Protein 4FGQ (pdb70)

Foldseek 3Di:
DFADALVVLLVVLVVDDDVLSVLSNVLSVLLVVLAPHDLVVLLLSLLVSLLPFDEDADPPPRAFDPAAAALSRCSNVRHGHFQNSQRNSLNSSVSSPDPNVQKKWWWWQQQVVRHIGIWIWGHPDPVHFTWTRGSPDSDTHTPVVRPRTGTQWIHTPDQIGGPCGPCVVVPNVVVNSVVSD/DCCAPADELVVLLVVLVVDDDVLSVLSNVLSVLLVVLAPHDLVVLLLSLLVVLLPFDADADPPPRAADPAAAALSRCSNVRHGHFQNSQRNSLRSSVSSPDPSVQKKWWWWQQQVVRGIGIWIWGHPDVVHFTFTRGSVDSDTHTPVVRPRTGTQKIHTCAFIGGVCGDGPVVVPSVVVSRVVSD

Structure (mmCIF, N/CA/C/O backbone):
data_4FGQ
#
_entry.id   4FGQ
#
_cell.length_a   100.929
_cell.length_b   105.110
_cell.length_c   43.311
_cell.angle_alpha   90.00
_cell.angle_beta   90.00
_cell.angle_gamma   90.00
#
_symmetry.space_group_name_H-M   'P 21 21 2'
#
loop_
_entity.id
_entity.type
_entity.pdbx_description
1 polymer 'Periplasmic protein'
2 water water
#
loop_
_atom_site.group_PDB
_atom_site.id
_atom_site.type_symbol
_atom_site.label_atom_id
_atom_site.label_alt_id
_atom_site.label_comp_id
_atom_site.label_asym_id
_atom_site.label_entity_id
_atom_site.label_seq_id
_atom_site.pdbx_PDB_ins_code
_atom_site.Cartn_x
_atom_site.Cartn_y
_atom_site.Cartn_z
_atom_site.occupancy
_atom_site.B_iso_or_equiv
_atom_site.auth_seq_id
_atom_site.auth_comp_id
_atom_site.auth_asym_id
_atom_site.auth_atom_id
_atom_site.pdbx_PDB_model_num
ATOM 1 N N . ALA A 1 5 ? -6.848 -6.991 7.325 1.00 54.20 56 ALA A N 1
ATOM 2 C CA . ALA A 1 5 ? -7.063 -8.097 6.392 1.00 58.32 56 ALA A CA 1
ATOM 3 C C . ALA A 1 5 ? -8.162 -7.774 5.386 1.00 54.18 56 ALA A C 1
ATOM 4 O O . ALA A 1 5 ? -9.327 -7.624 5.770 1.00 48.04 56 ALA A O 1
ATOM 6 N N . PRO A 1 6 ? -7.797 -7.692 4.090 1.00 51.19 57 PRO A N 1
ATOM 7 C CA . PRO A 1 6 ? -8.708 -7.282 3.015 1.00 48.83 57 PRO A CA 1
ATOM 8 C C . PRO A 1 6 ? -9.974 -8.126 2.964 1.00 51.02 57 PRO A C 1
ATOM 9 O O . PRO A 1 6 ? -9.929 -9.338 3.195 1.00 47.72 57 PRO A O 1
ATOM 13 N N . LEU A 1 7 ? -11.092 -7.473 2.665 1.00 47.71 58 LEU A N 1
ATOM 14 C CA . LEU A 1 7 ? -12.385 -8.127 2.639 1.00 49.24 58 LEU A CA 1
ATOM 15 C C . LEU A 1 7 ? -13.015 -8.003 1.262 1.00 47.47 58 LEU A C 1
ATOM 16 O O . LEU A 1 7 ? -12.814 -7.018 0.551 1.00 43.38 58 LEU A O 1
ATOM 21 N N . ILE A 1 8 ? -13.767 -9.024 0.885 1.00 41.73 59 ILE A N 1
ATOM 22 C CA . ILE A 1 8 ? -14.620 -8.935 -0.278 1.00 40.36 59 ILE A CA 1
ATOM 23 C C . ILE A 1 8 ? -16.021 -8.715 0.280 1.00 38.95 59 ILE A C 1
ATOM 24 O O . ILE A 1 8 ? -16.375 -9.305 1.300 1.00 39.10 59 ILE A O 1
ATOM 29 N N . SER A 1 9 ? -16.806 -7.843 -0.343 1.00 29.91 60 SER A N 1
ATOM 30 C CA . SER A 1 9 ? -18.168 -7.631 0.120 1.00 32.05 60 SER A CA 1
ATOM 31 C C . SER A 1 9 ? -19.094 -7.480 -1.071 1.00 34.46 60 SER A C 1
ATOM 32 O O . SER A 1 9 ? -18.696 -6.941 -2.109 1.00 32.15 60 SER A O 1
ATOM 35 N N . VAL A 1 10 ? -20.323 -7.970 -0.925 1.00 31.93 61 VAL A N 1
ATOM 36 C CA . VAL A 1 10 ? -21.304 -7.883 -1.999 1.00 27.74 61 VAL A CA 1
ATOM 37 C C . VAL A 1 10 ? -21.545 -6.422 -2.358 1.00 31.61 61 VAL A C 1
ATOM 38 O O . VAL A 1 10 ? -21.752 -6.081 -3.517 1.00 29.21 61 VAL A O 1
ATOM 42 N N . GLU A 1 11 ? -21.484 -5.546 -1.364 1.00 36.56 62 GLU A N 1
ATOM 43 C CA A GLU A 1 11 ? -21.737 -4.135 -1.609 0.53 38.44 62 GLU A CA 1
ATOM 44 C CA B GLU A 1 11 ? -21.722 -4.127 -1.593 0.47 38.50 62 GLU A CA 1
ATOM 45 C C . GLU A 1 11 ? -20.623 -3.497 -2.448 1.00 37.62 62 GLU A C 1
ATOM 46 O O . GLU A 1 11 ? -20.903 -2.723 -3.366 1.00 37.05 62 GLU A O 1
ATOM 57 N N . LYS A 1 12 ? -19.368 -3.830 -2.147 1.00 32.16 63 LYS A N 1
ATOM 58 C CA . LYS A 1 12 ? -18.238 -3.316 -2.927 1.00 34.45 63 LYS A CA 1
ATOM 59 C C . LYS A 1 12 ? -18.299 -3.874 -4.344 1.00 28.82 63 LYS A C 1
ATOM 60 O O . LYS A 1 12 ? -17.996 -3.182 -5.317 1.00 28.45 63 LYS A O 1
ATOM 66 N N . ILE A 1 13 ? -18.703 -5.135 -4.452 1.00 23.83 64 ILE A N 1
ATOM 67 C CA . ILE A 1 13 ? -18.802 -5.796 -5.750 1.00 22.91 64 ILE A CA 1
ATOM 68 C C . ILE A 1 13 ? -19.881 -5.176 -6.645 1.00 26.78 64 ILE A C 1
ATOM 69 O O . ILE A 1 13 ? -19.657 -4.967 -7.841 1.00 26.77 64 ILE A O 1
ATOM 74 N N . GLN A 1 14 ? -21.045 -4.881 -6.073 1.00 27.37 65 GLN A N 1
ATOM 75 C CA . GLN A 1 14 ? -22.136 -4.281 -6.842 1.00 32.64 65 GLN A CA 1
ATOM 76 C C . GLN A 1 14 ? -21.757 -2.917 -7.407 1.00 37.27 65 GLN A C 1
ATOM 77 O O . GLN A 1 14 ? -22.221 -2.533 -8.479 1.00 37.93 65 GLN A O 1
ATOM 83 N N . LYS A 1 15 ? -20.910 -2.191 -6.688 1.00 40.36 66 LYS A N 1
ATOM 84 C CA . LYS A 1 15 ? -20.475 -0.876 -7.136 1.00 44.80 66 LYS A CA 1
ATOM 85 C C . LYS A 1 15 ? -19.399 -0.988 -8.202 1.00 38.25 66 LYS A C 1
ATOM 86 O O . LYS A 1 15 ? -19.323 -0.163 -9.108 1.00 37.70 66 LYS A O 1
ATOM 92 N N . LEU A 1 16 ? -18.568 -2.017 -8.090 1.00 31.80 67 LEU A N 1
ATOM 93 C CA . LEU A 1 16 ? -17.585 -2.294 -9.122 1.00 29.65 67 LEU A CA 1
ATOM 94 C C . LEU A 1 16 ? -18.304 -2.624 -10.426 1.00 26.61 67 LEU A C 1
ATOM 95 O O . LEU A 1 16 ? -17.929 -2.130 -11.486 1.00 30.55 67 LEU A O 1
ATOM 100 N N . ALA A 1 17 ? -19.350 -3.445 -10.333 1.00 26.39 68 ALA A N 1
ATOM 101 C CA . ALA A 1 17 ? -20.094 -3.882 -11.514 1.00 24.23 68 ALA A CA 1
ATOM 102 C C . ALA A 1 17 ? -20.548 -2.702 -12.367 1.00 26.06 68 ALA A C 1
ATOM 103 O O . ALA A 1 17 ? -20.406 -2.721 -13.591 1.00 24.24 68 ALA A O 1
ATOM 105 N N . GLN A 1 18 ? -21.082 -1.675 -11.713 1.00 27.81 69 GLN A N 1
ATOM 106 C CA . GLN A 1 18 ? -21.615 -0.515 -12.426 1.00 31.11 69 GLN A CA 1
ATOM 107 C C . GLN A 1 18 ? -20.554 0.368 -13.087 1.00 35.23 69 GLN A C 1
ATOM 108 O O . GLN A 1 18 ? -20.879 1.221 -13.914 1.00 36.77 69 GLN A O 1
ATOM 114 N N . SER A 1 19 ? -19.290 0.156 -12.739 1.00 32.75 70 SER A N 1
ATOM 115 C CA A SER A 1 19 ? -18.212 0.919 -13.361 0.48 31.79 70 SER A CA 1
ATOM 116 C CA B SER A 1 19 ? -18.196 0.902 -13.347 0.52 31.82 70 SER A CA 1
ATOM 117 C C . SER A 1 19 ? -17.698 0.223 -14.621 1.00 29.45 70 SER A C 1
ATOM 118 O O . SER A 1 19 ? -16.951 0.812 -15.397 1.00 35.59 70 SER A O 1
ATOM 123 N N . TYR A 1 20 ? -18.102 -1.030 -14.820 1.00 24.65 71 TYR A N 1
ATOM 124 C CA . TYR A 1 20 ? -17.739 -1.781 -16.028 1.00 25.47 71 TYR A CA 1
ATOM 125 C C . TYR A 1 20 ? -18.961 -1.997 -16.928 1.00 25.70 71 TYR A C 1
ATOM 126 O O . TYR A 1 20 ? -20.072 -1.603 -16.573 1.00 28.85 71 TYR A O 1
ATOM 135 N N . GLN A 1 21 ? -18.759 -2.612 -18.093 1.00 25.13 72 GLN A N 1
ATOM 136 C CA . GLN A 1 21 ? -19.851 -2.817 -19.044 1.00 27.44 72 GLN A CA 1
ATOM 137 C C . GLN A 1 21 ? -19.836 -4.226 -19.610 1.00 26.10 72 GLN A C 1
ATOM 138 O O . GLN A 1 21 ? -18.906 -4.994 -19.355 1.00 20.86 72 GLN A O 1
ATOM 144 N N . GLY A 1 22 ? -20.866 -4.550 -20.387 1.00 27.08 73 GLY A N 1
ATOM 145 C CA . GLY A 1 22 ? -20.916 -5.807 -21.107 1.00 31.19 73 GLY A CA 1
ATOM 146 C C . GLY A 1 22 ? -20.729 -7.013 -20.212 1.00 29.47 73 GLY A C 1
ATOM 147 O O . GLY A 1 22 ? -21.301 -7.081 -19.119 1.00 25.02 73 GLY A O 1
ATOM 148 N N . ASP A 1 23 ? -19.924 -7.965 -20.670 1.00 20.21 74 ASP A N 1
ATOM 149 C CA . ASP A 1 23 ? -19.744 -9.209 -19.931 1.00 20.59 74 ASP A CA 1
ATOM 150 C C . ASP A 1 23 ? -18.973 -9.009 -18.634 1.00 20.45 74 ASP A C 1
ATOM 151 O O . ASP A 1 23 ? -19.161 -9.766 -17.678 1.00 20.51 74 ASP A O 1
ATOM 156 N N . THR A 1 24 ? -18.111 -7.996 -18.598 1.00 18.54 75 THR A N 1
ATOM 157 C CA . THR A 1 24 ? -17.339 -7.735 -17.384 1.00 17.25 75 THR A CA 1
ATOM 158 C C . THR A 1 24 ? -18.281 -7.315 -16.263 1.00 17.87 75 THR A C 1
ATOM 159 O O . THR A 1 24 ? -18.170 -7.811 -15.144 1.00 17.52 75 THR A O 1
ATOM 163 N N . ARG A 1 25 ? -19.212 -6.417 -16.574 1.00 17.55 76 ARG A N 1
ATOM 164 C CA . ARG A 1 25 ? -20.224 -6.014 -15.602 1.00 19.23 76 ARG A CA 1
ATOM 165 C C . ARG A 1 25 ? -21.000 -7.232 -15.124 1.00 21.07 76 ARG A C 1
ATOM 166 O O . ARG A 1 25 ? -21.216 -7.405 -13.925 1.00 19.04 76 ARG A O 1
ATOM 174 N N . LYS A 1 26 ? -21.402 -8.083 -16.069 1.00 18.24 77 LYS A N 1
ATOM 175 C CA . LYS A 1 26 ? -22.129 -9.307 -15.741 1.00 18.64 77 LYS A CA 1
ATOM 176 C C . LYS A 1 26 ? -21.340 -10.239 -14.830 1.00 17.44 77 LYS A C 1
ATOM 177 O O . LYS A 1 26 ? -21.929 -10.918 -13.997 1.00 16.58 77 LYS A O 1
ATOM 183 N N . ARG A 1 27 ? -20.022 -10.300 -14.999 1.00 16.30 78 ARG A N 1
ATOM 184 C CA . ARG A 1 27 ? -19.204 -11.162 -14.152 1.00 15.10 78 ARG A CA 1
ATOM 185 C C . ARG A 1 27 ? -19.177 -10.663 -12.708 1.00 15.55 78 ARG A C 1
ATOM 186 O O . ARG A 1 27 ? -19.243 -11.460 -11.771 1.00 14.65 78 ARG A O 1
ATOM 194 N N . PHE A 1 28 ? -19.060 -9.350 -12.530 1.00 14.02 79 PHE A N 1
ATOM 195 C CA . PHE A 1 28 ? -19.097 -8.776 -11.185 1.00 16.21 79 PHE A CA 1
ATOM 196 C C . PHE A 1 28 ? -20.435 -9.065 -10.511 1.00 16.06 79 PHE A C 1
ATOM 197 O O . PHE A 1 28 ? -20.484 -9.519 -9.365 1.00 15.08 79 PHE A O 1
ATOM 205 N N . THR A 1 29 ? -21.523 -8.826 -11.230 1.00 15.99 80 THR A N 1
ATOM 206 C CA . THR A 1 29 ? -22.853 -9.070 -10.673 1.00 16.79 80 THR A CA 1
ATOM 207 C C . THR A 1 29 ? -23.040 -10.534 -10.299 1.00 16.63 80 THR A C 1
ATOM 208 O O . THR A 1 29 ? -23.616 -10.855 -9.252 1.00 15.25 80 THR A O 1
ATOM 212 N N . ALA A 1 30 ? -22.527 -11.424 -11.143 1.00 14.96 81 ALA A N 1
ATOM 213 C CA . ALA A 1 30 ? -22.619 -12.857 -10.889 1.00 15.45 81 ALA A CA 1
ATOM 214 C C . ALA A 1 30 ? -21.827 -13.281 -9.656 1.00 15.16 81 ALA A C 1
ATOM 215 O O . ALA A 1 30 ? -22.270 -14.142 -8.893 1.00 16.59 81 ALA A O 1
ATOM 217 N N . TRP A 1 31 ? -20.659 -12.673 -9.472 1.00 12.19 82 TRP A N 1
ATOM 218 C CA . TRP A 1 31 ? -19.806 -12.925 -8.312 1.00 11.17 82 TRP A CA 1
ATOM 219 C C . TRP A 1 31 ? -20.526 -12.481 -7.035 1.00 13.16 82 TRP A C 1
ATOM 220 O O . TRP A 1 31 ? -20.547 -13.208 -6.034 1.00 16.38 82 TRP A O 1
ATOM 231 N N . GLY A 1 32 ? -21.102 -11.286 -7.072 1.00 13.98 83 GLY A N 1
ATOM 232 C CA . GLY A 1 32 ? -21.856 -10.776 -5.936 1.00 15.57 83 GLY A CA 1
ATOM 233 C C . GLY A 1 32 ? -23.060 -11.650 -5.628 1.00 16.37 83 GLY A C 1
ATOM 234 O O . GLY A 1 32 ? -23.335 -11.944 -4.461 1.00 17.87 83 GLY A O 1
ATOM 235 N N . ASN A 1 33 ? -23.788 -12.063 -6.668 1.00 14.86 84 ASN A N 1
ATOM 236 C CA . ASN A 1 33 ? -24.945 -12.932 -6.467 1.00 18.50 84 ASN A CA 1
ATOM 237 C C . ASN A 1 33 ? -24.523 -14.284 -5.883 1.00 19.23 84 ASN A C 1
ATOM 238 O O . ASN A 1 33 ? -25.224 -14.837 -5.032 1.00 17.32 84 ASN A O 1
ATOM 243 N N . LEU A 1 34 ? -23.373 -14.802 -6.324 1.00 15.91 85 LEU A N 1
ATOM 244 C CA . LEU A 1 34 ? -22.828 -16.049 -5.782 1.00 14.41 85 LEU A CA 1
ATOM 245 C C . LEU A 1 34 ? -22.610 -15.927 -4.283 1.00 15.68 85 LEU A C 1
ATOM 246 O O . LEU A 1 34 ? -23.055 -16.786 -3.499 1.00 15.80 85 LEU A O 1
ATOM 251 N N . ILE A 1 35 ? -21.927 -14.861 -3.874 1.00 12.48 86 ILE A N 1
ATOM 252 C CA . ILE A 1 35 ? -21.642 -14.660 -2.448 1.00 12.35 86 ILE A CA 1
ATOM 253 C C . ILE A 1 35 ? -22.937 -14.556 -1.648 1.00 17.35 86 ILE A C 1
ATOM 254 O O . ILE A 1 35 ? -23.084 -15.223 -0.627 1.00 17.19 86 ILE A O 1
ATOM 259 N N . ASP A 1 36 ? -23.888 -13.756 -2.127 1.00 17.60 87 ASP A N 1
ATOM 260 C CA . ASP A 1 36 ? -25.168 -13.625 -1.434 1.00 21.14 87 ASP A CA 1
ATOM 261 C C . ASP A 1 36 ? -25.887 -14.966 -1.297 1.00 21.40 87 ASP A C 1
ATOM 262 O O . ASP A 1 36 ? -26.470 -15.266 -0.247 1.00 25.56 87 ASP A O 1
ATOM 267 N N . SER A 1 37 ? -25.835 -15.768 -2.357 1.00 17.20 88 SER A N 1
ATOM 268 C CA . SER A 1 37 ? -26.588 -17.019 -2.430 1.00 19.03 88 SER A CA 1
ATOM 269 C C . SER A 1 37 ? -26.002 -18.103 -1.534 1.00 19.83 88 SER A C 1
ATOM 270 O O . SER A 1 37 ? -26.703 -19.038 -1.151 1.00 20.64 88 SER A O 1
ATOM 273 N N . LEU A 1 38 ? -24.722 -17.977 -1.202 1.00 15.52 89 LEU A N 1
ATOM 274 C CA . LEU A 1 38 ? -24.036 -19.028 -0.445 1.00 13.54 89 LEU A CA 1
ATOM 275 C C . LEU A 1 38 ? -23.928 -18.763 1.053 1.00 12.94 89 LEU A C 1
ATOM 276 O O . LEU A 1 38 ? -23.561 -19.655 1.809 1.00 14.04 89 LEU A O 1
ATOM 281 N N . LYS A 1 39 ? -24.241 -17.551 1.492 1.00 13.35 90 LYS A N 1
ATOM 282 C CA . LYS A 1 39 ? -24.288 -17.284 2.925 1.00 15.45 90 LYS A CA 1
ATOM 283 C C . LYS A 1 39 ? -25.297 -18.209 3.605 1.00 19.07 90 LYS A C 1
ATOM 284 O O . LYS A 1 39 ? -26.402 -18.408 3.095 1.00 19.16 90 LYS A O 1
ATOM 290 N N . LYS A 1 40 ? -24.901 -18.781 4.738 1.00 14.25 91 LYS A N 1
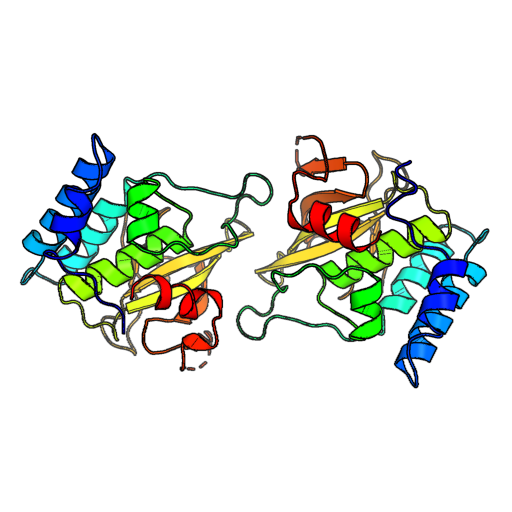ATOM 291 C CA . LYS A 1 40 ? -25.773 -19.643 5.544 1.00 17.46 91 LYS A CA 1
ATOM 292 C C . LYS A 1 40 ? -26.194 -20.928 4.816 1.00 13.81 91 LYS A C 1
ATOM 293 O O . LYS A 1 40 ? -27.267 -21.472 5.069 1.00 18.29 91 LYS A O 1
ATOM 299 N N . LYS A 1 41 ? -25.329 -21.409 3.936 1.00 14.83 92 LYS A N 1
ATOM 300 C CA . LYS A 1 41 ? -25.536 -22.688 3.272 1.00 14.97 92 LYS A CA 1
ATOM 301 C C . LYS A 1 41 ? -24.537 -23.679 3.843 1.00 13.26 92 LYS A C 1
ATOM 302 O O . LYS A 1 41 ? -23.557 -23.275 4.464 1.00 12.97 92 LYS A O 1
ATOM 308 N N . PRO A 1 42 ? -24.789 -24.983 3.665 1.00 13.63 93 PRO A N 1
ATOM 309 C CA . PRO A 1 42 ? -23.854 -25.976 4.206 1.00 12.23 93 PRO A CA 1
ATOM 310 C C . PRO A 1 42 ? -22.435 -25.759 3.658 1.00 12.07 93 PRO A C 1
ATOM 311 O O . PRO A 1 42 ? -22.266 -25.366 2.509 1.00 13.00 93 PRO A O 1
ATOM 315 N N . VAL A 1 43 ? -21.428 -25.991 4.494 1.00 11.41 94 VAL A N 1
ATOM 316 C CA . VAL A 1 43 ? -20.037 -25.758 4.102 1.00 9.01 94 VAL A CA 1
ATOM 317 C C . VAL A 1 43 ? -19.669 -26.526 2.834 1.00 11.20 94 VAL A C 1
ATOM 318 O O . VAL A 1 43 ? -18.971 -26.011 1.956 1.00 11.66 94 VAL A O 1
ATOM 322 N N . LYS A 1 44 ? -20.142 -27.760 2.731 1.00 11.70 95 LYS A N 1
ATOM 323 C CA . LYS A 1 44 ? -19.822 -28.568 1.554 1.00 15.78 95 LYS A CA 1
ATOM 324 C C . LYS A 1 44 ? -20.343 -27.909 0.276 1.00 14.07 95 LYS A C 1
ATOM 325 O O . LYS A 1 44 ? -19.654 -27.887 -0.751 1.00 13.19 95 LYS A O 1
ATOM 331 N N . ILE A 1 45 ? -21.547 -27.352 0.354 1.00 12.18 96 ILE A N 1
ATOM 332 C CA . ILE A 1 45 ? -22.158 -26.648 -0.778 1.00 11.10 96 ILE A CA 1
ATOM 333 C C . ILE A 1 45 ? -21.397 -25.362 -1.088 1.00 14.43 96 ILE A C 1
ATOM 334 O O . ILE A 1 45 ? -21.181 -25.011 -2.251 1.00 13.53 96 ILE A O 1
ATOM 339 N N . GLN A 1 46 ? -20.972 -24.656 -0.047 1.00 10.37 97 GLN A N 1
ATOM 340 C CA . GLN A 1 46 ? -20.206 -23.438 -0.247 1.00 9.81 97 GLN A CA 1
ATOM 341 C C . GLN A 1 46 ? -18.915 -23.755 -0.980 1.00 11.96 97 GLN A C 1
ATOM 342 O O . GLN A 1 46 ? -18.559 -23.058 -1.935 1.00 11.14 97 GLN A O 1
ATOM 348 N N . LEU A 1 47 ? -18.214 -24.800 -0.536 1.00 8.75 98 LEU A N 1
ATOM 349 C CA . LEU A 1 47 ? -16.968 -25.210 -1.201 1.00 10.56 98 LEU A CA 1
ATOM 350 C C . LEU A 1 47 ? -17.214 -25.597 -2.656 1.00 10.69 98 LEU A C 1
ATOM 351 O O . LEU A 1 47 ? -16.504 -25.150 -3.584 1.00 10.76 98 LEU A O 1
ATOM 356 N N . GLU A 1 48 ? -18.225 -26.419 -2.871 1.00 8.79 99 GLU A N 1
ATOM 357 C CA . GLU A 1 48 ? -18.514 -26.924 -4.212 1.00 11.05 99 GLU A CA 1
ATOM 358 C C . GLU A 1 48 ? -18.891 -25.824 -5.196 1.00 12.62 99 GLU A C 1
ATOM 359 O O . GLU A 1 48 ? -18.412 -25.801 -6.332 1.00 11.22 99 GLU A O 1
ATOM 365 N N . LYS A 1 49 ? -19.733 -24.904 -4.757 1.00 9.80 100 LYS A N 1
ATOM 366 C CA . LYS A 1 49 ? -20.231 -23.879 -5.666 1.00 9.41 100 LYS A CA 1
ATOM 367 C C . LYS A 1 49 ? -19.222 -22.754 -5.918 1.00 12.43 100 LYS A C 1
ATOM 368 O O . LYS A 1 49 ? -19.151 -22.227 -7.026 1.00 10.25 100 LYS A O 1
ATOM 374 N N . VAL A 1 50 ? -18.407 -22.398 -4.925 1.00 10.80 101 VAL A N 1
ATOM 375 C CA . VAL A 1 50 ? -17.333 -21.446 -5.195 1.00 9.60 101 VAL A CA 1
ATOM 376 C C . VAL A 1 50 ? -16.335 -22.094 -6.152 1.00 11.61 101 VAL A C 1
ATOM 377 O O . VAL A 1 50 ? -15.866 -21.472 -7.123 1.00 10.57 101 VAL A O 1
ATOM 381 N N . ASN A 1 51 ? -16.034 -23.363 -5.904 1.00 12.02 102 ASN A N 1
ATOM 382 C CA . ASN A 1 51 ? -15.101 -24.094 -6.773 1.00 11.01 102 ASN A CA 1
ATOM 383 C C . ASN A 1 51 ? -15.596 -24.135 -8.223 1.00 12.25 102 ASN A C 1
ATOM 384 O O . ASN A 1 51 ? -14.869 -23.756 -9.148 1.00 11.42 102 ASN A O 1
ATOM 389 N N . SER A 1 52 ? -16.835 -24.574 -8.418 1.00 9.11 103 SER A N 1
ATOM 390 C CA . SER A 1 52 ? -17.388 -24.734 -9.767 1.00 11.11 103 SER A CA 1
ATOM 391 C C . SER A 1 52 ? -17.627 -23.399 -10.475 1.00 10.10 103 SER A C 1
ATOM 392 O O . SER A 1 52 ? -17.443 -23.291 -11.702 1.00 12.71 103 SER A O 1
ATOM 395 N N . PHE A 1 53 ? -18.019 -22.376 -9.713 1.00 8.95 104 PHE A N 1
ATOM 396 C CA . PHE A 1 53 ? -18.228 -21.050 -10.296 1.00 11.52 104 PHE A CA 1
ATOM 397 C C . PHE A 1 53 ? -16.939 -20.557 -10.921 1.00 9.10 104 PHE A C 1
ATOM 398 O O . PHE A 1 53 ? -16.924 -20.136 -12.076 1.00 12.78 104 PHE A O 1
ATOM 406 N N . PHE A 1 54 ? -15.857 -20.596 -10.156 1.00 7.65 105 PHE A N 1
ATOM 407 C CA . PHE A 1 54 ? -14.606 -20.060 -10.691 1.00 9.12 105 PHE A CA 1
ATOM 408 C C . PHE A 1 54 ? -13.933 -20.975 -11.690 1.00 11.06 105 PHE A C 1
ATOM 409 O O . PHE A 1 54 ? -13.185 -20.499 -12.538 1.00 12.66 105 PHE A O 1
ATOM 417 N N . ASN A 1 55 ? -14.225 -22.274 -11.637 1.00 9.76 106 ASN A N 1
ATOM 418 C CA . ASN A 1 55 ? -13.552 -23.189 -12.564 1.00 14.21 106 ASN A CA 1
ATOM 419 C C . ASN A 1 55 ? -13.956 -23.017 -14.019 1.00 16.46 106 ASN A C 1
ATOM 420 O O . ASN A 1 55 ? -13.284 -23.544 -14.908 1.00 19.20 106 ASN A O 1
ATOM 425 N N . GLN A 1 56 ? -15.026 -22.257 -14.247 1.00 13.06 107 GLN A N 1
ATOM 426 C CA . GLN A 1 56 ? -15.531 -21.936 -15.589 1.00 12.88 107 GLN A CA 1
ATOM 427 C C . GLN A 1 56 ? -14.754 -20.808 -16.275 1.00 15.17 107 GLN A C 1
ATOM 428 O O . GLN A 1 56 ? -14.977 -20.551 -17.448 1.00 15.49 107 GLN A O 1
ATOM 434 N N . PHE A 1 57 ? -13.893 -20.098 -15.546 1.00 11.00 108 PHE A N 1
ATOM 435 C CA . PHE A 1 57 ? -13.190 -18.933 -16.110 1.00 11.86 108 PHE A CA 1
ATOM 436 C C . PHE A 1 57 ? -11.993 -19.351 -16.986 1.00 10.83 108 PHE A C 1
ATOM 437 O O . PHE A 1 57 ? -11.639 -20.528 -17.046 1.00 14.93 108 PHE A O 1
ATOM 445 N N . ASN A 1 58 ? -11.387 -18.388 -17.682 1.00 12.13 109 ASN A N 1
ATOM 446 C CA A ASN A 1 58 ? -10.234 -18.646 -18.544 0.53 14.78 109 ASN A CA 1
ATOM 447 C CA B ASN A 1 58 ? -10.246 -18.678 -18.550 0.47 12.15 109 ASN A CA 1
ATOM 448 C C . ASN A 1 58 ? -9.000 -19.035 -17.737 1.00 15.00 109 ASN A C 1
ATOM 449 O O . ASN A 1 58 ? -8.594 -18.303 -16.836 1.00 16.78 109 ASN A O 1
ATOM 458 N N . TYR A 1 59 ? -8.394 -20.173 -18.069 1.00 14.65 110 TYR A N 1
ATOM 459 C CA . TYR A 1 59 ? -7.194 -20.644 -17.386 1.00 14.30 110 TYR A CA 1
ATOM 460 C C . TYR A 1 59 ? -5.949 -20.244 -18.179 1.00 15.93 110 TYR A C 1
ATOM 461 O O . TYR A 1 59 ? -5.774 -20.667 -19.322 1.00 18.37 110 TYR A O 1
ATOM 470 N N . GLU A 1 60 ? -5.092 -19.428 -17.565 1.00 15.04 111 GLU A N 1
ATOM 471 C CA . GLU A 1 60 ? -3.915 -18.891 -18.240 1.00 18.28 111 GLU A CA 1
ATOM 472 C C . GLU A 1 60 ? -2.663 -19.650 -17.821 1.00 14.61 111 GLU A C 1
ATOM 473 O O . GLU A 1 60 ? -2.556 -20.117 -16.685 1.00 17.44 111 GLU A O 1
ATOM 479 N N . THR A 1 61 ? -1.727 -19.777 -18.759 1.00 17.92 112 THR A N 1
ATOM 480 C CA . THR A 1 61 ? -0.405 -20.312 -18.474 1.00 20.95 112 THR A CA 1
ATOM 481 C C . THR A 1 61 ? 0.602 -19.461 -19.228 1.00 22.89 112 THR A C 1
ATOM 482 O O . THR A 1 61 ? 0.271 -18.845 -20.247 1.00 23.36 112 THR A O 1
ATOM 486 N N . ASP A 1 62 ? 1.837 -19.440 -18.736 1.00 22.52 113 ASP A N 1
ATOM 487 C CA . ASP A 1 62 ? 2.924 -18.816 -19.463 1.00 21.53 113 ASP A CA 1
ATOM 488 C C . ASP A 1 62 ? 3.187 -19.628 -20.728 1.00 25.14 113 ASP A C 1
ATOM 489 O O . ASP A 1 62 ? 3.346 -20.845 -20.666 1.00 27.18 113 ASP A O 1
ATOM 494 N N . PRO A 1 63 ? 3.230 -18.957 -21.886 1.00 26.32 114 PRO A N 1
ATOM 495 C CA . PRO A 1 63 ? 3.409 -19.649 -23.169 1.00 28.31 114 PRO A CA 1
ATOM 496 C C . PRO A 1 63 ? 4.771 -20.327 -23.285 1.00 32.75 114 PRO A C 1
ATOM 497 O O . PRO A 1 63 ? 4.950 -21.193 -24.145 1.00 35.01 114 PRO A O 1
ATOM 501 N N . ILE A 1 64 ? 5.717 -19.938 -22.435 1.00 24.46 115 ILE A N 1
ATOM 502 C CA . ILE A 1 64 ? 7.087 -20.437 -22.553 1.00 26.88 115 ILE A CA 1
ATOM 503 C C . ILE A 1 64 ? 7.357 -21.583 -21.575 1.00 26.58 115 ILE A C 1
ATOM 504 O O . ILE A 1 64 ? 7.965 -22.592 -21.937 1.00 28.98 115 ILE A O 1
ATOM 509 N N . THR A 1 65 ? 6.886 -21.438 -20.343 1.00 22.81 116 THR A N 1
ATOM 510 C CA . THR A 1 65 ? 7.107 -22.465 -19.329 1.00 26.94 116 THR A CA 1
ATOM 511 C C . THR A 1 65 ? 5.945 -23.438 -19.241 1.00 27.26 116 THR A C 1
ATOM 512 O O . THR A 1 65 ? 6.113 -24.584 -18.811 1.00 28.23 116 THR A O 1
ATOM 516 N N . GLY A 1 66 ? 4.757 -22.974 -19.626 1.00 24.40 117 GLY A N 1
ATOM 517 C CA . GLY A 1 66 ? 3.555 -23.770 -19.465 1.00 25.22 117 GLY A CA 1
ATOM 518 C C . GLY A 1 66 ? 3.043 -23.718 -18.037 1.00 25.99 117 GLY A C 1
ATOM 519 O O . GLY A 1 66 ? 2.100 -24.426 -17.687 1.00 26.62 117 GLY A O 1
ATOM 520 N N . ALA A 1 67 ? 3.666 -22.875 -17.213 1.00 24.83 118 ALA A N 1
ATOM 521 C CA . ALA A 1 67 ? 3.331 -22.790 -15.787 1.00 25.35 118 ALA A CA 1
ATOM 522 C C . ALA A 1 67 ? 2.711 -21.433 -15.445 1.00 26.43 118 ALA A C 1
ATOM 523 O O . ALA A 1 67 ? 2.260 -20.707 -16.332 1.00 29.42 118 ALA A O 1
ATOM 525 N N . SER A 1 68 ? 2.704 -21.079 -14.163 1.00 25.20 119 SER A N 1
ATOM 526 C CA . SER A 1 68 ? 2.042 -19.844 -13.735 1.00 24.03 119 SER A CA 1
ATOM 527 C C . SER A 1 68 ? 2.848 -18.600 -14.101 1.00 24.87 119 SER A C 1
ATOM 528 O O . SER A 1 68 ? 4.051 -18.680 -14.377 1.00 24.05 119 SER A O 1
ATOM 531 N N . ASP A 1 69 ? 2.168 -17.454 -14.105 1.00 25.42 120 ASP A N 1
ATOM 532 C CA . ASP A 1 69 ? 2.795 -16.156 -14.354 1.00 27.36 120 ASP A CA 1
ATOM 533 C C . ASP A 1 69 ? 3.389 -15.646 -13.041 1.00 25.64 120 ASP A C 1
ATOM 534 O O . ASP A 1 69 ? 2.931 -16.035 -11.966 1.00 25.09 120 ASP A O 1
ATOM 539 N N . ASP A 1 70 ? 4.409 -14.792 -13.118 1.00 28.26 121 ASP A N 1
ATOM 540 C CA . ASP A 1 70 ? 5.000 -14.242 -11.898 1.00 28.39 121 ASP A CA 1
ATOM 541 C C . ASP A 1 70 ? 4.040 -13.344 -11.116 1.00 27.88 121 ASP A C 1
ATOM 542 O O . ASP A 1 70 ? 4.116 -13.267 -9.893 1.00 30.22 121 ASP A O 1
ATOM 547 N N . TYR A 1 71 ? 3.146 -12.660 -11.823 1.00 25.69 122 TYR A N 1
ATOM 548 C CA . TYR A 1 71 ? 2.231 -11.712 -11.188 1.00 22.47 122 TYR A CA 1
ATOM 549 C C . TYR A 1 71 ? 1.029 -12.420 -10.572 1.00 25.10 122 TYR A C 1
ATOM 550 O O . TYR A 1 71 ? 0.386 -13.246 -11.229 1.00 23.54 122 TYR A O 1
ATOM 559 N N . TRP A 1 72 ? 0.724 -12.096 -9.314 1.00 19.93 123 TRP A N 1
ATOM 560 C CA . TRP A 1 72 ? -0.448 -12.655 -8.635 1.00 19.73 123 TRP A CA 1
ATOM 561 C C . TRP A 1 72 ? -1.612 -11.676 -8.719 1.00 18.97 123 TRP A C 1
ATOM 562 O O . TRP A 1 72 ? -1.483 -10.525 -8.296 1.00 21.41 123 TRP A O 1
ATOM 573 N N . LYS A 1 73 ? -2.749 -12.127 -9.247 1.00 16.58 124 LYS A N 1
ATOM 574 C CA . LYS A 1 73 ? -3.912 -11.257 -9.426 1.00 17.00 124 LYS A CA 1
ATOM 575 C C . LYS A 1 73 ? -4.802 -11.192 -8.194 1.00 15.16 124 LYS A C 1
ATOM 576 O O . LYS A 1 73 ? -5.114 -12.221 -7.595 1.00 17.57 124 LYS A O 1
ATOM 582 N N . SER A 1 74 ? -5.230 -9.983 -7.833 1.00 17.20 125 SER A N 1
ATOM 583 C CA . SER A 1 74 ? -6.298 -9.829 -6.840 1.00 15.75 125 SER A CA 1
ATOM 584 C C . SER A 1 74 ? -7.586 -10.348 -7.437 1.00 18.46 125 SER A C 1
ATOM 585 O O . SER A 1 74 ? -7.689 -10.452 -8.658 1.00 18.45 125 SER A O 1
ATOM 588 N N . PRO A 1 75 ? -8.573 -10.675 -6.584 1.00 17.18 126 PRO A N 1
ATOM 589 C CA . PRO A 1 75 ? -9.890 -11.113 -7.063 1.00 18.22 126 PRO A CA 1
ATOM 590 C C . PRO A 1 75 ? -10.495 -10.162 -8.100 1.00 16.70 126 PRO A C 1
ATOM 591 O O . PRO A 1 75 ? -11.010 -10.620 -9.116 1.00 15.43 126 PRO A O 1
ATOM 595 N N . VAL A 1 76 ? -10.420 -8.855 -7.867 1.00 16.48 127 VAL A N 1
ATOM 596 C CA . VAL A 1 76 ? -10.961 -7.911 -8.839 1.00 17.31 127 VAL A CA 1
ATOM 597 C C . VAL A 1 76 ? -10.251 -8.016 -10.198 1.00 15.42 127 VAL A C 1
ATOM 598 O O . VAL A 1 76 ? -10.891 -7.966 -11.250 1.00 15.93 127 VAL A O 1
ATOM 602 N N . GLU A 1 77 ? -8.934 -8.179 -10.178 1.00 16.76 128 GLU A N 1
ATOM 603 C CA . GLU A 1 77 ? -8.175 -8.309 -11.418 1.00 14.59 128 GLU A CA 1
ATOM 604 C C . GLU A 1 77 ? -8.551 -9.588 -12.170 1.00 17.19 128 GLU A C 1
ATOM 605 O O . GLU A 1 77 ? -8.630 -9.595 -13.403 1.00 18.89 128 GLU A O 1
ATOM 611 N N . PHE A 1 78 ? -8.772 -10.661 -11.424 1.00 15.03 129 PHE A N 1
ATOM 612 C CA . PHE A 1 78 ? -9.226 -11.927 -11.995 1.00 12.88 129 PHE A CA 1
ATOM 613 C C . PHE A 1 78 ? -10.559 -11.710 -12.720 1.00 16.23 129 PHE A C 1
ATOM 614 O O . PHE A 1 78 ? -10.743 -12.144 -13.855 1.00 13.47 129 PHE A O 1
ATOM 622 N N . ILE A 1 79 ? -11.495 -11.038 -12.061 1.00 12.94 130 ILE A N 1
ATOM 623 C CA . ILE A 1 79 ? -12.803 -10.778 -12.674 1.00 13.04 130 ILE A CA 1
ATOM 624 C C . ILE A 1 79 ? -12.711 -9.893 -13.924 1.00 15.32 130 ILE A C 1
ATOM 625 O O . ILE A 1 79 ? -13.330 -10.191 -14.956 1.00 18.22 130 ILE A O 1
ATOM 630 N N . VAL A 1 80 ? -11.941 -8.810 -13.840 1.00 14.80 131 VAL A N 1
ATOM 631 C CA . VAL A 1 80 ? -11.747 -7.927 -14.987 1.00 16.76 131 VAL A CA 1
ATOM 632 C C . VAL A 1 80 ? -11.145 -8.677 -16.174 1.00 15.64 131 VAL A C 1
ATOM 633 O O . VAL A 1 80 ? -11.603 -8.528 -17.311 1.00 19.09 131 VAL A O 1
ATOM 637 N N . ASP A 1 81 ? -10.148 -9.510 -15.907 1.00 16.37 132 ASP A N 1
ATOM 638 C CA . ASP A 1 81 ? -9.449 -10.228 -16.974 1.00 16.88 132 ASP A CA 1
ATOM 639 C C . ASP A 1 81 ? -10.237 -11.423 -17.500 1.00 19.23 132 ASP A C 1
ATOM 640 O O . ASP A 1 81 ? -9.958 -11.918 -18.597 1.00 23.64 132 ASP A O 1
ATOM 645 N N . GLY A 1 82 ? -11.203 -11.887 -16.713 1.00 15.03 133 GLY A N 1
ATOM 646 C CA . GLY A 1 82 ? -11.986 -13.054 -17.073 1.00 16.17 133 GLY A CA 1
ATOM 647 C C . GLY A 1 82 ? -11.268 -14.360 -16.790 1.00 17.82 133 GLY A C 1
ATOM 648 O O . GLY A 1 82 ? -11.630 -15.412 -17.338 1.00 15.02 133 GLY A O 1
ATOM 649 N N . GLY A 1 83 ? -10.263 -14.306 -15.919 1.00 15.69 134 GLY A N 1
ATOM 650 C CA . GLY A 1 83 ? -9.540 -15.507 -15.540 1.00 16.28 134 GLY A CA 1
ATOM 651 C C . GLY A 1 83 ? -8.110 -15.210 -15.128 1.00 18.19 134 GLY A C 1
ATOM 652 O O . GLY A 1 83 ? -7.780 -14.073 -14.816 1.00 16.53 134 GLY A O 1
ATOM 653 N N . GLY A 1 84 ? -7.260 -16.232 -15.137 1.00 14.00 135 GLY A N 1
ATOM 654 C CA . GLY A 1 84 ? -5.904 -16.093 -14.625 1.00 15.74 135 GLY A CA 1
ATOM 655 C C . GLY A 1 84 ? -5.241 -17.452 -14.570 1.00 17.21 135 GLY A C 1
ATOM 656 O O . GLY A 1 84 ? -5.773 -18.412 -15.139 1.00 15.00 135 GLY A O 1
ATOM 657 N N . ASP A 1 85 ? -4.095 -17.553 -13.892 1.00 15.88 136 ASP A N 1
ATOM 658 C CA . ASP A 1 85 ? -3.415 -18.842 -13.781 1.00 13.41 136 ASP A CA 1
ATOM 659 C C . ASP A 1 85 ? -3.882 -19.619 -12.554 1.00 12.69 136 ASP A C 1
ATOM 660 O O . ASP A 1 85 ? -4.777 -19.167 -11.842 1.00 14.63 136 ASP A O 1
ATOM 665 N N . CYS A 1 86 ? -3.290 -20.783 -12.305 1.00 14.10 137 CYS A N 1
ATOM 666 C CA . CYS A 1 86 ? -3.767 -21.645 -11.223 1.00 13.44 137 CYS A CA 1
ATOM 667 C C . CYS A 1 86 ? -3.715 -20.947 -9.865 1.00 12.01 137 CYS A C 1
ATOM 668 O O . CYS A 1 86 ? -4.570 -21.172 -8.998 1.00 12.45 137 CYS A O 1
ATOM 671 N N . GLU A 1 87 ? -2.719 -20.088 -9.691 1.00 14.12 138 GLU A N 1
ATOM 672 C CA . GLU A 1 87 ? -2.555 -19.366 -8.439 1.00 16.61 138 GLU A CA 1
ATOM 673 C C . GLU A 1 87 ? -3.698 -18.360 -8.299 1.00 13.78 138 GLU A C 1
ATOM 674 O O . GLU A 1 87 ? -4.306 -18.220 -7.226 1.00 15.12 138 GLU A O 1
ATOM 680 N N . ASP A 1 88 ? -4.020 -17.683 -9.398 1.00 14.49 139 ASP A N 1
ATOM 681 C CA . ASP A 1 88 ? -5.107 -16.706 -9.393 1.00 14.23 139 ASP A CA 1
ATOM 682 C C . ASP A 1 88 ? -6.468 -17.343 -9.101 1.00 13.23 139 ASP A C 1
ATOM 683 O O . ASP A 1 88 ? -7.289 -16.752 -8.398 1.00 13.07 139 ASP A O 1
ATOM 688 N N . PHE A 1 89 ? -6.708 -18.544 -9.631 1.00 11.46 140 PHE A N 1
ATOM 689 C CA . PHE A 1 89 ? -7.952 -19.268 -9.332 1.00 11.58 140 PHE A CA 1
ATOM 690 C C . PHE A 1 89 ? -8.044 -19.567 -7.841 1.00 11.67 140 PHE A C 1
ATOM 691 O O . PHE A 1 89 ? -9.101 -19.401 -7.218 1.00 11.98 140 PHE A O 1
ATOM 699 N N . ALA A 1 90 ? -6.939 -20.021 -7.259 1.00 10.51 141 ALA A N 1
ATOM 700 C CA . ALA A 1 90 ? -6.948 -20.377 -5.841 1.00 9.31 141 ALA A CA 1
ATOM 701 C C . ALA A 1 90 ? -7.184 -19.150 -4.961 1.00 11.01 141 ALA A C 1
ATOM 702 O O . ALA A 1 90 ? -7.894 -19.220 -3.951 1.00 13.10 141 ALA A O 1
ATOM 704 N N . ILE A 1 91 ? -6.607 -18.026 -5.368 1.00 10.05 142 ILE A N 1
ATOM 705 C CA . ILE A 1 91 ? -6.740 -16.778 -4.621 1.00 10.44 142 ILE A CA 1
ATOM 706 C C . ILE A 1 91 ? -8.180 -16.256 -4.584 1.00 13.55 142 ILE A C 1
ATOM 707 O O . ILE A 1 91 ? -8.697 -15.920 -3.512 1.00 12.99 142 ILE A O 1
ATOM 712 N N . ILE A 1 92 ? -8.853 -16.212 -5.730 1.00 11.93 143 ILE A N 1
ATOM 713 C CA . ILE A 1 92 ? -10.225 -15.719 -5.731 1.00 10.48 143 ILE A CA 1
ATOM 714 C C . ILE A 1 92 ? -11.177 -16.693 -5.029 1.00 11.78 143 ILE A C 1
ATOM 715 O O . ILE A 1 92 ? -12.119 -16.267 -4.354 1.00 11.15 143 ILE A O 1
ATOM 720 N N . LYS A 1 93 ? -10.919 -17.994 -5.149 1.00 10.89 144 LYS A N 1
ATOM 721 C CA . LYS A 1 93 ? -11.723 -18.969 -4.415 1.00 10.47 144 LYS A CA 1
ATOM 722 C C . LYS A 1 93 ? -11.591 -18.749 -2.914 1.00 13.07 144 LYS A C 1
ATOM 723 O O . LYS A 1 93 ? -12.585 -18.808 -2.182 1.00 11.00 144 LYS A O 1
ATOM 729 N N . TYR A 1 94 ? -10.360 -18.512 -2.467 1.00 11.39 145 TYR A N 1
ATOM 730 C CA . TYR A 1 94 ? -10.082 -18.262 -1.057 1.00 11.98 145 TYR A CA 1
ATOM 731 C C . TYR A 1 94 ? -10.870 -17.051 -0.551 1.00 11.08 145 TYR A C 1
ATOM 732 O O . TYR A 1 94 ? -11.627 -17.155 0.413 1.00 11.70 145 TYR A O 1
ATOM 741 N N . PHE A 1 95 ? -10.704 -15.902 -1.196 1.00 12.75 146 PHE A N 1
ATOM 742 C CA . PHE A 1 95 ? -11.370 -14.695 -0.704 1.00 14.13 146 PHE A CA 1
ATOM 743 C C . PHE A 1 95 ? -12.888 -14.818 -0.758 1.00 13.66 146 PHE A C 1
ATOM 744 O O . PHE A 1 95 ? -13.601 -14.312 0.116 1.00 13.36 146 PHE A O 1
ATOM 752 N N . THR A 1 96 ? -13.387 -15.521 -1.761 1.00 11.23 147 THR A N 1
ATOM 753 C CA . THR A 1 96 ? -14.828 -15.657 -1.916 1.00 10.91 147 THR A CA 1
ATOM 754 C C . THR A 1 96 ? -15.393 -16.558 -0.820 1.00 14.51 147 THR A C 1
ATOM 755 O O . THR A 1 96 ? -16.439 -16.261 -0.246 1.00 12.89 147 THR A O 1
ATOM 759 N N . LEU A 1 97 ? -14.678 -17.639 -0.505 1.00 10.74 148 LEU A N 1
ATOM 760 C CA . LEU A 1 97 ? -15.112 -18.530 0.578 1.00 12.67 148 LEU A CA 1
ATOM 761 C C . LEU A 1 97 ? -15.103 -17.827 1.931 1.00 14.12 148 LEU A C 1
ATOM 762 O O . LEU A 1 97 ? -16.007 -18.034 2.742 1.00 12.81 148 LEU A O 1
ATOM 767 N N . VAL A 1 98 ? -14.098 -16.995 2.180 1.00 11.80 149 VAL A N 1
ATOM 768 C CA . VAL A 1 98 ? -14.074 -16.200 3.410 1.00 13.77 149 VAL A CA 1
ATOM 769 C C . VAL A 1 98 ? -15.297 -15.279 3.437 1.00 13.76 149 VAL A C 1
ATOM 770 O O . VAL A 1 98 ? -15.971 -15.146 4.462 1.00 16.28 149 VAL A O 1
ATOM 774 N N . ALA A 1 99 ? -15.617 -14.688 2.288 1.00 13.32 150 ALA A N 1
ATOM 775 C CA . ALA A 1 99 ? -16.765 -13.787 2.184 1.00 12.43 150 ALA A CA 1
ATOM 776 C C . ALA A 1 99 ? -18.111 -14.455 2.475 1.00 14.00 150 ALA A C 1
ATOM 777 O O . ALA A 1 99 ? -19.030 -13.796 2.971 1.00 16.47 150 ALA A O 1
ATOM 779 N N . VAL A 1 100 ? -18.250 -15.746 2.163 1.00 12.44 151 VAL A N 1
ATOM 780 C CA . VAL A 1 100 ? -19.542 -16.400 2.374 1.00 13.97 151 VAL A CA 1
ATOM 781 C C . VAL A 1 100 ? -19.632 -16.999 3.767 1.00 14.77 151 VAL A C 1
ATOM 782 O O . VAL A 1 100 ? -20.694 -17.477 4.181 1.00 17.99 151 VAL A O 1
ATOM 786 N N . GLY A 1 101 ? -18.518 -16.972 4.492 1.00 13.70 152 GLY A N 1
ATOM 787 C CA . GLY A 1 101 ? -18.534 -17.390 5.880 1.00 13.62 152 GLY A CA 1
ATOM 788 C C . GLY A 1 101 ? -17.713 -18.599 6.279 1.00 13.90 152 GLY A C 1
ATOM 789 O O . GLY A 1 101 ? -17.738 -18.978 7.444 1.00 14.70 152 GLY A O 1
ATOM 790 N N . VAL A 1 102 ? -16.987 -19.214 5.349 1.00 14.49 153 VAL A N 1
ATOM 791 C CA . VAL A 1 102 ? -16.038 -20.244 5.759 1.00 12.69 153 VAL A CA 1
ATOM 792 C C . VAL A 1 102 ? -14.913 -19.560 6.539 1.00 13.97 153 VAL A C 1
ATOM 793 O O . VAL A 1 102 ? -14.311 -18.607 6.034 1.00 16.91 153 VAL A O 1
ATOM 797 N N . PRO A 1 103 ? -14.627 -20.019 7.774 1.00 14.47 154 PRO A N 1
ATOM 798 C CA . PRO A 1 103 ? -13.569 -19.380 8.573 1.00 14.61 154 PRO A CA 1
ATOM 799 C C . PRO A 1 103 ? -12.225 -19.421 7.844 1.00 19.29 154 PRO A C 1
ATOM 800 O O . PRO A 1 103 ? -11.857 -20.467 7.304 1.00 16.23 154 PRO A O 1
ATOM 804 N N . SER A 1 104 ? -11.506 -18.301 7.809 1.00 17.17 155 SER A N 1
ATOM 805 C CA A SER A 1 104 ? -10.242 -18.246 7.066 0.58 18.23 155 SER A CA 1
ATOM 806 C CA B SER A 1 104 ? -10.248 -18.235 7.074 0.42 18.18 155 SER A CA 1
ATOM 807 C C . SER A 1 104 ? -9.223 -19.246 7.589 1.00 14.85 155 SER A C 1
ATOM 808 O O . SER A 1 104 ? -8.385 -19.735 6.830 1.00 18.61 155 SER A O 1
ATOM 813 N N . ASP A 1 105 ? -9.287 -19.575 8.878 1.00 16.38 156 ASP A N 1
ATOM 814 C CA . ASP A 1 105 ? -8.294 -20.521 9.394 1.00 18.83 156 ASP A CA 1
ATOM 815 C C . ASP A 1 105 ? -8.453 -21.945 8.847 1.00 17.51 156 ASP A C 1
ATOM 816 O O . ASP A 1 105 ? -7.531 -22.755 8.946 1.00 17.46 156 ASP A O 1
ATOM 821 N N . GLN A 1 106 ? -9.593 -22.241 8.230 1.00 13.31 157 GLN A N 1
ATOM 822 C CA . GLN A 1 106 ? -9.771 -23.552 7.600 1.00 12.83 157 GLN A CA 1
ATOM 823 C C . GLN A 1 106 ? -9.322 -23.583 6.152 1.00 14.73 157 GLN A C 1
ATOM 824 O O . GLN A 1 106 ? -9.454 -24.607 5.485 1.00 13.82 157 GLN A O 1
ATOM 830 N N . LEU A 1 107 ? -8.833 -22.456 5.655 1.00 11.99 158 LEU A N 1
ATOM 831 C CA . LEU A 1 107 ? -8.479 -22.355 4.246 1.00 11.12 158 LEU A CA 1
ATOM 832 C C . LEU A 1 107 ? -7.025 -21.976 4.084 1.00 15.46 158 LEU A C 1
ATOM 833 O O . LEU A 1 107 ? -6.563 -20.994 4.663 1.00 17.28 158 LEU A O 1
ATOM 838 N N . ARG A 1 108 ? -6.293 -22.755 3.295 1.00 12.08 159 ARG A N 1
ATOM 839 C CA . ARG A 1 108 ? -4.906 -22.409 3.010 1.00 10.98 159 ARG A CA 1
ATOM 840 C C . ARG A 1 108 ? -4.629 -22.570 1.545 1.00 12.75 159 ARG A C 1
ATOM 841 O O . ARG A 1 108 ? -4.790 -23.662 1.000 1.00 13.31 159 ARG A O 1
ATOM 849 N N . ILE A 1 109 ? -4.243 -21.472 0.900 1.00 12.28 160 ILE A N 1
ATOM 850 C CA . ILE A 1 109 ? -3.820 -21.525 -0.485 1.00 11.61 160 ILE A CA 1
ATOM 851 C C . ILE A 1 109 ? -2.512 -22.309 -0.507 1.00 12.41 160 ILE A C 1
ATOM 852 O O . ILE A 1 109 ? -1.587 -22.008 0.257 1.00 13.20 160 ILE A O 1
ATOM 857 N N . THR A 1 110 ? -2.422 -23.323 -1.369 1.00 11.12 161 THR A N 1
ATOM 858 C CA . THR A 1 110 ? -1.322 -24.283 -1.277 1.00 10.31 161 THR A CA 1
ATOM 859 C C . THR A 1 110 ? -0.508 -24.361 -2.555 1.00 12.17 161 THR A C 1
ATOM 860 O O . THR A 1 110 ? -1.049 -24.643 -3.620 1.00 11.56 161 THR A O 1
ATOM 864 N N . TYR A 1 111 ? 0.793 -24.149 -2.420 1.00 11.94 162 TYR A N 1
ATOM 865 C CA . TYR A 1 111 ? 1.728 -24.274 -3.533 1.00 10.63 162 TYR A CA 1
ATOM 866 C C . TYR A 1 111 ? 2.283 -25.687 -3.476 1.00 11.97 162 TYR A C 1
ATOM 867 O O . TYR A 1 111 ? 2.881 -26.094 -2.471 1.00 12.95 162 TYR A O 1
ATOM 876 N N . ALA A 1 112 ? 2.075 -26.440 -4.550 1.00 12.62 163 ALA A N 1
ATOM 877 C CA . ALA A 1 112 ? 2.460 -27.840 -4.582 1.00 12.33 163 ALA A CA 1
ATOM 878 C C . ALA A 1 112 ? 3.293 -28.138 -5.825 1.00 14.70 163 ALA A C 1
ATOM 879 O O . ALA A 1 112 ? 3.190 -27.448 -6.837 1.00 15.48 163 ALA A O 1
ATOM 881 N N . ALA A 1 113 ? 4.120 -29.168 -5.741 1.00 11.96 164 ALA A N 1
ATOM 882 C CA . ALA A 1 113 ? 4.778 -29.688 -6.932 1.00 11.47 164 ALA A CA 1
ATOM 883 C C . ALA A 1 113 ? 3.792 -30.666 -7.580 1.00 13.97 164 ALA A C 1
ATOM 884 O O . ALA A 1 113 ? 3.270 -31.556 -6.903 1.00 15.90 164 ALA A O 1
ATOM 886 N N . SER A 1 114 ? 3.499 -30.506 -8.868 1.00 12.47 165 SER A N 1
ATOM 887 C CA . SER A 1 114 ? 2.718 -31.529 -9.559 1.00 14.51 165 SER A CA 1
ATOM 888 C C . SER A 1 114 ? 3.676 -32.581 -10.089 1.00 14.20 165 SER A C 1
ATOM 889 O O . SER A 1 114 ? 4.531 -32.293 -10.940 1.00 16.89 165 SER A O 1
ATOM 892 N N . LEU A 1 115 ? 3.552 -33.798 -9.562 1.00 16.44 166 LEU A N 1
ATOM 893 C CA . LEU A 1 115 ? 4.463 -34.884 -9.896 1.00 19.31 166 LEU A CA 1
ATOM 894 C C . LEU A 1 115 ? 4.173 -35.443 -11.283 1.00 20.34 166 LEU A C 1
ATOM 895 O O . LEU A 1 115 ? 4.993 -36.151 -11.865 1.00 24.35 166 LEU A O 1
ATOM 900 N N . THR A 1 116 ? 3.003 -35.104 -11.811 1.00 18.93 167 THR A N 1
ATOM 901 C CA . THR A 1 116 ? 2.606 -35.552 -13.139 1.00 22.41 167 THR A CA 1
ATOM 902 C C . THR A 1 116 ? 2.931 -34.530 -14.231 1.00 25.38 167 THR A C 1
ATOM 903 O O . THR A 1 116 ? 3.317 -34.902 -15.341 1.00 30.92 167 THR A O 1
ATOM 907 N N . LEU A 1 117 ? 2.753 -33.251 -13.921 1.00 18.02 168 LEU A N 1
ATOM 908 C CA . LEU A 1 117 ? 2.998 -32.183 -14.894 1.00 17.04 168 LEU A CA 1
ATOM 909 C C . LEU A 1 117 ? 4.440 -31.692 -14.831 1.00 19.12 168 LEU A C 1
ATOM 910 O O . LEU A 1 117 ? 4.898 -30.976 -15.728 1.00 23.28 168 LEU A O 1
ATOM 915 N N . ASN A 1 118 ? 5.148 -32.077 -13.770 1.00 15.17 169 ASN A N 1
ATOM 916 C CA . ASN A 1 118 ? 6.542 -31.676 -13.580 1.00 14.99 169 ASN A CA 1
ATOM 917 C C . ASN A 1 118 ? 6.676 -30.155 -13.572 1.00 16.05 169 ASN A C 1
ATOM 918 O O . ASN A 1 118 ? 7.565 -29.586 -14.213 1.00 16.49 169 ASN A O 1
ATOM 923 N N . GLN A 1 119 ? 5.773 -29.514 -12.839 1.00 14.92 170 GLN A N 1
ATOM 924 C CA . GLN A 1 119 ? 5.824 -28.080 -12.608 1.00 13.52 170 GLN A CA 1
ATOM 925 C C . GLN A 1 119 ? 5.056 -27.748 -11.344 1.00 13.35 170 GLN A C 1
ATOM 926 O O . GLN A 1 119 ? 4.275 -28.562 -10.851 1.00 16.41 170 GLN A O 1
ATOM 932 N N . ALA A 1 120 ? 5.272 -26.549 -10.820 1.00 13.77 171 ALA A N 1
ATOM 933 C CA . ALA A 1 120 ? 4.541 -26.120 -9.637 1.00 14.90 171 ALA A CA 1
ATOM 934 C C . ALA A 1 120 ? 3.071 -25.899 -9.984 1.00 13.67 171 ALA A C 1
ATOM 935 O O . ALA A 1 120 ? 2.726 -25.538 -11.119 1.00 15.41 171 ALA A O 1
ATOM 937 N N . HIS A 1 121 ? 2.205 -26.139 -9.011 1.00 12.04 172 HIS A N 1
ATOM 938 C CA . HIS A 1 121 ? 0.771 -25.987 -9.209 1.00 13.57 172 HIS A CA 1
ATOM 939 C C . HIS A 1 121 ? 0.129 -25.539 -7.913 1.00 14.18 172 HIS A C 1
ATOM 940 O O . HIS A 1 121 ? 0.384 -26.123 -6.865 1.00 18.87 172 HIS A O 1
ATOM 947 N N . MET A 1 122 ? -0.720 -24.521 -7.988 1.00 11.91 173 MET A N 1
ATOM 948 C CA . MET A 1 122 ? -1.360 -23.966 -6.795 1.00 12.01 173 MET A CA 1
ATOM 949 C C . MET A 1 122 ? -2.808 -24.417 -6.731 1.00 10.32 173 MET A C 1
ATOM 950 O O . MET A 1 122 ? -3.517 -24.427 -7.751 1.00 12.24 173 MET A O 1
ATOM 955 N N . VAL A 1 123 ? -3.249 -24.792 -5.533 1.00 9.77 174 VAL A N 1
ATOM 956 C CA . VAL A 1 123 ? -4.636 -25.178 -5.289 1.00 10.42 174 VAL A CA 1
ATOM 957 C C . VAL A 1 123 ? -5.097 -24.485 -4.019 1.00 12.96 174 VAL A C 1
ATOM 958 O O . VAL A 1 123 ? -4.303 -23.817 -3.363 1.00 12.94 174 VAL A O 1
ATOM 962 N N . LEU A 1 124 ? -6.372 -24.652 -3.667 1.00 10.30 175 LEU A N 1
ATOM 963 C CA . LEU A 1 124 ? -6.865 -24.170 -2.378 1.00 12.20 175 LEU A CA 1
ATOM 964 C C . LEU A 1 124 ? -7.181 -25.385 -1.522 1.00 9.69 175 LEU A C 1
ATOM 965 O O . LEU A 1 124 ? -7.915 -26.266 -1.955 1.00 11.91 175 LEU A O 1
ATOM 970 N N . SER A 1 125 ? -6.591 -25.453 -0.329 1.00 9.41 176 SER A N 1
ATOM 971 C CA . SER A 1 125 ? -6.839 -26.566 0.580 1.00 9.51 176 SER A CA 1
ATOM 972 C C . SER A 1 125 ? -7.819 -26.168 1.674 1.00 11.12 176 SER A C 1
ATOM 973 O O . SER A 1 125 ? -7.666 -25.122 2.306 1.00 13.57 176 SER A O 1
ATOM 976 N N . PHE A 1 126 ? -8.827 -27.000 1.898 1.00 9.54 177 PHE A N 1
ATOM 977 C CA . PHE A 1 126 ? -9.796 -26.754 2.964 1.00 10.71 177 PHE A CA 1
ATOM 978 C C . PHE A 1 126 ? -9.568 -27.782 4.051 1.00 11.65 177 PHE A C 1
ATOM 979 O O . PHE A 1 126 ? -9.555 -28.981 3.771 1.00 12.06 177 PHE A O 1
ATOM 987 N N . TYR A 1 127 ? -9.379 -27.324 5.287 1.00 10.19 178 TYR A N 1
ATOM 988 C CA . TYR A 1 127 ? -9.125 -28.220 6.394 1.00 11.42 178 TYR A CA 1
ATOM 989 C C . TYR A 1 127 ? -10.345 -28.289 7.305 1.00 13.76 178 TYR A C 1
ATOM 990 O O . TYR A 1 127 ? -10.664 -27.298 7.971 1.00 14.60 178 TYR A O 1
ATOM 999 N N . PRO A 1 128 ? -11.026 -29.452 7.354 1.00 12.27 179 PRO A N 1
ATOM 1000 C CA . PRO A 1 128 ? -12.139 -29.641 8.299 1.00 12.09 179 PRO A CA 1
ATOM 1001 C C . PRO A 1 128 ? -11.734 -29.322 9.743 1.00 14.06 179 PRO A C 1
ATOM 1002 O O . PRO A 1 128 ? -12.514 -28.709 10.471 1.00 16.57 179 PRO A O 1
ATOM 1006 N N . THR A 1 129 ? -10.538 -29.763 10.134 1.00 12.91 180 THR A N 1
ATOM 1007 C CA . THR A 1 129 ? -9.841 -29.339 11.349 1.00 12.56 180 THR A CA 1
ATOM 1008 C C . THR A 1 129 ? -8.368 -29.237 10.960 1.00 13.78 180 THR A C 1
ATOM 1009 O O . THR A 1 129 ? -7.980 -29.750 9.911 1.00 14.69 180 THR A O 1
ATOM 1013 N N . PRO A 1 130 ? -7.542 -28.577 11.787 1.00 16.67 181 PRO A N 1
ATOM 1014 C CA . PRO A 1 130 ? -6.149 -28.436 11.351 1.00 21.45 181 PRO A CA 1
ATOM 1015 C C . PRO A 1 130 ? -5.396 -29.763 11.282 1.00 20.38 181 PRO A C 1
ATOM 1016 O O . PRO A 1 130 ? -4.418 -29.878 10.533 1.00 24.95 181 PRO A O 1
ATOM 1020 N N . GLU A 1 131 ? -5.864 -30.758 12.026 1.00 19.09 182 GLU A N 1
ATOM 1021 C CA . GLU A 1 131 ? -5.208 -32.059 12.070 1.00 23.90 182 GLU A CA 1
ATOM 1022 C C . GLU A 1 131 ? -5.813 -33.005 11.030 1.00 24.68 182 GLU A C 1
ATOM 1023 O O . GLU A 1 131 ? -5.347 -34.131 10.853 1.00 27.02 182 GLU A O 1
ATOM 1029 N N . SER A 1 132 ? -6.843 -32.534 10.332 1.00 19.20 183 SER A N 1
ATOM 1030 C CA . SER A 1 132 ? -7.575 -33.366 9.393 1.00 20.50 183 SER A CA 1
ATOM 1031 C C . SER A 1 132 ? -6.917 -33.323 8.027 1.00 20.82 183 SER A C 1
ATOM 1032 O O . SER A 1 132 ? -6.207 -32.376 7.686 1.00 21.65 183 SER A O 1
ATOM 1035 N N . GLU A 1 133 ? -7.145 -34.373 7.252 1.00 20.45 184 GLU A N 1
ATOM 1036 C CA . GLU A 1 133 ? -6.713 -34.412 5.873 1.00 19.23 184 GLU A CA 1
ATOM 1037 C C . GLU A 1 133 ? -7.476 -33.345 5.081 1.00 18.24 184 GLU A C 1
ATOM 1038 O O . GLU A 1 133 ? -8.704 -33.297 5.144 1.00 20.81 184 GLU A O 1
ATOM 1044 N N . PRO A 1 134 ? -6.759 -32.485 4.338 1.00 15.77 185 PRO A N 1
ATOM 1045 C CA . PRO A 1 134 ? -7.460 -31.394 3.653 1.00 13.24 185 PRO A CA 1
ATOM 1046 C C . PRO A 1 134 ? -8.132 -31.833 2.359 1.00 13.40 185 PRO A C 1
ATOM 1047 O O . PRO A 1 134 ? -7.749 -32.856 1.783 1.00 16.32 185 PRO A O 1
ATOM 1051 N N . LEU A 1 135 ? -9.148 -31.079 1.951 1.00 10.36 186 LEU A N 1
ATOM 1052 C CA . LEU A 1 135 ? -9.846 -31.290 0.688 1.00 10.62 186 LEU A CA 1
ATOM 1053 C C . LEU A 1 135 ? -9.269 -30.299 -0.312 1.00 14.70 186 LEU A C 1
ATOM 1054 O O . LEU A 1 135 ? -9.035 -29.135 0.029 1.00 15.34 186 LEU A O 1
ATOM 1059 N N . ILE A 1 136 ? -9.031 -30.757 -1.541 1.00 11.40 187 ILE A N 1
ATOM 1060 C CA . ILE A 1 136 ? -8.325 -29.956 -2.528 1.00 9.98 187 ILE A CA 1
ATOM 1061 C C . ILE A 1 136 ? -9.268 -29.348 -3.567 1.00 8.08 187 ILE A C 1
ATOM 1062 O O . ILE A 1 136 ? -9.943 -30.067 -4.317 1.00 12.14 187 ILE A O 1
ATOM 1067 N N . LEU A 1 137 ? -9.311 -28.019 -3.609 1.00 7.88 188 LEU A N 1
ATOM 1068 C CA . LEU A 1 137 ? -10.092 -27.282 -4.604 1.00 9.48 188 LEU A CA 1
ATOM 1069 C C . LEU A 1 137 ? -9.123 -26.849 -5.708 1.00 9.26 188 LEU A C 1
ATOM 1070 O O . LEU A 1 137 ? -8.267 -25.965 -5.496 1.00 11.04 188 LEU A O 1
ATOM 1075 N N . ASP A 1 138 ? -9.257 -27.482 -6.875 1.00 9.67 189 ASP A N 1
ATOM 1076 C CA . ASP A 1 138 ? -8.294 -27.367 -7.965 1.00 9.76 189 ASP A CA 1
ATOM 1077 C C . ASP A 1 138 ? -8.966 -26.712 -9.153 1.00 13.96 189 ASP A C 1
ATOM 1078 O O . ASP A 1 138 ? -10.196 -26.707 -9.248 1.00 12.53 189 ASP A O 1
ATOM 1083 N N . SER A 1 139 ? -8.148 -26.151 -10.040 1.00 10.69 190 SER A N 1
ATOM 1084 C CA . SER A 1 139 ? -8.597 -25.583 -11.303 1.00 13.61 190 SER A CA 1
ATOM 1085 C C . SER A 1 139 ? -8.433 -26.564 -12.476 1.00 11.93 190 SER A C 1
ATOM 1086 O O . SER A 1 139 ? -8.930 -26.310 -13.574 1.00 16.43 190 SER A O 1
ATOM 1089 N N . LEU A 1 140 ? -7.732 -27.668 -12.243 1.00 10.98 191 LEU A N 1
ATOM 1090 C CA . LEU A 1 140 ? -7.539 -28.703 -13.268 1.00 11.93 191 LEU A CA 1
ATOM 1091 C C . LEU A 1 140 ? -8.169 -30.043 -12.878 1.00 14.04 191 LEU A C 1
ATOM 1092 O O . LEU A 1 140 ? -7.771 -31.106 -13.366 1.00 17.61 191 LEU A O 1
ATOM 1097 N N . GLU A 1 141 ? -9.160 -29.983 -11.994 1.00 11.84 192 GLU A N 1
ATOM 1098 C CA . GLU A 1 141 ? -9.911 -31.154 -11.585 1.00 13.42 192 GLU A CA 1
ATOM 1099 C C . GLU A 1 141 ? -11.205 -30.581 -11.039 1.00 15.69 192 GLU A C 1
ATOM 1100 O O . GLU A 1 141 ? -11.168 -29.670 -10.215 1.00 17.41 192 GLU A O 1
ATOM 1106 N N . SER A 1 142 ? -12.345 -31.065 -11.519 1.00 11.76 193 SER A N 1
ATOM 1107 C CA . SER A 1 142 ? -13.622 -30.532 -11.048 1.00 11.50 193 SER A CA 1
ATOM 1108 C C . SER A 1 142 ? -14.025 -31.062 -9.687 1.00 12.78 193 SER A C 1
ATOM 1109 O O . SER A 1 142 ? -14.758 -30.401 -8.967 1.00 17.15 193 SER A O 1
ATOM 1112 N N . LYS A 1 143 ? -13.583 -32.268 -9.357 1.00 11.93 194 LYS A N 1
ATOM 1113 C CA . LYS A 1 143 ? -13.932 -32.855 -8.069 1.00 12.61 194 LYS A CA 1
ATOM 1114 C C . LYS A 1 143 ? -13.101 -32.255 -6.946 1.00 15.00 194 LYS A C 1
ATOM 1115 O O . LYS A 1 143 ? -11.917 -31.954 -7.117 1.00 14.22 194 LYS A O 1
ATOM 1121 N N . ILE A 1 144 ? -13.739 -32.085 -5.795 1.00 13.12 195 ILE A N 1
ATOM 1122 C CA . ILE A 1 144 ? -13.018 -31.779 -4.567 1.00 12.13 195 ILE A CA 1
ATOM 1123 C C . ILE A 1 144 ? -12.653 -33.119 -3.920 1.00 12.60 195 ILE A C 1
ATOM 1124 O O . ILE A 1 144 ? -13.530 -33.911 -3.533 1.00 15.91 195 ILE A O 1
ATOM 1129 N N . LEU A 1 145 ? -11.351 -33.371 -3.804 1.00 13.29 196 LEU A N 1
ATOM 1130 C CA . LEU A 1 145 ? -10.832 -34.668 -3.394 1.00 11.54 196 LEU A CA 1
ATOM 1131 C C . LEU A 1 145 ? -9.906 -34.492 -2.195 1.00 11.51 196 LEU A C 1
ATOM 1132 O O . LEU A 1 145 ? -9.244 -33.460 -2.068 1.00 12.93 196 LEU A O 1
ATOM 1137 N N . LYS A 1 146 ? -9.858 -35.509 -1.341 1.00 12.68 197 LYS A N 1
ATOM 1138 C CA . LYS A 1 146 ? -8.950 -35.517 -0.200 1.00 11.40 197 LYS A CA 1
ATOM 1139 C C . LYS A 1 146 ? -7.504 -35.517 -0.664 1.00 11.97 197 LYS A C 1
ATOM 1140 O O . LYS A 1 146 ? -7.192 -36.003 -1.753 1.00 15.49 197 LYS A O 1
ATOM 1146 N N . ALA A 1 147 ? -6.609 -35.000 0.173 1.00 12.64 198 ALA A N 1
ATOM 1147 C CA . ALA A 1 147 ? -5.189 -34.985 -0.173 1.00 16.78 198 ALA A CA 1
ATOM 1148 C C . ALA A 1 147 ? -4.637 -36.361 -0.565 1.00 16.79 198 ALA A C 1
ATOM 1149 O O . ALA A 1 147 ? -3.860 -36.461 -1.514 1.00 15.75 198 ALA A O 1
ATOM 1151 N N . SER A 1 148 ? -5.031 -37.418 0.144 1.00 16.35 199 SER A N 1
ATOM 1152 C CA . SER A 1 148 ? -4.514 -38.756 -0.173 1.00 18.21 199 SER A CA 1
ATOM 1153 C C . SER A 1 148 ? -5.030 -39.268 -1.514 1.00 19.54 199 SER A C 1
ATOM 1154 O O . SER A 1 148 ? -4.464 -40.204 -2.082 1.00 22.60 199 SER A O 1
ATOM 1157 N N . ALA A 1 149 ? -6.102 -38.660 -2.010 1.00 14.31 200 ALA A N 1
ATOM 1158 C CA . ALA A 1 149 ? -6.634 -38.999 -3.332 1.00 18.90 200 ALA A CA 1
ATOM 1159 C C . ALA A 1 149 ? -6.018 -38.104 -4.407 1.00 16.76 200 ALA A C 1
ATOM 1160 O O . ALA A 1 149 ? -6.416 -38.151 -5.577 1.00 17.67 200 ALA A O 1
ATOM 1162 N N . ARG A 1 150 ? -5.058 -37.276 -4.003 1.00 15.19 201 ARG A N 1
ATOM 1163 C CA . ARG A 1 150 ? -4.284 -36.463 -4.949 1.00 13.60 201 ARG A CA 1
ATOM 1164 C C . ARG A 1 150 ? -2.783 -36.711 -4.783 1.00 16.26 201 ARG A C 1
ATOM 1165 O O . ARG A 1 150 ? -2.028 -35.797 -4.444 1.00 16.02 201 ARG A O 1
ATOM 1173 N N . PRO A 1 151 ? -2.331 -37.952 -5.027 1.00 17.50 202 PRO A N 1
ATOM 1174 C CA . PRO A 1 151 ? -0.906 -38.231 -4.840 1.00 16.05 202 PRO A CA 1
ATOM 1175 C C . PRO A 1 151 ? -0.057 -37.508 -5.889 1.00 14.77 202 PRO A C 1
ATOM 1176 O O . PRO A 1 151 ? 1.168 -37.510 -5.776 1.00 20.86 202 PRO A O 1
ATOM 1180 N N . ASP A 1 152 ? -0.702 -36.908 -6.890 1.00 15.49 203 ASP A N 1
ATOM 1181 C CA . ASP A 1 152 ? 0.017 -36.155 -7.913 1.00 14.17 203 ASP A CA 1
ATOM 1182 C C . ASP A 1 152 ? 0.473 -34.789 -7.397 1.00 16.66 203 ASP A C 1
ATOM 1183 O O . ASP A 1 152 ? 1.294 -34.126 -8.032 1.00 18.38 203 ASP A O 1
ATOM 1188 N N . LEU A 1 153 ? -0.045 -34.377 -6.243 1.00 12.39 204 LEU A N 1
ATOM 1189 C CA . LEU A 1 153 ? 0.286 -33.066 -5.680 1.00 12.68 204 LEU A CA 1
ATOM 1190 C C . LEU A 1 153 ? 1.114 -33.219 -4.412 1.00 18.50 204 LEU A C 1
ATOM 1191 O O . LEU A 1 153 ? 0.673 -33.860 -3.453 1.00 19.11 204 LEU A O 1
ATOM 1196 N N . LYS A 1 154 ? 2.313 -32.639 -4.412 1.00 13.72 205 LYS A N 1
ATOM 1197 C CA . LYS A 1 154 ? 3.180 -32.664 -3.231 1.00 13.36 205 LYS A CA 1
ATOM 1198 C C . LYS A 1 154 ? 3.319 -31.242 -2.699 1.00 13.91 205 LYS A C 1
ATOM 1199 O O . LYS A 1 154 ? 4.027 -30.424 -3.282 1.00 14.66 205 LYS A O 1
ATOM 1205 N N . PRO A 1 155 ? 2.625 -30.929 -1.598 1.00 14.91 206 PRO A N 1
ATOM 1206 C CA . PRO A 1 155 ? 2.677 -29.565 -1.059 1.00 13.61 206 PRO A CA 1
ATOM 1207 C C . PRO A 1 155 ? 4.098 -29.109 -0.698 1.00 14.34 206 PRO A C 1
ATOM 1208 O O . PRO A 1 155 ? 4.912 -29.885 -0.184 1.00 15.92 206 PRO A O 1
ATOM 1212 N N . VAL A 1 156 ? 4.370 -27.838 -0.970 1.00 12.58 207 VAL A N 1
ATOM 1213 C CA . VAL A 1 156 ? 5.626 -27.193 -0.617 1.00 13.07 207 VAL A CA 1
ATOM 1214 C C . VAL A 1 156 ? 5.398 -26.166 0.491 1.00 15.06 207 VAL A C 1
ATOM 1215 O O . VAL A 1 156 ? 6.103 -26.174 1.503 1.00 16.86 207 VAL A O 1
ATOM 1219 N N . TYR A 1 157 ? 4.428 -25.281 0.299 1.00 13.86 208 TYR A N 1
ATOM 1220 C CA . TYR A 1 157 ? 4.048 -24.345 1.358 1.00 13.79 208 TYR A CA 1
ATOM 1221 C C . TYR A 1 157 ? 2.596 -23.960 1.196 1.00 14.70 208 TYR A C 1
ATOM 1222 O O . TYR A 1 157 ? 2.000 -24.202 0.153 1.00 12.19 208 TYR A O 1
ATOM 1231 N N . SER A 1 158 ? 2.012 -23.382 2.241 1.00 14.03 209 SER A N 1
ATOM 1232 C CA . SER A 1 158 ? 0.642 -22.908 2.158 1.00 14.09 209 SER A CA 1
ATOM 1233 C C . SER A 1 158 ? 0.520 -21.589 2.917 1.00 13.10 209 SER A C 1
ATOM 1234 O O . SER A 1 158 ? 1.381 -21.246 3.726 1.00 15.24 209 SER A O 1
ATOM 1237 N N . PHE A 1 159 ? -0.530 -20.835 2.633 1.00 13.41 210 PHE A N 1
ATOM 1238 C CA . PHE A 1 159 ? -0.681 -19.524 3.250 1.00 15.62 210 PHE A CA 1
ATOM 1239 C C . PHE A 1 159 ? -2.124 -19.045 3.198 1.00 15.56 210 PHE A C 1
ATOM 1240 O O . PHE A 1 159 ? -2.941 -19.554 2.427 1.00 15.18 210 PHE A O 1
ATOM 1248 N N . ASN A 1 160 ? -2.440 -18.065 4.037 1.00 15.30 211 ASN A N 1
ATOM 1249 C CA . ASN A 1 160 ? -3.691 -17.326 3.905 1.00 15.92 211 ASN A CA 1
ATOM 1250 C C . ASN A 1 160 ? -3.467 -15.885 4.361 1.00 17.70 211 ASN A C 1
ATOM 1251 O O . ASN A 1 160 ? -2.323 -15.459 4.507 1.00 19.51 211 ASN A O 1
ATOM 1256 N N . ALA A 1 161 ? -4.535 -15.135 4.601 1.00 21.61 212 ALA A N 1
ATOM 1257 C CA . ALA A 1 161 ? -4.363 -13.734 4.983 1.00 22.75 212 ALA A CA 1
ATOM 1258 C C . ALA A 1 161 ? -3.591 -13.583 6.288 1.00 24.03 212 ALA A C 1
ATOM 1259 O O . ALA A 1 161 ? -2.986 -12.540 6.542 1.00 27.59 212 ALA A O 1
ATOM 1261 N N . GLU A 1 162 ? -3.597 -14.628 7.114 1.00 18.51 213 GLU A N 1
ATOM 1262 C CA . GLU A 1 162 ? -3.001 -14.534 8.440 1.00 23.93 213 GLU A CA 1
ATOM 1263 C C . GLU A 1 162 ? -1.599 -15.121 8.536 1.00 28.97 213 GLU A C 1
ATOM 1264 O O . GLU A 1 162 ? -0.718 -14.525 9.158 1.00 29.28 213 GLU A O 1
ATOM 1270 N N . GLY A 1 163 ? -1.390 -16.288 7.932 1.00 24.09 214 GLY A N 1
ATOM 1271 C CA . GLY A 1 163 ? -0.152 -17.010 8.146 1.00 24.95 214 GLY A CA 1
ATOM 1272 C C . GLY A 1 163 ? 0.481 -17.609 6.907 1.00 22.16 214 GLY A C 1
ATOM 1273 O O . GLY A 1 163 ? -0.075 -17.556 5.810 1.00 18.09 214 GLY A O 1
ATOM 1274 N N . LEU A 1 164 ? 1.662 -18.181 7.110 1.00 22.86 215 LEU A N 1
ATOM 1275 C CA . LEU A 1 164 ? 2.434 -18.853 6.074 1.00 20.13 215 LEU A CA 1
ATOM 1276 C C . LEU A 1 164 ? 3.046 -20.086 6.723 1.00 21.21 215 LEU A C 1
ATOM 1277 O O . LEU A 1 164 ? 3.663 -19.989 7.786 1.00 24.19 215 LEU A O 1
ATOM 1282 N N . TRP A 1 165 ? 2.862 -21.247 6.102 1.00 17.10 216 TRP A N 1
ATOM 1283 C CA . TRP A 1 165 ? 3.340 -22.504 6.673 1.00 17.83 216 TRP A CA 1
ATOM 1284 C C . TRP A 1 165 ? 4.174 -23.294 5.666 1.00 18.38 216 TRP A C 1
ATOM 1285 O O . TRP A 1 165 ? 3.765 -23.457 4.525 1.00 19.46 216 TRP A O 1
ATOM 1296 N N . LEU A 1 166 ? 5.327 -23.807 6.082 1.00 18.51 217 LEU A N 1
ATOM 1297 C CA . LEU A 1 166 ? 6.068 -24.721 5.214 1.00 20.28 217 LEU A CA 1
ATOM 1298 C C . LEU A 1 166 ? 5.520 -26.131 5.405 1.00 25.91 217 LEU A C 1
ATOM 1299 O O . LEU A 1 166 ? 5.116 -26.506 6.506 1.00 29.67 217 LEU A O 1
ATOM 1304 N N . ALA A 1 167 ? 5.489 -26.909 4.331 1.00 22.75 218 ALA A N 1
ATOM 1305 C CA . ALA A 1 167 ? 4.986 -28.277 4.407 1.00 28.17 218 ALA A CA 1
ATOM 1306 C C . ALA A 1 167 ? 6.029 -29.211 5.009 1.00 30.76 218 ALA A C 1
ATOM 1307 O O . ALA A 1 167 ? 7.220 -28.894 5.025 1.00 38.45 218 ALA A O 1
ATOM 1309 N N . LYS A 1 168 ? 5.566 -30.363 5.488 1.00 54.93 219 LYS A N 1
ATOM 1310 C CA . LYS A 1 168 ? 6.441 -31.463 5.894 1.00 59.02 219 LYS A CA 1
ATOM 1311 C C . LYS A 1 168 ? 5.622 -32.734 6.099 1.00 68.27 219 LYS A C 1
ATOM 1312 O O . LYS A 1 168 ? 5.585 -33.293 7.197 1.00 74.35 219 LYS A O 1
ATOM 1314 N N . GLY A 1 177 ? 2.016 -17.351 10.791 1.00 76.05 228 GLY A N 1
ATOM 1315 C CA . GLY A 1 177 ? 3.160 -17.548 9.922 1.00 76.45 228 GLY A CA 1
ATOM 1316 C C . GLY A 1 177 ? 3.732 -16.247 9.392 1.00 77.97 228 GLY A C 1
ATOM 1317 O O . GLY A 1 177 ? 4.896 -16.200 8.988 1.00 79.61 228 GLY A O 1
ATOM 1318 N N . ASP A 1 178 ? 2.915 -15.194 9.425 1.00 78.19 229 ASP A N 1
ATOM 1319 C CA . ASP A 1 178 ? 3.233 -13.900 8.815 1.00 77.73 229 ASP A CA 1
ATOM 1320 C C . ASP A 1 178 ? 3.336 -14.055 7.298 1.00 67.87 229 ASP A C 1
ATOM 1321 O O . ASP A 1 178 ? 4.427 -14.168 6.739 1.00 67.19 229 ASP A O 1
ATOM 1326 N N . SER A 1 179 ? 2.179 -14.057 6.644 1.00 59.84 230 SER A N 1
ATOM 1327 C CA . SER A 1 179 ? 2.093 -14.254 5.200 1.00 53.12 230 SER A CA 1
ATOM 1328 C C . SER A 1 179 ? 2.737 -13.118 4.407 1.00 52.75 230 SER A C 1
ATOM 1329 O O . SER A 1 179 ? 3.009 -13.263 3.223 1.00 51.54 230 SER A O 1
ATOM 1332 N N . LYS A 1 180 ? 2.986 -11.991 5.066 1.00 60.08 231 LYS A N 1
ATOM 1333 C CA . LYS A 1 180 ? 3.547 -10.821 4.393 1.00 65.38 231 LYS A CA 1
ATOM 1334 C C . LYS A 1 180 ? 5.035 -10.966 4.036 1.00 68.29 231 LYS A C 1
ATOM 1335 O O . LYS A 1 180 ? 5.601 -10.093 3.376 1.00 67.88 231 LYS A O 1
ATOM 1337 N N . SER A 1 181 ? 5.664 -12.057 4.476 1.00 69.45 232 SER A N 1
ATOM 1338 C CA . SER A 1 181 ? 7.037 -12.370 4.076 1.00 67.51 232 SER A CA 1
ATOM 1339 C C . SER A 1 181 ? 7.016 -12.891 2.642 1.00 56.86 232 SER A C 1
ATOM 1340 O O . SER A 1 181 ? 8.051 -13.016 1.986 1.00 55.34 232 SER A O 1
ATOM 1343 N N . LEU A 1 182 ? 5.808 -13.204 2.184 1.00 45.60 233 LEU A N 1
ATOM 1344 C CA . LEU A 1 182 ? 5.528 -13.546 0.801 1.00 36.73 233 LEU A CA 1
ATOM 1345 C C . LEU A 1 182 ? 5.208 -12.222 0.104 1.00 36.57 233 LEU A C 1
ATOM 1346 O O . LEU A 1 182 ? 4.091 -11.708 0.207 1.00 35.75 233 LEU A O 1
ATOM 1351 N N . GLY A 1 183 ? 6.203 -11.662 -0.582 1.00 37.83 234 GLY A N 1
ATOM 1352 C CA . GLY A 1 183 ? 6.118 -10.319 -1.140 1.00 39.00 234 GLY A CA 1
ATOM 1353 C C . GLY A 1 183 ? 4.931 -10.019 -2.040 1.00 34.84 234 GLY A C 1
ATOM 1354 O O . GLY A 1 183 ? 4.295 -8.971 -1.894 1.00 38.11 234 GLY A O 1
ATOM 1355 N N . LYS A 1 184 ? 4.633 -10.925 -2.968 1.00 31.96 235 LYS A N 1
ATOM 1356 C CA . LYS A 1 184 ? 3.544 -10.715 -3.920 1.00 31.12 235 LYS A CA 1
ATOM 1357 C C . LYS A 1 184 ? 2.203 -10.741 -3.228 1.00 29.42 235 LYS A C 1
ATOM 1358 O O . LYS A 1 184 ? 1.261 -10.089 -3.667 1.00 28.46 235 LYS A O 1
ATOM 1364 N N . TRP A 1 185 ? 2.125 -11.534 -2.167 1.00 28.32 236 TRP A N 1
ATOM 1365 C CA . TRP A 1 185 ? 0.899 -11.715 -1.406 1.00 25.04 236 TRP A CA 1
ATOM 1366 C C . TRP A 1 185 ? 0.653 -10.469 -0.571 1.00 25.59 236 TRP A C 1
ATOM 1367 O O . TRP A 1 185 ? -0.463 -9.961 -0.513 1.00 28.84 236 TRP A O 1
ATOM 1378 N N . ASP A 1 186 ? 1.707 -9.982 0.076 1.00 27.48 237 ASP A N 1
ATOM 1379 C CA . ASP A 1 186 ? 1.635 -8.730 0.819 1.00 29.97 237 ASP A CA 1
ATOM 1380 C C . ASP A 1 186 ? 1.160 -7.601 -0.096 1.00 32.91 237 ASP A C 1
ATOM 1381 O O . ASP A 1 186 ? 0.223 -6.873 0.232 1.00 36.17 237 ASP A O 1
ATOM 1386 N N . ALA A 1 187 ? 1.806 -7.474 -1.251 1.00 35.45 238 ALA A N 1
ATOM 1387 C CA . ALA A 1 187 ? 1.441 -6.461 -2.238 1.00 36.26 238 ALA A CA 1
ATOM 1388 C C . ALA A 1 187 ? 0.026 -6.670 -2.772 1.00 33.24 238 ALA A C 1
ATOM 1389 O O . ALA A 1 187 ? -0.696 -5.707 -3.039 1.00 29.99 238 ALA A O 1
ATOM 1391 N N . LEU A 1 188 ? -0.360 -7.931 -2.938 1.00 26.70 239 LEU A N 1
ATOM 1392 C CA A LEU A 1 188 ? -1.687 -8.281 -3.402 0.10 24.67 239 LEU A CA 1
ATOM 1393 C CA B LEU A 1 188 ? -1.697 -8.246 -3.431 0.90 24.81 239 LEU A CA 1
ATOM 1394 C C . LEU A 1 188 ? -2.754 -7.744 -2.452 1.00 26.96 239 LEU A C 1
ATOM 1395 O O . LEU A 1 188 ? -3.725 -7.100 -2.864 1.00 24.73 239 LEU A O 1
ATOM 1404 N N . MET A 1 189 ? -2.576 -8.029 -1.169 1.00 26.97 240 MET A N 1
ATOM 1405 C CA . MET A 1 189 ? -3.567 -7.625 -0.181 1.00 31.58 240 MET A CA 1
ATOM 1406 C C . MET A 1 189 ? -3.651 -6.105 -0.030 1.00 31.68 240 MET A C 1
ATOM 1407 O O . MET A 1 189 ? -4.692 -5.569 0.351 1.00 34.54 240 MET A O 1
ATOM 1412 N N . LYS A 1 190 ? -2.561 -5.415 -0.347 1.00 32.31 241 LYS A N 1
ATOM 1413 C CA . LYS A 1 190 ? -2.550 -3.958 -0.291 1.00 37.26 241 LYS A CA 1
ATOM 1414 C C . LYS A 1 190 ? -3.300 -3.335 -1.469 1.00 38.43 241 LYS A C 1
ATOM 1415 O O . LYS A 1 190 ? -3.870 -2.253 -1.338 1.00 44.10 241 LYS A O 1
ATOM 1421 N N . ARG A 1 191 ? -3.316 -4.025 -2.608 1.00 30.16 242 ARG A N 1
ATOM 1422 C CA . ARG A 1 191 ? -4.108 -3.579 -3.757 1.00 34.40 242 ARG A CA 1
ATOM 1423 C C . ARG A 1 191 ? -5.600 -3.709 -3.465 1.00 38.61 242 ARG A C 1
ATOM 1424 O O . ARG A 1 191 ? -6.420 -2.993 -4.038 1.00 41.68 242 ARG A O 1
ATOM 1432 N N . MET A 1 192 ? -5.943 -4.626 -2.566 1.00 29.92 243 MET A N 1
ATOM 1433 C CA . MET A 1 192 ? -7.337 -4.894 -2.232 1.00 29.60 243 MET A CA 1
ATOM 1434 C C . MET A 1 192 ? -7.890 -3.875 -1.244 1.00 43.84 243 MET A C 1
ATOM 1435 O O . MET A 1 192 ? -9.104 -3.716 -1.116 1.00 50.89 243 MET A O 1
ATOM 1440 N N . GLU A 1 193 ? -6.988 -3.199 -0.537 1.00 54.49 244 GLU A N 1
ATOM 1441 C CA . GLU A 1 193 ? -7.357 -2.051 0.281 1.00 71.41 244 GLU A CA 1
ATOM 1442 C C . GLU A 1 193 ? -7.643 -0.879 -0.650 1.00 80.53 244 GLU A C 1
ATOM 1443 O O . GLU A 1 193 ? -6.745 -0.095 -0.968 1.00 83.40 244 GLU A O 1
ATOM 1450 N N . THR B 1 2 ? 27.363 -13.823 -32.362 1.00 70.08 53 THR B N 1
ATOM 1451 C CA . THR B 1 2 ? 26.598 -13.016 -33.306 1.00 70.52 53 THR B CA 1
ATOM 1452 C C . THR B 1 2 ? 26.140 -11.704 -32.682 1.00 75.59 53 THR B C 1
ATOM 1453 O O . THR B 1 2 ? 26.435 -10.630 -33.209 1.00 76.62 53 THR B O 1
ATOM 1455 N N . GLN B 1 3 ? 25.417 -11.795 -31.567 1.00 78.53 54 GLN B N 1
ATOM 1456 C CA . GLN B 1 3 ? 24.918 -10.608 -30.874 1.00 82.40 54 GLN B CA 1
ATOM 1457 C C . GLN B 1 3 ? 26.062 -9.666 -30.538 1.00 83.95 54 GLN B C 1
ATOM 1458 O O . GLN B 1 3 ? 25.941 -8.448 -30.693 1.00 88.78 54 GLN B O 1
ATOM 1460 N N . ALA B 1 4 ? 27.163 -10.241 -30.051 1.00 80.07 55 ALA B N 1
ATOM 1461 C CA . ALA B 1 4 ? 28.373 -9.493 -29.703 1.00 81.70 55 ALA B CA 1
ATOM 1462 C C . ALA B 1 4 ? 28.099 -8.357 -28.715 1.00 79.60 55 ALA B C 1
ATOM 1463 O O . ALA B 1 4 ? 28.981 -7.549 -28.428 1.00 84.75 55 ALA B O 1
ATOM 1465 N N . ALA B 1 5 ? 26.875 -8.351 -28.184 1.00 74.11 56 ALA B N 1
ATOM 1466 C CA . ALA B 1 5 ? 26.291 -7.262 -27.407 1.00 73.51 56 ALA B CA 1
ATOM 1467 C C . ALA B 1 5 ? 24.846 -7.652 -27.058 1.00 73.61 56 ALA B C 1
ATOM 1468 O O . ALA B 1 5 ? 24.066 -7.977 -27.956 1.00 72.80 56 ALA B O 1
ATOM 1470 N N . PRO B 1 6 ? 24.479 -7.643 -25.758 1.00 73.98 57 PRO B N 1
ATOM 1471 C CA . PRO B 1 6 ? 25.238 -7.286 -24.550 1.00 69.96 57 PRO B CA 1
ATOM 1472 C C . PRO B 1 6 ? 26.499 -8.119 -24.435 1.00 64.11 57 PRO B C 1
ATOM 1473 O O . PRO B 1 6 ? 26.505 -9.303 -24.784 1.00 63.55 57 PRO B O 1
ATOM 1477 N N . LEU B 1 7 ? 27.564 -7.486 -23.968 1.00 56.87 58 LEU B N 1
ATOM 1478 C CA A LEU B 1 7 ? 28.883 -8.092 -24.029 0.43 50.41 58 LEU B CA 1
ATOM 1479 C CA B LEU B 1 7 ? 28.884 -8.084 -24.037 0.57 50.29 58 LEU B CA 1
ATOM 1480 C C . LEU B 1 7 ? 29.670 -7.886 -22.742 1.00 49.49 58 LEU B C 1
ATOM 1481 O O . LEU B 1 7 ? 29.474 -6.907 -22.019 1.00 45.46 58 LEU B O 1
ATOM 1490 N N . ILE B 1 8 ? 30.547 -8.835 -22.458 1.00 46.86 59 ILE B N 1
ATOM 1491 C CA . ILE B 1 8 ? 31.444 -8.754 -21.328 1.00 39.60 59 ILE B CA 1
ATOM 1492 C C . ILE B 1 8 ? 32.820 -8.596 -21.954 1.00 40.95 59 ILE B C 1
ATOM 1493 O O . ILE B 1 8 ? 33.093 -9.197 -22.989 1.00 37.39 59 ILE B O 1
ATOM 1498 N N . SER B 1 9 ? 33.670 -7.757 -21.374 1.00 27.37 60 SER B N 1
ATOM 1499 C CA . SER B 1 9 ? 35.047 -7.669 -21.842 1.00 27.88 60 SER B CA 1
ATOM 1500 C C . SER B 1 9 ? 35.986 -7.489 -20.659 1.00 27.95 60 SER B C 1
ATOM 1501 O O . SER B 1 9 ? 35.594 -6.942 -19.624 1.00 28.37 60 SER B O 1
ATOM 1504 N N . VAL B 1 10 ? 37.220 -7.962 -20.811 1.00 26.98 61 VAL B N 1
ATOM 1505 C CA . VAL B 1 10 ? 38.211 -7.824 -19.753 1.00 25.46 61 VAL B CA 1
ATOM 1506 C C . VAL B 1 10 ? 38.410 -6.353 -19.417 1.00 27.63 61 VAL B C 1
ATOM 1507 O O . VAL B 1 10 ? 38.535 -5.987 -18.256 1.00 27.42 61 VAL B O 1
ATOM 1511 N N . GLU B 1 11 ? 38.404 -5.507 -20.441 1.00 30.20 62 GLU B N 1
ATOM 1512 C CA . GLU B 1 11 ? 38.589 -4.075 -20.245 1.00 35.01 62 GLU B CA 1
ATOM 1513 C C . GLU B 1 11 ? 37.484 -3.472 -19.380 1.00 31.76 62 GLU B C 1
ATOM 1514 O O . GLU B 1 11 ? 37.763 -2.709 -18.457 1.00 31.25 62 GLU B O 1
ATOM 1520 N N . LYS B 1 12 ? 36.232 -3.820 -19.669 1.00 33.22 63 LYS B N 1
ATOM 1521 C CA . LYS B 1 12 ? 35.108 -3.316 -18.881 1.00 30.59 63 LYS B CA 1
ATOM 1522 C C . LYS B 1 12 ? 35.138 -3.856 -17.454 1.00 30.34 63 LYS B C 1
ATOM 1523 O O . LYS B 1 12 ? 34.785 -3.155 -16.509 1.00 31.73 63 LYS B O 1
ATOM 1529 N N . ILE B 1 13 ? 35.567 -5.106 -17.306 1.00 27.54 64 ILE B N 1
ATOM 1530 C CA . ILE B 1 13 ? 35.660 -5.730 -15.989 1.00 23.27 64 ILE B CA 1
ATOM 1531 C C . ILE B 1 13 ? 36.734 -5.060 -15.124 1.00 27.19 64 ILE B C 1
ATOM 1532 O O . ILE B 1 13 ? 36.537 -4.862 -13.923 1.00 29.60 64 ILE B O 1
ATOM 1537 N N . GLN B 1 14 ? 37.862 -4.708 -15.736 1.00 27.26 65 GLN B N 1
ATOM 1538 C CA . GLN B 1 14 ? 38.949 -4.047 -15.016 1.00 32.06 65 GLN B CA 1
ATOM 1539 C C . GLN B 1 14 ? 38.525 -2.683 -14.481 1.00 34.21 65 GLN B C 1
ATOM 1540 O O . GLN B 1 14 ? 38.914 -2.296 -13.383 1.00 37.00 65 GLN B O 1
ATOM 1546 N N . LYS B 1 15 ? 37.715 -1.966 -15.253 1.00 37.97 66 LYS B N 1
ATOM 1547 C CA . LYS B 1 15 ? 37.176 -0.686 -14.803 1.00 43.01 66 LYS B CA 1
ATOM 1548 C C . LYS B 1 15 ? 36.171 -0.869 -13.670 1.00 40.80 66 LYS B C 1
ATOM 1549 O O . LYS B 1 15 ? 36.132 -0.078 -12.729 1.00 40.54 66 LYS B O 1
ATOM 1555 N N . LEU B 1 16 ? 35.360 -1.918 -13.766 1.00 35.88 67 LEU B N 1
ATOM 1556 C CA . LEU B 1 16 ? 34.385 -2.221 -12.730 1.00 33.28 67 LEU B CA 1
ATOM 1557 C C . LEU B 1 16 ? 35.088 -2.496 -11.408 1.00 30.26 67 LEU B C 1
ATOM 1558 O O . LEU B 1 16 ? 34.691 -1.974 -10.367 1.00 36.48 67 LEU B O 1
ATOM 1563 N N . ALA B 1 17 ? 36.142 -3.310 -11.468 1.00 28.95 68 ALA B N 1
ATOM 1564 C CA . ALA B 1 17 ? 36.924 -3.664 -10.287 1.00 26.28 68 ALA B CA 1
ATOM 1565 C C . ALA B 1 17 ?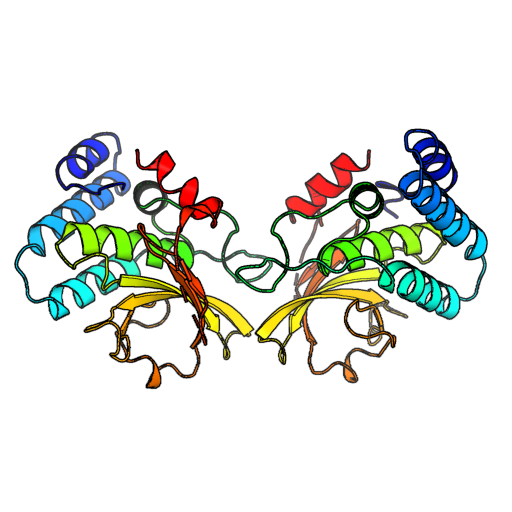 37.366 -2.423 -9.519 1.00 31.20 68 ALA B C 1
ATOM 1566 O O . ALA B 1 17 ? 37.390 -2.425 -8.287 1.00 33.91 68 ALA B O 1
ATOM 1568 N N . GLN B 1 18 ? 37.704 -1.370 -10.262 1.00 37.48 69 GLN B N 1
ATOM 1569 C CA A GLN B 1 18 ? 38.149 -0.100 -9.688 0.55 43.41 69 GLN B CA 1
ATOM 1570 C CA B GLN B 1 18 ? 38.162 -0.123 -9.655 0.45 42.97 69 GLN B CA 1
ATOM 1571 C C . GLN B 1 18 ? 37.059 0.614 -8.891 1.00 44.17 69 GLN B C 1
ATOM 1572 O O . GLN B 1 18 ? 37.345 1.345 -7.945 1.00 46.77 69 GLN B O 1
ATOM 1583 N N . SER B 1 19 ? 35.806 0.417 -9.288 1.00 44.56 70 SER B N 1
ATOM 1584 C CA . SER B 1 19 ? 34.683 1.072 -8.617 1.00 48.52 70 SER B CA 1
ATOM 1585 C C . SER B 1 19 ? 34.301 0.387 -7.301 1.00 45.57 70 SER B C 1
ATOM 1586 O O . SER B 1 19 ? 33.531 0.930 -6.504 1.00 48.05 70 SER B O 1
ATOM 1589 N N . TYR B 1 20 ? 34.842 -0.806 -7.075 1.00 37.24 71 TYR B N 1
ATOM 1590 C CA . TYR B 1 20 ? 34.573 -1.541 -5.842 1.00 34.22 71 TYR B CA 1
ATOM 1591 C C . TYR B 1 20 ? 35.842 -1.672 -5.002 1.00 34.51 71 TYR B C 1
ATOM 1592 O O . TYR B 1 20 ? 36.911 -1.205 -5.402 1.00 37.51 71 TYR B O 1
ATOM 1601 N N . GLN B 1 21 ? 35.717 -2.286 -3.829 1.00 33.12 72 GLN B N 1
ATOM 1602 C CA . GLN B 1 21 ? 36.860 -2.460 -2.938 1.00 36.12 72 GLN B CA 1
ATOM 1603 C C . GLN B 1 21 ? 36.846 -3.847 -2.306 1.00 37.08 72 GLN B C 1
ATOM 1604 O O . GLN B 1 21 ? 35.901 -4.620 -2.493 1.00 33.84 72 GLN B O 1
ATOM 1610 N N . GLY B 1 22 ? 37.904 -4.156 -1.563 1.00 35.86 73 GLY B N 1
ATOM 1611 C CA . GLY B 1 22 ? 37.967 -5.384 -0.792 1.00 37.82 73 GLY B CA 1
ATOM 1612 C C . GLY B 1 22 ? 37.780 -6.641 -1.613 1.00 32.42 73 GLY B C 1
ATOM 1613 O O . GLY B 1 22 ? 38.312 -6.753 -2.718 1.00 30.80 73 GLY B O 1
ATOM 1614 N N . ASP B 1 23 ? 37.018 -7.590 -1.075 1.00 25.36 74 ASP B N 1
ATOM 1615 C CA . ASP B 1 23 ? 36.840 -8.872 -1.743 1.00 25.90 74 ASP B CA 1
ATOM 1616 C C . ASP B 1 23 ? 36.052 -8.748 -3.044 1.00 24.69 74 ASP B C 1
ATOM 1617 O O . ASP B 1 23 ? 36.243 -9.543 -3.958 1.00 23.37 74 ASP B O 1
ATOM 1622 N N . THR B 1 24 ? 35.178 -7.749 -3.121 1.00 22.77 75 THR B N 1
ATOM 1623 C CA . THR B 1 24 ? 34.375 -7.535 -4.325 1.00 22.88 75 THR B CA 1
ATOM 1624 C C . THR B 1 24 ? 35.271 -7.120 -5.486 1.00 22.30 75 THR B C 1
ATOM 1625 O O . THR B 1 24 ? 35.160 -7.663 -6.590 1.00 19.01 75 THR B O 1
ATOM 1629 N N . ARG B 1 25 ? 36.168 -6.169 -5.231 1.00 22.81 76 ARG B N 1
ATOM 1630 C CA . ARG B 1 25 ? 37.165 -5.790 -6.230 1.00 21.31 76 ARG B CA 1
ATOM 1631 C C . ARG B 1 25 ? 37.959 -7.010 -6.682 1.00 26.89 76 ARG B C 1
ATOM 1632 O O . ARG B 1 25 ? 38.171 -7.208 -7.879 1.00 22.97 76 ARG B O 1
ATOM 1640 N N . LYS B 1 26 ? 38.377 -7.837 -5.724 1.00 25.89 77 LYS B N 1
ATOM 1641 C CA . LYS B 1 26 ? 39.133 -9.049 -6.036 1.00 22.84 77 LYS B CA 1
ATOM 1642 C C . LYS B 1 26 ? 38.358 -10.004 -6.925 1.00 21.49 77 LYS B C 1
ATOM 1643 O O . LYS B 1 26 ? 38.947 -10.676 -7.769 1.00 20.34 77 LYS B O 1
ATOM 1649 N N . ARG B 1 27 ? 37.046 -10.084 -6.719 1.00 20.68 78 ARG B N 1
ATOM 1650 C CA . ARG B 1 27 ? 36.220 -10.975 -7.530 1.00 16.40 78 ARG B CA 1
ATOM 1651 C C . ARG B 1 27 ? 36.170 -10.504 -8.980 1.00 14.85 78 ARG B C 1
ATOM 1652 O O . ARG B 1 27 ? 36.251 -11.318 -9.896 1.00 16.93 78 ARG B O 1
ATOM 1660 N N . PHE B 1 28 ? 36.027 -9.198 -9.186 1.00 15.69 79 PHE B N 1
ATOM 1661 C CA . PHE B 1 28 ? 36.054 -8.656 -10.546 1.00 15.46 79 PHE B CA 1
ATOM 1662 C C . PHE B 1 28 ? 37.393 -8.939 -11.221 1.00 18.93 79 PHE B C 1
ATOM 1663 O O . PHE B 1 28 ? 37.444 -9.377 -12.373 1.00 17.26 79 PHE B O 1
ATOM 1671 N N . THR B 1 29 ? 38.481 -8.705 -10.499 1.00 17.48 80 THR B N 1
ATOM 1672 C CA . THR B 1 29 ? 39.810 -8.957 -11.041 1.00 18.47 80 THR B CA 1
ATOM 1673 C C . THR B 1 29 ? 40.002 -10.431 -11.406 1.00 18.09 80 THR B C 1
ATOM 1674 O O . THR B 1 29 ? 40.576 -10.752 -12.451 1.00 16.87 80 THR B O 1
ATOM 1678 N N . ALA B 1 30 ? 39.519 -11.317 -10.539 1.00 16.74 81 ALA B N 1
ATOM 1679 C CA . ALA B 1 30 ? 39.622 -12.754 -10.768 1.00 16.65 81 ALA B CA 1
ATOM 1680 C C . ALA B 1 30 ? 38.820 -13.176 -11.993 1.00 14.47 81 ALA B C 1
ATOM 1681 O O . ALA B 1 30 ? 39.255 -14.038 -12.753 1.00 15.69 81 ALA B O 1
ATOM 1683 N N . TRP B 1 31 ? 37.654 -12.561 -12.171 1.00 14.63 82 TRP B N 1
ATOM 1684 C CA . TRP B 1 31 ? 36.789 -12.818 -13.322 1.00 12.01 82 TRP B CA 1
ATOM 1685 C C . TRP B 1 31 ? 37.498 -12.387 -14.601 1.00 14.93 82 TRP B C 1
ATOM 1686 O O . TRP B 1 31 ? 37.502 -13.115 -15.595 1.00 16.50 82 TRP B O 1
ATOM 1697 N N . GLY B 1 32 ? 38.097 -11.201 -14.574 1.00 14.58 83 GLY B N 1
ATOM 1698 C CA . GLY B 1 32 ? 38.840 -10.712 -15.724 1.00 15.30 83 GLY B CA 1
ATOM 1699 C C . GLY B 1 32 ? 40.033 -11.592 -16.033 1.00 17.25 83 GLY B C 1
ATOM 1700 O O . GLY B 1 32 ? 40.314 -11.888 -17.204 1.00 18.63 83 GLY B O 1
ATOM 1701 N N . ASN B 1 33 ? 40.754 -12.010 -14.993 1.00 14.97 84 ASN B N 1
ATOM 1702 C CA . ASN B 1 33 ? 41.914 -12.872 -15.194 1.00 16.88 84 ASN B CA 1
ATOM 1703 C C . ASN B 1 33 ? 41.503 -14.224 -15.776 1.00 20.13 84 ASN B C 1
ATOM 1704 O O . ASN B 1 33 ? 42.207 -14.777 -16.626 1.00 17.09 84 ASN B O 1
ATOM 1709 N N . LEU B 1 34 ? 40.362 -14.741 -15.326 1.00 15.41 85 LEU B N 1
ATOM 1710 C CA . LEU B 1 34 ? 39.819 -15.995 -15.846 1.00 15.62 85 LEU B CA 1
ATOM 1711 C C . LEU B 1 34 ? 39.605 -15.905 -17.351 1.00 17.51 85 LEU B C 1
ATOM 1712 O O . LEU B 1 34 ? 40.069 -16.762 -18.111 1.00 16.97 85 LEU B O 1
ATOM 1717 N N . ILE B 1 35 ? 38.906 -14.856 -17.778 1.00 13.04 86 ILE B N 1
ATOM 1718 C CA . ILE B 1 35 ? 38.621 -14.657 -19.203 1.00 12.61 86 ILE B CA 1
ATOM 1719 C C . ILE B 1 35 ? 39.914 -14.573 -20.010 1.00 17.51 86 ILE B C 1
ATOM 1720 O O . ILE B 1 35 ? 40.056 -15.257 -21.021 1.00 17.98 86 ILE B O 1
ATOM 1725 N N . ASP B 1 36 ? 40.865 -13.762 -19.554 1.00 16.76 87 ASP B N 1
ATOM 1726 C CA . ASP B 1 36 ? 42.137 -13.644 -20.254 1.00 21.44 87 ASP B CA 1
ATOM 1727 C C . ASP B 1 36 ? 42.881 -14.979 -20.317 1.00 23.25 87 ASP B C 1
ATOM 1728 O O . ASP B 1 36 ? 43.494 -15.302 -21.334 1.00 22.69 87 ASP B O 1
ATOM 1733 N N . SER B 1 37 ? 42.807 -15.760 -19.242 1.00 18.85 88 SER B N 1
ATOM 1734 C CA . SER B 1 37 ? 43.583 -16.999 -19.137 1.00 20.94 88 SER B CA 1
ATOM 1735 C C . SER B 1 37 ? 43.019 -18.086 -20.045 1.00 20.54 88 SER B C 1
ATOM 1736 O O . SER B 1 37 ? 43.721 -19.033 -20.398 1.00 21.75 88 SER B O 1
ATOM 1739 N N . LEU B 1 38 ? 41.758 -17.937 -20.436 1.00 14.40 89 LEU B N 1
ATOM 1740 C CA . LEU B 1 38 ? 41.062 -19.000 -21.165 1.00 12.03 89 LEU B CA 1
ATOM 1741 C C . LEU B 1 38 ? 40.927 -18.745 -22.672 1.00 13.76 89 LEU B C 1
ATOM 1742 O O . LEU B 1 38 ? 40.534 -19.642 -23.419 1.00 16.49 89 LEU B O 1
ATOM 1747 N N . LYS B 1 39 ? 41.245 -17.539 -23.132 1.00 14.83 90 LYS B N 1
ATOM 1748 C CA . LYS B 1 39 ? 41.238 -17.282 -24.567 1.00 17.08 90 LYS B CA 1
ATOM 1749 C C . LYS B 1 39 ? 42.258 -18.191 -25.238 1.00 17.92 90 LYS B C 1
ATOM 1750 O O . LYS B 1 39 ? 43.359 -18.385 -24.712 1.00 16.65 90 LYS B O 1
ATOM 1756 N N . LYS B 1 40 ? 41.876 -18.759 -26.379 1.00 14.34 91 LYS B N 1
ATOM 1757 C CA . LYS B 1 40 ? 42.754 -19.617 -27.185 1.00 15.52 91 LYS B CA 1
ATOM 1758 C C . LYS B 1 40 ? 43.174 -20.905 -26.449 1.00 15.13 91 LYS B C 1
ATOM 1759 O O . LYS B 1 40 ? 44.256 -21.450 -26.692 1.00 17.62 91 LYS B O 1
ATOM 1765 N N . LYS B 1 41 ? 42.302 -21.388 -25.579 1.00 17.11 92 LYS B N 1
ATOM 1766 C CA . LYS B 1 41 ? 42.499 -22.662 -24.904 1.00 13.10 92 LYS B CA 1
ATOM 1767 C C . LYS B 1 41 ? 41.499 -23.644 -25.482 1.00 11.27 92 LYS B C 1
ATOM 1768 O O . LYS B 1 41 ? 40.527 -23.228 -26.121 1.00 12.82 92 LYS B O 1
ATOM 1774 N N . PRO B 1 42 ? 41.754 -24.949 -25.314 1.00 11.87 93 PRO B N 1
ATOM 1775 C CA . PRO B 1 42 ? 40.837 -25.949 -25.866 1.00 11.63 93 PRO B CA 1
ATOM 1776 C C . PRO B 1 42 ? 39.427 -25.734 -25.300 1.00 10.20 93 PRO B C 1
ATOM 1777 O O . PRO B 1 42 ? 39.291 -25.377 -24.123 1.00 11.53 93 PRO B O 1
ATOM 1781 N N . VAL B 1 43 ? 38.416 -25.932 -26.137 1.00 12.14 94 VAL B N 1
ATOM 1782 C CA . VAL B 1 43 ? 37.018 -25.734 -25.745 1.00 9.56 94 VAL B CA 1
ATOM 1783 C C . VAL B 1 43 ? 36.661 -26.507 -24.481 1.00 12.17 94 VAL B C 1
ATOM 1784 O O . VAL B 1 43 ? 35.966 -25.990 -23.594 1.00 13.85 94 VAL B O 1
ATOM 1788 N N . LYS B 1 44 ? 37.126 -27.744 -24.364 1.00 9.13 95 LYS B N 1
ATOM 1789 C CA . LYS B 1 44 ? 36.761 -28.520 -23.175 1.00 12.92 95 LYS B CA 1
ATOM 1790 C C . LYS B 1 44 ? 37.316 -27.885 -21.903 1.00 14.22 95 LYS B C 1
ATOM 1791 O O . LYS B 1 44 ? 36.649 -27.870 -20.866 1.00 12.45 95 LYS B O 1
ATOM 1797 N N . ILE B 1 45 ? 38.527 -27.343 -21.992 1.00 13.56 96 ILE B N 1
ATOM 1798 C CA . ILE B 1 45 ? 39.147 -26.644 -20.871 1.00 12.17 96 ILE B CA 1
ATOM 1799 C C . ILE B 1 45 ? 38.388 -25.351 -20.560 1.00 11.13 96 ILE B C 1
ATOM 1800 O O . ILE B 1 45 ? 38.156 -25.016 -19.393 1.00 13.94 96 ILE B O 1
ATOM 1805 N N . GLN B 1 46 ? 37.970 -24.639 -21.601 1.00 9.84 97 GLN B N 1
ATOM 1806 C CA . GLN B 1 46 ? 37.204 -23.416 -21.403 1.00 7.94 97 GLN B CA 1
ATOM 1807 C C . GLN B 1 46 ? 35.919 -23.726 -20.657 1.00 9.65 97 GLN B C 1
ATOM 1808 O O . GLN B 1 46 ? 35.576 -23.028 -19.699 1.00 11.85 97 GLN B O 1
ATOM 1814 N N . LEU B 1 47 ? 35.209 -24.770 -21.094 1.00 9.17 98 LEU B N 1
ATOM 1815 C CA . LEU B 1 47 ? 33.963 -25.186 -20.431 1.00 10.03 98 LEU B CA 1
ATOM 1816 C C . LEU B 1 47 ? 34.199 -25.580 -18.990 1.00 11.25 98 LEU B C 1
ATOM 1817 O O . LEU B 1 47 ? 33.473 -25.137 -18.084 1.00 9.96 98 LEU B O 1
ATOM 1822 N N . GLU B 1 48 ? 35.206 -26.416 -18.767 1.00 8.73 99 GLU B N 1
ATOM 1823 C CA . GLU B 1 48 ? 35.485 -26.911 -17.424 1.00 10.63 99 GLU B CA 1
ATOM 1824 C C . GLU B 1 48 ? 35.860 -25.797 -16.453 1.00 11.57 99 GLU B C 1
ATOM 1825 O O . GLU B 1 48 ? 35.402 -25.786 -15.311 1.00 11.39 99 GLU B O 1
ATOM 1831 N N . LYS B 1 49 ? 36.703 -24.879 -16.899 1.00 10.76 100 LYS B N 1
ATOM 1832 C CA . LYS B 1 49 ? 37.222 -23.860 -15.992 1.00 11.45 100 LYS B CA 1
ATOM 1833 C C . LYS B 1 49 ? 36.229 -22.730 -15.730 1.00 11.71 100 LYS B C 1
ATOM 1834 O O . LYS B 1 49 ? 36.164 -22.200 -14.620 1.00 11.87 100 LYS B O 1
ATOM 1840 N N . VAL B 1 50 ? 35.417 -22.373 -16.724 1.00 8.86 101 VAL B N 1
ATOM 1841 C CA . VAL B 1 50 ? 34.346 -21.422 -16.446 1.00 8.52 101 VAL B CA 1
ATOM 1842 C C . VAL B 1 50 ? 33.335 -22.056 -15.487 1.00 10.32 101 VAL B C 1
ATOM 1843 O O . VAL B 1 50 ? 32.845 -21.419 -14.528 1.00 12.01 101 VAL B O 1
ATOM 1847 N N . ASN B 1 51 ? 33.024 -23.325 -15.729 1.00 9.75 102 ASN B N 1
ATOM 1848 C CA . ASN B 1 51 ? 32.073 -24.036 -14.873 1.00 10.54 102 ASN B CA 1
ATOM 1849 C C . ASN B 1 51 ? 32.593 -24.094 -13.438 1.00 13.00 102 ASN B C 1
ATOM 1850 O O . ASN B 1 51 ? 31.873 -23.747 -12.492 1.00 12.28 102 ASN B O 1
ATOM 1855 N N . SER B 1 52 ? 33.845 -24.507 -13.272 1.00 11.01 103 SER B N 1
ATOM 1856 C CA . SER B 1 52 ? 34.393 -24.692 -11.926 1.00 10.13 103 SER B CA 1
ATOM 1857 C C . SER B 1 52 ? 34.623 -23.361 -11.202 1.00 10.88 103 SER B C 1
ATOM 1858 O O . SER B 1 52 ? 34.413 -23.261 -9.985 1.00 13.10 103 SER B O 1
ATOM 1861 N N . PHE B 1 53 ? 35.034 -22.339 -11.950 1.00 9.97 104 PHE B N 1
ATOM 1862 C CA . PHE B 1 53 ? 35.261 -21.028 -11.355 1.00 10.47 104 PHE B CA 1
ATOM 1863 C C . PHE B 1 53 ? 33.973 -20.526 -10.727 1.00 11.58 104 PHE B C 1
ATOM 1864 O O . PHE B 1 53 ? 33.964 -20.123 -9.567 1.00 13.36 104 PHE B O 1
ATOM 1872 N N . PHE B 1 54 ? 32.875 -20.578 -11.468 1.00 9.95 105 PHE B N 1
ATOM 1873 C CA . PHE B 1 54 ? 31.635 -20.031 -10.924 1.00 9.78 105 PHE B CA 1
ATOM 1874 C C . PHE B 1 54 ? 30.955 -20.933 -9.925 1.00 11.79 105 PHE B C 1
ATOM 1875 O O . PHE B 1 54 ? 30.189 -20.453 -9.083 1.00 14.77 105 PHE B O 1
ATOM 1883 N N . ASN B 1 55 ? 31.257 -22.227 -9.966 1.00 9.93 106 ASN B N 1
ATOM 1884 C CA . ASN B 1 55 ? 30.607 -23.129 -9.017 1.00 15.28 106 ASN B CA 1
ATOM 1885 C C . ASN B 1 55 ? 31.042 -22.929 -7.567 1.00 14.83 106 ASN B C 1
ATOM 1886 O O . ASN B 1 55 ? 30.397 -23.458 -6.665 1.00 22.00 106 ASN B O 1
ATOM 1891 N N . GLN B 1 56 ? 32.100 -22.143 -7.349 1.00 17.08 107 GLN B N 1
ATOM 1892 C CA . GLN B 1 56 ? 32.608 -21.816 -6.002 1.00 16.16 107 GLN B CA 1
ATOM 1893 C C . GLN B 1 56 ? 31.791 -20.729 -5.298 1.00 13.81 107 GLN B C 1
ATOM 1894 O O . GLN B 1 56 ? 31.981 -20.486 -4.104 1.00 16.76 107 GLN B O 1
ATOM 1900 N N . PHE B 1 57 ? 30.917 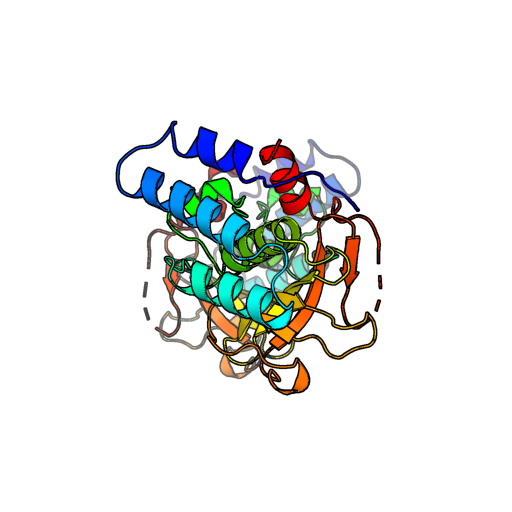-20.041 -6.035 1.00 12.81 108 PHE B N 1
ATOM 1901 C CA . PHE B 1 57 ? 30.204 -18.881 -5.488 1.00 12.50 108 PHE B CA 1
ATOM 1902 C C . PHE B 1 57 ? 29.006 -19.294 -4.610 1.00 12.72 108 PHE B C 1
ATOM 1903 O O . PHE B 1 57 ? 28.641 -20.466 -4.553 1.00 13.90 108 PHE B O 1
ATOM 1911 N N . ASN B 1 58 ? 28.393 -18.327 -3.928 1.00 12.54 109 ASN B N 1
ATOM 1912 C CA A ASN B 1 58 ? 27.250 -18.599 -3.054 0.54 12.88 109 ASN B CA 1
ATOM 1913 C CA B ASN B 1 58 ? 27.258 -18.609 -3.047 0.46 13.02 109 ASN B CA 1
ATOM 1914 C C . ASN B 1 58 ? 26.010 -18.986 -3.850 1.00 15.87 109 ASN B C 1
ATOM 1915 O O . ASN B 1 58 ? 25.616 -18.270 -4.766 1.00 16.22 109 ASN B O 1
ATOM 1924 N N . TYR B 1 59 ? 25.393 -20.117 -3.496 1.00 16.41 110 TYR B N 1
ATOM 1925 C CA . TYR B 1 59 ? 24.199 -20.604 -4.194 1.00 14.88 110 TYR B CA 1
ATOM 1926 C C . TYR B 1 59 ? 22.956 -20.226 -3.390 1.00 14.26 110 TYR B C 1
ATOM 1927 O O . TYR B 1 59 ? 22.788 -20.659 -2.247 1.00 17.78 110 TYR B O 1
ATOM 1936 N N . GLU B 1 60 ? 22.106 -19.400 -3.992 1.00 14.39 111 GLU B N 1
ATOM 1937 C CA . GLU B 1 60 ? 20.927 -18.861 -3.326 1.00 16.14 111 GLU B CA 1
ATOM 1938 C C . GLU B 1 60 ? 19.681 -19.623 -3.755 1.00 16.58 111 GLU B C 1
ATOM 1939 O O . GLU B 1 60 ? 19.581 -20.087 -4.892 1.00 17.07 111 GLU B O 1
ATOM 1945 N N . THR B 1 61 ? 18.745 -19.761 -2.825 1.00 20.03 112 THR B N 1
ATOM 1946 C CA . THR B 1 61 ? 17.435 -20.322 -3.108 1.00 22.33 112 THR B CA 1
ATOM 1947 C C . THR B 1 61 ? 16.410 -19.475 -2.373 1.00 24.70 112 THR B C 1
ATOM 1948 O O . THR B 1 61 ? 16.727 -18.845 -1.360 1.00 24.63 112 THR B O 1
ATOM 1952 N N . ASP B 1 62 ? 15.176 -19.469 -2.863 1.00 21.98 113 ASP B N 1
ATOM 1953 C CA . ASP B 1 62 ? 14.096 -18.834 -2.134 1.00 18.56 113 ASP B CA 1
ATOM 1954 C C . ASP B 1 62 ? 13.828 -19.650 -0.873 1.00 20.65 113 ASP B C 1
ATOM 1955 O O . ASP B 1 62 ? 13.678 -20.869 -0.938 1.00 25.23 113 ASP B O 1
ATOM 1960 N N . PRO B 1 63 ? 13.773 -18.984 0.288 1.00 25.53 114 PRO B N 1
ATOM 1961 C CA . PRO B 1 63 ? 13.586 -19.681 1.567 1.00 26.39 114 PRO B CA 1
ATOM 1962 C C . PRO B 1 63 ? 12.218 -20.357 1.692 1.00 30.01 114 PRO B C 1
ATOM 1963 O O . PRO B 1 63 ? 12.025 -21.201 2.573 1.00 31.90 114 PRO B O 1
ATOM 1967 N N . ILE B 1 64 ? 11.281 -19.993 0.823 1.00 25.19 115 ILE B N 1
ATOM 1968 C CA . ILE B 1 64 ? 9.914 -20.504 0.938 1.00 26.55 115 ILE B CA 1
ATOM 1969 C C . ILE B 1 64 ? 9.665 -21.666 -0.030 1.00 25.82 115 ILE B C 1
ATOM 1970 O O . ILE B 1 64 ? 9.108 -22.699 0.354 1.00 26.79 115 ILE B O 1
ATOM 1975 N N . THR B 1 65 ? 10.100 -21.499 -1.274 1.00 23.38 116 THR B N 1
ATOM 1976 C CA . THR B 1 65 ? 9.906 -22.522 -2.302 1.00 27.00 116 THR B CA 1
ATOM 1977 C C . THR B 1 65 ? 11.079 -23.488 -2.364 1.00 27.29 116 THR B C 1
ATOM 1978 O O . THR B 1 65 ? 10.925 -24.637 -2.783 1.00 26.31 116 THR B O 1
ATOM 1982 N N . GLY B 1 66 ? 12.259 -23.009 -1.972 1.00 23.03 117 GLY B N 1
ATOM 1983 C CA . GLY B 1 66 ? 13.478 -23.780 -2.130 1.00 23.09 117 GLY B CA 1
ATOM 1984 C C . GLY B 1 66 ? 13.979 -23.760 -3.562 1.00 27.19 117 GLY B C 1
ATOM 1985 O O . GLY B 1 66 ? 14.872 -24.527 -3.924 1.00 26.86 117 GLY B O 1
ATOM 1986 N N . ALA B 1 67 ? 13.406 -22.885 -4.384 1.00 25.52 118 ALA B N 1
ATOM 1987 C CA . ALA B 1 67 ? 13.769 -22.822 -5.798 1.00 22.01 118 ALA B CA 1
ATOM 1988 C C . ALA B 1 67 ? 14.332 -21.448 -6.153 1.00 23.23 118 ALA B C 1
ATOM 1989 O O . ALA B 1 67 ? 14.729 -20.689 -5.271 1.00 26.50 118 ALA B O 1
ATOM 1991 N N . SER B 1 68 ? 14.352 -21.120 -7.442 1.00 20.45 119 SER B N 1
ATOM 1992 C CA . SER B 1 68 ? 14.967 -19.867 -7.883 1.00 22.54 119 SER B CA 1
ATOM 1993 C C . SER B 1 68 ? 14.138 -18.636 -7.517 1.00 25.98 119 SER B C 1
ATOM 1994 O O . SER B 1 68 ? 12.930 -18.727 -7.264 1.00 23.28 119 SER B O 1
ATOM 1997 N N . ASP B 1 69 ? 14.802 -17.482 -7.502 1.00 24.79 120 ASP B N 1
ATOM 1998 C CA . ASP B 1 69 ? 14.153 -16.201 -7.244 1.00 25.42 120 ASP B CA 1
ATOM 1999 C C . ASP B 1 69 ? 13.576 -15.676 -8.562 1.00 22.12 120 ASP B C 1
ATOM 2000 O O . ASP B 1 69 ? 14.062 -16.026 -9.637 1.00 23.42 120 ASP B O 1
ATOM 2005 N N . ASP B 1 70 ? 12.528 -14.859 -8.484 1.00 24.66 121 ASP B N 1
ATOM 2006 C CA . ASP B 1 70 ? 11.950 -14.271 -9.693 1.00 27.80 121 ASP B CA 1
ATOM 2007 C C . ASP B 1 70 ? 12.927 -13.373 -10.450 1.00 27.99 121 ASP B C 1
ATOM 2008 O O . ASP B 1 70 ? 12.878 -13.282 -11.678 1.00 28.65 121 ASP B O 1
ATOM 2013 N N . TYR B 1 71 ? 13.808 -12.701 -9.717 1.00 23.17 122 TYR B N 1
ATOM 2014 C CA . TYR B 1 71 ? 14.743 -11.756 -10.330 1.00 22.50 122 TYR B CA 1
ATOM 2015 C C . TYR B 1 71 ? 15.927 -12.453 -10.993 1.00 20.21 122 TYR B C 1
ATOM 2016 O O . TYR B 1 71 ? 16.569 -13.317 -10.385 1.00 21.73 122 TYR B O 1
ATOM 2025 N N . TRP B 1 72 ? 16.224 -12.073 -12.237 1.00 19.44 123 TRP B N 1
ATOM 2026 C CA . TRP B 1 72 ? 17.388 -12.606 -12.940 1.00 20.65 123 TRP B CA 1
ATOM 2027 C C . TRP B 1 72 ? 18.560 -11.639 -12.824 1.00 18.15 123 TRP B C 1
ATOM 2028 O O . TRP B 1 72 ? 18.458 -10.485 -13.237 1.00 21.10 123 TRP B O 1
ATOM 2039 N N . LYS B 1 73 ? 19.676 -12.117 -12.279 1.00 15.34 124 LYS B N 1
ATOM 2040 C CA . LYS B 1 73 ? 20.866 -11.284 -12.111 1.00 16.85 124 LYS B CA 1
ATOM 2041 C C . LYS B 1 73 ? 21.745 -11.214 -13.357 1.00 16.34 124 LYS B C 1
ATOM 2042 O O . LYS B 1 73 ? 22.067 -12.240 -13.964 1.00 17.55 124 LYS B O 1
ATOM 2048 N N . SER B 1 74 ? 22.157 -10.006 -13.717 1.00 17.43 125 SER B N 1
ATOM 2049 C CA . SER B 1 74 ? 23.187 -9.843 -14.739 1.00 15.42 125 SER B CA 1
ATOM 2050 C C . SER B 1 74 ? 24.491 -10.331 -14.133 1.00 19.31 125 SER B C 1
ATOM 2051 O O . SER B 1 74 ? 24.606 -10.414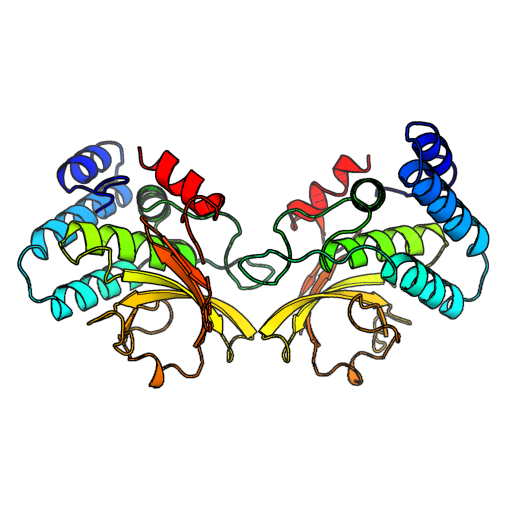 -12.915 1.00 18.64 125 SER B O 1
ATOM 2054 N N . PRO B 1 75 ? 25.478 -10.668 -14.975 1.00 15.85 126 PRO B N 1
ATOM 2055 C CA . PRO B 1 75 ? 26.790 -11.091 -14.470 1.00 17.38 126 PRO B CA 1
ATOM 2056 C C . PRO B 1 75 ? 27.416 -10.117 -13.459 1.00 17.28 126 PRO B C 1
ATOM 2057 O O . PRO B 1 75 ? 27.987 -10.578 -12.471 1.00 16.04 126 PRO B O 1
ATOM 2061 N N . VAL B 1 76 ? 27.320 -8.809 -13.687 1.00 16.99 127 VAL B N 1
ATOM 2062 C CA . VAL B 1 76 ? 27.873 -7.854 -12.726 1.00 21.00 127 VAL B CA 1
ATOM 2063 C C . VAL B 1 76 ? 27.183 -7.966 -11.363 1.00 18.88 127 VAL B C 1
ATOM 2064 O O . VAL B 1 76 ? 27.833 -7.933 -10.312 1.00 19.07 127 VAL B O 1
ATOM 2068 N N . GLU B 1 77 ? 25.865 -8.126 -11.375 1.00 15.51 128 GLU B N 1
ATOM 2069 C CA . GLU B 1 77 ? 25.124 -8.284 -10.127 1.00 17.11 128 GLU B CA 1
ATOM 2070 C C . GLU B 1 77 ? 25.525 -9.563 -9.387 1.00 16.95 128 GLU B C 1
ATOM 2071 O O . GLU B 1 77 ? 25.618 -9.577 -8.160 1.00 19.09 128 GLU B O 1
ATOM 2077 N N . PHE B 1 78 ? 25.761 -10.630 -10.141 1.00 17.09 129 PHE B N 1
ATOM 2078 C CA . PHE B 1 78 ? 26.218 -11.892 -9.572 1.00 13.00 129 PHE B CA 1
ATOM 2079 C C . PHE B 1 78 ? 27.556 -11.689 -8.849 1.00 16.36 129 PHE B C 1
ATOM 2080 O O . PHE B 1 78 ? 27.741 -12.151 -7.721 1.00 16.84 129 PHE B O 1
ATOM 2088 N N . ILE B 1 79 ? 28.481 -10.986 -9.497 1.00 15.98 130 ILE B N 1
ATOM 2089 C CA . ILE B 1 79 ? 29.798 -10.742 -8.909 1.00 15.31 130 ILE B CA 1
ATOM 2090 C C . ILE B 1 79 ? 29.707 -9.866 -7.658 1.00 17.00 130 ILE B C 1
ATOM 2091 O O . ILE B 1 79 ? 30.324 -10.171 -6.628 1.00 18.64 130 ILE B O 1
ATOM 2096 N N . VAL B 1 80 ? 28.928 -8.790 -7.740 1.00 16.16 131 VAL B N 1
ATOM 2097 C CA . VAL B 1 80 ? 28.731 -7.896 -6.598 1.00 18.33 131 VAL B CA 1
ATOM 2098 C C . VAL B 1 80 ? 28.108 -8.629 -5.403 1.00 17.27 131 VAL B C 1
ATOM 2099 O O . VAL B 1 80 ? 28.537 -8.446 -4.258 1.00 20.99 131 VAL B O 1
ATOM 2103 N N . ASP B 1 81 ? 27.122 -9.479 -5.667 1.00 16.12 132 ASP B N 1
ATOM 2104 C CA . ASP B 1 81 ? 26.420 -10.189 -4.596 1.00 19.00 132 ASP B CA 1
ATOM 2105 C C . ASP B 1 81 ? 27.216 -11.381 -4.080 1.00 20.67 132 ASP B C 1
ATOM 2106 O O . ASP B 1 81 ? 26.932 -11.900 -3.001 1.00 23.75 132 ASP B O 1
ATOM 2111 N N . GLY B 1 82 ? 28.199 -11.820 -4.859 1.00 16.09 133 GLY B N 1
ATOM 2112 C CA . GLY B 1 82 ? 28.974 -12.995 -4.506 1.00 18.22 133 GLY B CA 1
ATOM 2113 C C . GLY B 1 82 ? 28.259 -14.296 -4.826 1.00 18.39 133 GLY B C 1
ATOM 2114 O O . GLY B 1 82 ? 28.601 -15.353 -4.278 1.00 15.47 133 GLY B O 1
ATOM 2115 N N . GLY B 1 83 ? 27.271 -14.233 -5.715 1.00 15.63 134 GLY B N 1
ATOM 2116 C CA . GLY B 1 83 ? 26.533 -15.427 -6.089 1.00 15.57 134 GLY B CA 1
ATOM 2117 C C . GLY B 1 83 ? 25.085 -15.153 -6.452 1.00 16.23 134 GLY B C 1
ATOM 2118 O O . GLY B 1 83 ? 24.719 -14.015 -6.721 1.00 18.37 134 GLY B O 1
ATOM 2119 N N . GLY B 1 84 ? 24.262 -16.198 -6.449 1.00 14.84 135 GLY B N 1
ATOM 2120 C CA . GLY B 1 84 ? 22.888 -16.082 -6.911 1.00 17.25 135 GLY B CA 1
ATOM 2121 C C . GLY B 1 84 ? 22.254 -17.452 -6.989 1.00 15.31 135 GLY B C 1
ATOM 2122 O O . GLY B 1 84 ? 22.800 -18.410 -6.438 1.00 14.66 135 GLY B O 1
ATOM 2123 N N . ASP B 1 85 ? 21.120 -17.561 -7.683 1.00 15.46 136 ASP B N 1
ATOM 2124 C CA . ASP B 1 85 ? 20.440 -18.850 -7.794 1.00 16.45 136 ASP B CA 1
ATOM 2125 C C . ASP B 1 85 ? 20.901 -19.613 -9.035 1.00 13.95 136 ASP B C 1
ATOM 2126 O O . ASP B 1 85 ? 21.795 -19.162 -9.752 1.00 13.50 136 ASP B O 1
ATOM 2131 N N . CYS B 1 86 ? 20.297 -20.767 -9.289 1.00 14.24 137 CYS B N 1
ATOM 2132 C CA . CYS B 1 86 ? 20.767 -21.636 -10.370 1.00 15.15 137 CYS B CA 1
ATOM 2133 C C . CYS B 1 86 ? 20.708 -20.950 -11.735 1.00 13.59 137 CYS B C 1
ATOM 2134 O O . CYS B 1 86 ? 21.556 -21.188 -12.608 1.00 13.51 137 CYS B O 1
ATOM 2137 N N . GLU B 1 87 ? 19.719 -20.080 -11.907 1.00 13.22 138 GLU B N 1
ATOM 2138 C CA . GLU B 1 87 ? 19.560 -19.357 -13.166 1.00 16.49 138 GLU B CA 1
ATOM 2139 C C . GLU B 1 87 ? 20.701 -18.356 -13.290 1.00 15.52 138 GLU B C 1
ATOM 2140 O O . GLU B 1 87 ? 21.319 -18.207 -14.350 1.00 14.23 138 GLU B O 1
ATOM 2146 N N . ASP B 1 88 ? 21.006 -17.681 -12.187 1.00 15.03 139 ASP B N 1
ATOM 2147 C CA . ASP B 1 88 ? 22.081 -16.692 -12.197 1.00 15.25 139 ASP B CA 1
ATOM 2148 C C . ASP B 1 88 ? 23.443 -17.319 -12.500 1.00 14.37 139 ASP B C 1
ATOM 2149 O O . ASP B 1 88 ? 24.245 -16.725 -13.209 1.00 12.56 139 ASP B O 1
ATOM 2154 N N . PHE B 1 89 ? 23.703 -18.511 -11.961 1.00 13.50 140 PHE B N 1
ATOM 2155 C CA . PHE B 1 89 ? 24.946 -19.239 -12.263 1.00 11.88 140 PHE B CA 1
ATOM 2156 C C . PHE B 1 89 ? 25.047 -19.535 -13.754 1.00 13.19 140 PHE B C 1
ATOM 2157 O O . PHE B 1 89 ? 26.099 -19.368 -14.373 1.00 12.57 140 PHE B O 1
ATOM 2165 N N . ALA B 1 90 ? 23.943 -19.998 -14.329 1.00 10.82 141 ALA B N 1
ATOM 2166 C CA . ALA B 1 90 ? 23.943 -20.341 -15.752 1.00 10.36 141 ALA B CA 1
ATOM 2167 C C . ALA B 1 90 ? 24.183 -19.116 -16.617 1.00 11.42 141 ALA B C 1
ATOM 2168 O O . ALA B 1 90 ? 24.893 -19.182 -17.634 1.00 12.57 141 ALA B O 1
ATOM 2170 N N . ILE B 1 91 ? 23.614 -17.990 -16.200 1.00 11.52 142 ILE B N 1
ATOM 2171 C CA . ILE B 1 91 ? 23.731 -16.745 -16.955 1.00 13.12 142 ILE B CA 1
ATOM 2172 C C . ILE B 1 91 ? 25.174 -16.241 -17.007 1.00 12.62 142 ILE B C 1
ATOM 2173 O O . ILE B 1 91 ? 25.687 -15.874 -18.081 1.00 12.91 142 ILE B O 1
ATOM 2178 N N . ILE B 1 92 ? 25.851 -16.213 -15.866 1.00 12.85 143 ILE B N 1
ATOM 2179 C CA . ILE B 1 92 ? 27.209 -15.699 -15.875 1.00 12.10 143 ILE B CA 1
ATOM 2180 C C . ILE B 1 92 ? 28.160 -16.671 -16.587 1.00 10.32 143 ILE B C 1
ATOM 2181 O O . ILE B 1 92 ? 29.106 -16.241 -17.249 1.00 12.31 143 ILE B O 1
ATOM 2186 N N . LYS B 1 93 ? 27.897 -17.970 -16.483 1.00 11.96 144 LYS B N 1
ATOM 2187 C CA . LYS B 1 93 ? 28.722 -18.942 -17.202 1.00 8.60 144 LYS B CA 1
ATOM 2188 C C . LYS B 1 93 ? 28.583 -18.720 -18.699 1.00 10.39 144 LYS B C 1
ATOM 2189 O O . LYS B 1 93 ? 29.577 -18.737 -19.428 1.00 10.89 144 LYS B O 1
ATOM 2195 N N . TYR B 1 94 ? 27.346 -18.510 -19.145 1.00 10.57 145 TYR B N 1
ATOM 2196 C CA . TYR B 1 94 ? 27.070 -18.222 -20.552 1.00 12.68 145 TYR B CA 1
ATOM 2197 C C . TYR B 1 94 ? 27.865 -17.018 -21.060 1.00 12.56 145 TYR B C 1
ATOM 2198 O O . TYR B 1 94 ? 28.608 -17.117 -22.047 1.00 11.69 145 TYR B O 1
ATOM 2207 N N . PHE B 1 95 ? 27.713 -15.873 -20.398 1.00 11.07 146 PHE B N 1
ATOM 2208 C CA . PHE B 1 95 ? 28.362 -14.657 -20.889 1.00 14.03 146 PHE B CA 1
ATOM 2209 C C . PHE B 1 95 ? 29.880 -14.752 -20.836 1.00 12.25 146 PHE B C 1
ATOM 2210 O O . PHE B 1 95 ? 30.577 -14.2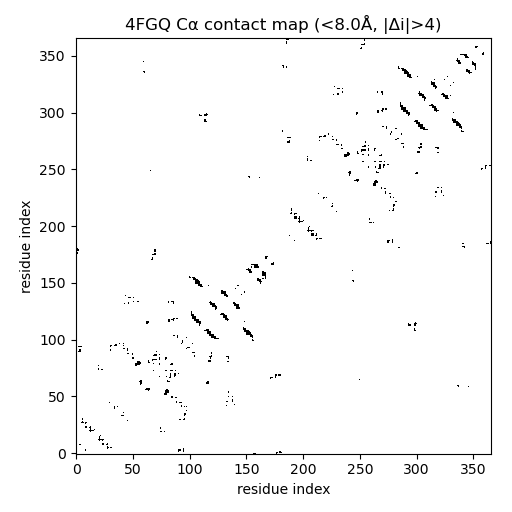22 -21.704 1.00 13.76 146 PHE B O 1
ATOM 2218 N N . THR B 1 96 ? 30.391 -15.440 -19.826 1.00 13.41 147 THR B N 1
ATOM 2219 C CA . THR B 1 96 ? 31.828 -15.597 -19.699 1.00 13.15 147 THR B CA 1
ATOM 2220 C C . THR B 1 96 ? 32.362 -16.502 -20.809 1.00 12.66 147 THR B C 1
ATOM 2221 O O . THR B 1 96 ? 33.403 -16.215 -21.402 1.00 11.93 147 THR B O 1
ATOM 2225 N N . LEU B 1 97 ? 31.636 -17.576 -21.109 1.00 12.68 148 LEU B N 1
ATOM 2226 C CA . LEU B 1 97 ? 32.070 -18.485 -22.178 1.00 12.17 148 LEU B CA 1
ATOM 2227 C C . LEU B 1 97 ? 32.069 -17.792 -23.539 1.00 13.19 148 LEU B C 1
ATOM 2228 O O . LEU B 1 97 ? 32.970 -18.011 -24.352 1.00 12.70 148 LEU B O 1
ATOM 2233 N N . VAL B 1 98 ? 31.082 -16.940 -23.790 1.00 10.80 149 VAL B N 1
ATOM 2234 C CA . VAL B 1 98 ? 31.063 -16.172 -25.037 1.00 12.55 149 VAL B CA 1
ATOM 2235 C C . VAL B 1 98 ? 32.289 -15.256 -25.083 1.00 14.57 149 VAL B C 1
ATOM 2236 O O . VAL B 1 98 ? 32.936 -15.094 -26.129 1.00 15.98 149 VAL B O 1
ATOM 2240 N N . ALA B 1 99 ? 32.624 -14.684 -23.927 1.00 15.08 150 ALA B N 1
ATOM 2241 C CA . ALA B 1 99 ? 33.753 -13.760 -23.820 1.00 14.53 150 ALA B CA 1
ATOM 2242 C C . ALA B 1 99 ? 35.105 -14.423 -24.077 1.00 13.48 150 ALA B C 1
ATOM 2243 O O . ALA B 1 99 ? 36.012 -13.785 -24.624 1.00 16.93 150 ALA B O 1
ATOM 2245 N N . VAL B 1 100 ? 35.248 -15.693 -23.695 1.00 13.33 151 VAL B N 1
ATOM 2246 C CA . VAL B 1 100 ? 36.519 -16.382 -23.925 1.00 15.85 151 VAL B CA 1
ATOM 2247 C C . VAL B 1 100 ? 36.593 -16.957 -25.333 1.00 17.98 151 VAL B C 1
ATOM 2248 O O . VAL B 1 100 ? 37.640 -17.455 -25.749 1.00 17.72 151 VAL B O 1
ATOM 2252 N N . GLY B 1 101 ? 35.481 -16.895 -26.063 1.00 14.23 152 GLY B N 1
ATOM 2253 C CA . GLY B 1 101 ? 35.491 -17.288 -27.462 1.00 13.15 152 GLY B CA 1
ATOM 2254 C C . GLY B 1 101 ? 34.679 -18.498 -27.895 1.00 14.35 152 GLY B C 1
ATOM 2255 O O . GLY B 1 101 ? 34.711 -18.854 -29.075 1.00 15.52 152 GLY B O 1
ATOM 2256 N N . VAL B 1 102 ? 33.957 -19.139 -26.981 1.00 14.94 153 VAL B N 1
ATOM 2257 C CA . VAL B 1 102 ? 33.021 -20.176 -27.407 1.00 12.08 153 VAL B CA 1
ATOM 2258 C C . VAL B 1 102 ? 31.868 -19.494 -28.153 1.00 13.96 153 VAL B C 1
ATOM 2259 O O . VAL B 1 102 ? 31.264 -18.558 -27.630 1.00 15.92 153 VAL B O 1
ATOM 2263 N N . PRO B 1 103 ? 31.564 -19.944 -29.384 1.00 14.95 154 PRO B N 1
ATOM 2264 C CA . PRO B 1 103 ? 30.495 -19.312 -30.171 1.00 15.76 154 PRO B CA 1
ATOM 2265 C C . PRO B 1 103 ? 29.157 -19.351 -29.433 1.00 15.15 154 PRO B C 1
ATOM 2266 O O . PRO B 1 103 ? 28.808 -20.401 -28.893 1.00 17.22 154 PRO B O 1
ATOM 2270 N N . SER B 1 104 ? 28.421 -18.237 -29.394 1.00 18.01 155 SER B N 1
ATOM 2271 C CA A SER B 1 104 ? 27.158 -18.189 -28.641 0.62 16.23 155 SER B CA 1
ATOM 2272 C CA B SER B 1 104 ? 27.180 -18.194 -28.634 0.38 16.93 155 SER B CA 1
ATOM 2273 C C . SER B 1 104 ? 26.160 -19.199 -29.166 1.00 14.13 155 SER B C 1
ATOM 2274 O O . SER B 1 104 ? 25.322 -19.700 -28.418 1.00 19.29 155 SER B O 1
ATOM 2279 N N . ASP B 1 105 ? 26.241 -19.515 -30.456 1.00 15.49 156 ASP B N 1
ATOM 2280 C CA . ASP B 1 105 ? 25.255 -20.451 -30.993 1.00 18.33 156 ASP B CA 1
ATOM 2281 C C . ASP B 1 105 ? 25.431 -21.890 -30.490 1.00 15.97 156 ASP B C 1
ATOM 2282 O O . ASP B 1 105 ? 24.518 -22.708 -30.633 1.00 17.58 156 ASP B O 1
ATOM 2287 N N . GLN B 1 106 ? 26.566 -22.186 -29.857 1.00 16.08 157 GLN B N 1
ATOM 2288 C CA . GLN B 1 106 ? 26.763 -23.491 -29.209 1.00 12.66 157 GLN B CA 1
ATOM 2289 C C . GLN B 1 106 ? 26.298 -23.529 -27.760 1.00 12.72 157 GLN B C 1
ATOM 2290 O O . GLN B 1 106 ? 26.379 -24.564 -27.099 1.00 15.06 157 GLN B O 1
ATOM 2296 N N . LEU B 1 107 ? 25.840 -22.390 -27.262 1.00 10.68 158 LEU B N 1
ATOM 2297 C CA . LEU B 1 107 ? 25.467 -22.279 -25.861 1.00 10.52 158 LEU B CA 1
ATOM 2298 C C . LEU B 1 107 ? 24.007 -21.899 -25.697 1.00 13.78 158 LEU B C 1
ATOM 2299 O O . LEU B 1 107 ? 23.533 -20.921 -26.276 1.00 14.62 158 LEU B O 1
ATOM 2304 N N . ARG B 1 108 ? 23.285 -22.680 -24.905 1.00 11.92 159 ARG B N 1
ATOM 2305 C CA . ARG B 1 108 ? 21.895 -22.351 -24.620 1.00 9.65 159 ARG B CA 1
ATOM 2306 C C . ARG B 1 108 ? 21.616 -22.517 -23.148 1.00 11.39 159 ARG B C 1
ATOM 2307 O O . ARG B 1 108 ? 21.743 -23.616 -22.599 1.00 15.12 159 ARG B O 1
ATOM 2315 N N . ILE B 1 109 ? 21.243 -21.413 -22.505 1.00 10.99 160 ILE B N 1
ATOM 2316 C CA . ILE B 1 109 ? 20.824 -21.474 -21.112 1.00 11.45 160 ILE B CA 1
ATOM 2317 C C . ILE B 1 109 ? 19.510 -22.264 -21.095 1.00 11.69 160 ILE B C 1
ATOM 2318 O O . ILE B 1 109 ? 18.598 -21.967 -21.861 1.00 12.14 160 ILE B O 1
ATOM 2323 N N . THR B 1 110 ? 19.412 -23.281 -20.245 1.00 11.17 161 THR B N 1
ATOM 2324 C CA . THR B 1 110 ? 18.309 -24.237 -20.352 1.00 9.33 161 THR B CA 1
ATOM 2325 C C . THR B 1 110 ? 17.485 -24.328 -19.069 1.00 11.92 161 THR B C 1
ATOM 2326 O O . THR B 1 110 ? 18.018 -24.631 -18.005 1.00 12.80 161 THR B O 1
ATOM 2330 N N . TYR B 1 111 ? 16.182 -24.088 -19.195 1.00 11.55 162 TYR B N 1
ATOM 2331 C CA . TYR B 1 111 ? 15.244 -24.213 -18.082 1.00 12.31 162 TYR B CA 1
ATOM 2332 C C . TYR B 1 111 ? 14.701 -25.629 -18.152 1.00 13.74 162 TYR B C 1
ATOM 2333 O O . TYR B 1 111 ? 14.128 -26.031 -19.169 1.00 13.67 162 TYR B O 1
ATOM 2342 N N . ALA B 1 112 ? 14.898 -26.390 -17.078 1.00 13.29 163 ALA B N 1
ATOM 2343 C CA . ALA B 1 112 ? 14.513 -27.793 -17.051 1.00 12.33 163 ALA B CA 1
ATOM 2344 C C . ALA B 1 112 ? 13.677 -28.088 -15.818 1.00 15.52 163 ALA B C 1
ATOM 2345 O O . ALA B 1 112 ? 13.752 -27.376 -14.813 1.00 15.71 163 ALA B O 1
ATOM 2347 N N . ALA B 1 113 ? 12.881 -29.144 -15.892 1.00 13.39 164 ALA B N 1
ATOM 2348 C CA . ALA B 1 113 ? 12.223 -29.641 -14.694 1.00 11.99 164 ALA B CA 1
ATOM 2349 C C . ALA B 1 113 ? 13.191 -30.630 -14.063 1.00 16.04 164 ALA B C 1
ATOM 2350 O O . ALA B 1 113 ? 13.707 -31.516 -14.747 1.00 16.69 164 ALA B O 1
ATOM 2352 N N . SER B 1 114 ? 13.478 -30.481 -12.773 1.00 13.19 165 SER B N 1
ATOM 2353 C CA . SER B 1 114 ? 14.257 -31.512 -12.097 1.00 13.81 165 SER B CA 1
ATOM 2354 C C . SER B 1 114 ? 13.317 -32.583 -11.581 1.00 15.86 165 SER B C 1
ATOM 2355 O O . SER B 1 114 ? 12.469 -32.318 -10.732 1.00 16.45 165 SER B O 1
ATOM 2358 N N . LEU B 1 115 ? 13.457 -33.792 -12.118 1.00 16.36 166 LEU B N 1
ATOM 2359 C CA . LEU B 1 115 ? 12.538 -34.873 -11.811 1.00 16.51 166 LEU B CA 1
ATOM 2360 C C . LEU B 1 115 ? 12.814 -35.452 -10.437 1.00 20.50 166 LEU B C 1
ATOM 2361 O O . LEU B 1 115 ? 11.982 -36.164 -9.880 1.00 23.27 166 LEU B O 1
ATOM 2366 N N . THR B 1 116 ? 13.976 -35.116 -9.883 1.00 18.42 167 THR B N 1
ATOM 2367 C CA . THR B 1 116 ? 14.354 -35.574 -8.551 1.00 21.32 167 THR B CA 1
ATOM 2368 C C . THR B 1 116 ? 14.036 -34.560 -7.448 1.00 22.60 167 THR B C 1
ATOM 2369 O O . THR B 1 116 ? 13.644 -34.948 -6.343 1.00 26.27 167 THR B O 1
ATOM 2373 N N . LEU B 1 117 ? 14.219 -33.275 -7.741 1.00 18.78 168 LEU B N 1
ATOM 2374 C CA . LEU B 1 117 ? 13.977 -32.217 -6.752 1.00 21.66 168 LEU B CA 1
ATOM 2375 C C . LEU B 1 117 ? 12.539 -31.702 -6.818 1.00 19.42 168 LEU B C 1
ATOM 2376 O O . LEU B 1 117 ? 12.104 -30.936 -5.948 1.00 22.52 168 LEU B O 1
ATOM 2381 N N . ASN B 1 118 ? 11.812 -32.122 -7.851 1.00 17.16 169 ASN B N 1
ATOM 2382 C CA . ASN B 1 118 ? 10.431 -31.696 -8.063 1.00 14.40 169 ASN B CA 1
ATOM 2383 C C . ASN B 1 118 ? 10.307 -30.171 -8.094 1.00 17.35 169 ASN B C 1
ATOM 2384 O O . ASN B 1 118 ? 9.442 -29.585 -7.438 1.00 17.31 169 ASN B O 1
ATOM 2389 N N . GLN B 1 119 ? 11.185 -29.545 -8.866 1.00 15.36 170 GLN B N 1
ATOM 2390 C CA . GLN B 1 119 ? 11.149 -28.104 -9.073 1.00 14.61 170 GLN B CA 1
ATOM 2391 C C . GLN B 1 119 ? 11.934 -27.754 -10.316 1.00 13.96 170 GLN B C 1
ATOM 2392 O O . GLN B 1 119 ? 12.738 -28.554 -10.801 1.00 15.77 170 GLN B O 1
ATOM 2398 N N . ALA B 1 120 ? 11.707 -26.549 -10.827 1.00 15.93 171 ALA B N 1
ATOM 2399 C CA . ALA B 1 120 ? 12.443 -26.079 -11.991 1.00 13.21 171 ALA B CA 1
ATOM 2400 C C . ALA B 1 120 ? 13.915 -25.888 -11.638 1.00 16.06 171 ALA B C 1
ATOM 2401 O O . ALA B 1 120 ? 14.257 -25.550 -10.503 1.00 15.07 171 ALA B O 1
ATOM 2403 N N . HIS B 1 121 ? 14.791 -26.136 -12.605 1.00 11.17 172 HIS B N 1
ATOM 2404 C CA . HIS B 1 121 ? 16.227 -25.974 -12.395 1.00 11.54 172 HIS B CA 1
ATOM 2405 C C . HIS B 1 121 ? 16.858 -25.514 -13.687 1.00 15.74 172 HIS B C 1
ATOM 2406 O O . HIS B 1 121 ? 16.584 -26.079 -14.742 1.00 22.22 172 HIS B O 1
ATOM 2413 N N . MET B 1 122 ? 17.711 -24.499 -13.607 1.00 13.29 173 MET B N 1
ATOM 2414 C CA . MET B 1 122 ? 18.339 -23.932 -14.808 1.00 13.36 173 MET B CA 1
ATOM 2415 C C . MET B 1 122 ? 19.794 -24.383 -14.884 1.00 12.74 173 MET B C 1
ATOM 2416 O O . MET B 1 122 ? 20.499 -24.424 -13.863 1.00 11.89 173 MET B O 1
ATOM 2421 N N . VAL B 1 123 ? 20.235 -24.741 -16.089 1.00 11.88 174 VAL B N 1
ATOM 2422 C CA . VAL B 1 123 ? 21.627 -25.142 -16.344 1.00 9.80 174 VAL B CA 1
ATOM 2423 C C . VAL B 1 123 ? 22.082 -24.441 -17.606 1.00 12.24 174 VAL B C 1
ATOM 2424 O O . VAL B 1 123 ? 21.282 -23.769 -18.262 1.00 12.69 174 VAL B O 1
ATOM 2428 N N . LEU B 1 124 ? 23.361 -24.581 -17.952 1.00 10.62 175 LEU B N 1
ATOM 2429 C CA . LEU B 1 124 ? 23.847 -24.098 -19.245 1.00 10.43 175 LEU B CA 1
ATOM 2430 C C . LEU B 1 124 ? 24.168 -25.318 -20.111 1.00 9.08 175 LEU B C 1
ATOM 2431 O O . LEU B 1 124 ? 24.903 -26.202 -19.683 1.00 10.77 175 LEU B O 1
ATOM 2436 N N . SER B 1 125 ? 23.591 -25.384 -21.309 1.00 9.45 176 SER B N 1
ATOM 2437 C CA . SER B 1 125 ? 23.822 -26.514 -22.208 1.00 9.96 176 SER B CA 1
ATOM 2438 C C . SER B 1 125 ? 24.811 -26.112 -23.284 1.00 11.57 176 SER B C 1
ATOM 2439 O O . SER B 1 125 ? 24.663 -25.064 -23.901 1.00 13.86 176 SER B O 1
ATOM 2442 N N . PHE B 1 126 ? 25.822 -26.939 -23.510 1.00 8.93 177 PHE B N 1
ATOM 2443 C CA . PHE B 1 126 ? 26.764 -26.699 -24.597 1.00 10.70 177 PHE B CA 1
ATOM 2444 C C . PHE B 1 126 ? 26.540 -27.742 -25.681 1.00 11.74 177 PHE B C 1
ATOM 2445 O O . PHE B 1 126 ? 26.499 -28.937 -25.390 1.00 11.78 177 PHE B O 1
ATOM 2453 N N . TYR B 1 127 ? 26.372 -27.292 -26.925 1.00 9.52 178 TYR B N 1
ATOM 2454 C CA . TYR B 1 127 ? 26.094 -28.188 -28.037 1.00 9.75 178 TYR B CA 1
ATOM 2455 C C . TYR B 1 127 ? 27.314 -28.274 -28.949 1.00 9.41 178 TYR B C 1
ATOM 2456 O O . TYR B 1 127 ? 27.665 -27.289 -29.599 1.00 13.66 178 TYR B O 1
ATOM 2465 N N . PRO B 1 128 ? 27.980 -29.439 -28.986 1.00 11.06 179 PRO B N 1
ATOM 2466 C CA . PRO B 1 128 ? 29.096 -29.632 -29.927 1.00 10.25 179 PRO B CA 1
ATOM 2467 C C . PRO B 1 128 ? 28.692 -29.320 -31.367 1.00 12.58 179 PRO B C 1
ATOM 2468 O O . PRO B 1 128 ? 29.457 -28.693 -32.105 1.00 14.98 179 PRO B O 1
ATOM 2472 N N . THR B 1 129 ? 27.509 -29.774 -31.764 1.00 11.14 180 THR B N 1
ATOM 2473 C CA . THR B 1 129 ? 26.847 -29.337 -32.993 1.00 11.78 180 THR B CA 1
ATOM 2474 C C . THR B 1 129 ? 25.377 -29.231 -32.604 1.00 11.59 180 THR B C 1
ATOM 2475 O O . THR B 1 129 ? 24.995 -29.753 -31.557 1.00 12.27 180 THR B O 1
ATOM 2479 N N . PRO B 1 130 ? 24.547 -28.571 -33.433 1.00 14.35 181 PRO B N 1
ATOM 2480 C CA . PRO B 1 130 ? 23.142 -28.412 -33.042 1.00 15.25 181 PRO B CA 1
ATOM 2481 C C . PRO B 1 130 ? 22.376 -29.720 -32.910 1.00 21.13 181 PRO B C 1
ATOM 2482 O O . PRO B 1 130 ? 21.396 -29.779 -32.164 1.00 23.10 181 PRO B O 1
ATOM 2486 N N . GLU B 1 131 ? 22.805 -30.764 -33.606 1.00 17.37 182 GLU B N 1
ATOM 2487 C CA . GLU B 1 131 ? 22.077 -32.022 -33.496 1.00 23.55 182 GLU B CA 1
ATOM 2488 C C . GLU B 1 131 ? 22.772 -33.016 -32.570 1.00 26.07 182 GLU B C 1
ATOM 2489 O O . GLU B 1 131 ? 22.360 -34.171 -32.448 1.00 28.62 182 GLU B O 1
ATOM 2495 N N . SER B 1 132 ? 23.808 -32.535 -31.888 1.00 17.91 183 SER B N 1
ATOM 2496 C CA . SER B 1 132 ? 24.525 -33.328 -30.909 1.00 19.46 183 SER B CA 1
ATOM 2497 C C . SER B 1 132 ? 23.813 -33.297 -29.575 1.00 16.68 183 SER B C 1
ATOM 2498 O O . SER B 1 132 ? 23.091 -32.356 -29.265 1.00 21.89 183 SER B O 1
ATOM 2501 N N . GLU B 1 133 ? 24.022 -34.346 -28.787 1.00 19.24 184 GLU B N 1
ATOM 2502 C CA . GLU B 1 133 ? 23.602 -34.373 -27.400 1.00 22.02 184 GLU B CA 1
ATOM 2503 C C . GLU B 1 133 ? 24.359 -33.271 -26.659 1.00 17.53 184 GLU B C 1
ATOM 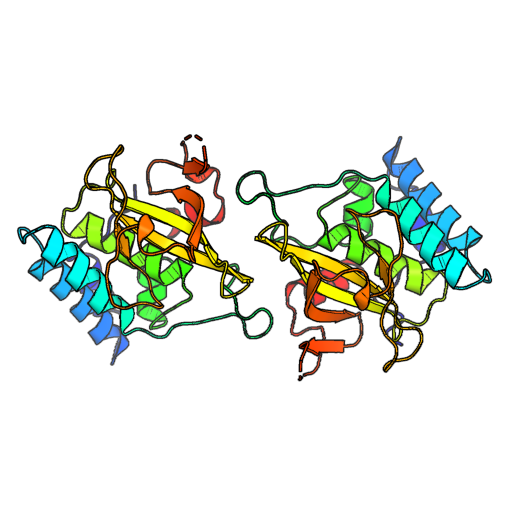2504 O O . GLU B 1 133 ? 25.585 -33.205 -26.744 1.00 19.84 184 GLU B O 1
ATOM 2510 N N . PRO B 1 134 ? 23.645 -32.402 -25.925 1.00 14.19 185 PRO B N 1
ATOM 2511 C CA . PRO B 1 134 ? 24.393 -31.327 -25.262 1.00 11.32 185 PRO B CA 1
ATOM 2512 C C . PRO B 1 134 ? 25.102 -31.770 -23.976 1.00 12.39 185 PRO B C 1
ATOM 2513 O O . PRO B 1 134 ? 24.721 -32.774 -23.366 1.00 16.64 185 PRO B O 1
ATOM 2517 N N . LEU B 1 135 ? 26.147 -31.036 -23.602 1.00 10.35 186 LEU B N 1
ATOM 2518 C CA . LEU B 1 135 ? 26.835 -31.220 -22.316 1.00 11.06 186 LEU B CA 1
ATOM 2519 C C . LEU B 1 135 ? 26.224 -30.238 -21.316 1.00 14.56 186 LEU B C 1
ATOM 2520 O O . LEU B 1 135 ? 25.951 -29.086 -21.665 1.00 13.81 186 LEU B O 1
ATOM 2525 N N . ILE B 1 136 ? 26.004 -30.690 -20.081 1.00 10.78 187 ILE B N 1
ATOM 2526 C CA . ILE B 1 136 ? 25.280 -29.899 -19.096 1.00 10.31 187 ILE B CA 1
ATOM 2527 C C . ILE B 1 136 ? 26.236 -29.308 -18.067 1.00 9.66 187 ILE B C 1
ATOM 2528 O O . ILE B 1 136 ? 26.896 -30.047 -17.318 1.00 10.55 187 ILE B O 1
ATOM 2533 N N . LEU B 1 137 ? 26.306 -27.980 -18.034 1.00 9.66 188 LEU B N 1
ATOM 2534 C CA . LEU B 1 137 ? 27.086 -27.249 -17.028 1.00 9.71 188 LEU B CA 1
ATOM 2535 C C . LEU B 1 137 ? 26.139 -26.818 -15.908 1.00 10.76 188 LEU B C 1
ATOM 2536 O O . LEU B 1 137 ? 25.274 -25.941 -16.103 1.00 11.89 188 LEU B O 1
ATOM 2541 N N . ASP B 1 138 ? 26.298 -27.439 -14.743 1.00 10.42 189 ASP B N 1
ATOM 2542 C CA . ASP B 1 138 ? 25.314 -27.346 -13.672 1.00 10.26 189 ASP B CA 1
ATOM 2543 C C . ASP B 1 138 ? 25.974 -26.691 -12.468 1.00 12.97 189 ASP B C 1
ATOM 2544 O O . ASP B 1 138 ? 27.199 -26.672 -12.361 1.00 13.38 189 ASP B O 1
ATOM 2549 N N . SER B 1 139 ? 25.149 -26.141 -11.578 1.00 11.09 190 SER B N 1
ATOM 2550 C CA . SER B 1 139 ? 25.608 -25.586 -10.312 1.00 15.04 190 SER B CA 1
ATOM 2551 C C . SER B 1 139 ? 25.429 -26.578 -9.140 1.00 15.57 190 SER B C 1
ATOM 2552 O O . SER B 1 139 ? 25.935 -26.339 -8.044 1.00 16.15 190 SER B O 1
ATOM 2555 N N . LEU B 1 140 ? 24.722 -27.688 -9.371 1.00 11.19 191 LEU B N 1
ATOM 2556 C CA . LEU B 1 140 ? 24.522 -28.733 -8.358 1.00 12.96 191 LEU B CA 1
ATOM 2557 C C . LEU B 1 140 ? 25.169 -30.067 -8.744 1.00 13.69 191 LEU B C 1
ATOM 2558 O O . LEU B 1 140 ? 24.804 -31.129 -8.236 1.00 15.16 191 LEU B O 1
ATOM 2563 N N . GLU B 1 141 ? 26.145 -29.991 -9.637 1.00 13.00 192 GLU B N 1
ATOM 2564 C CA . GLU B 1 141 ? 26.890 -31.154 -10.090 1.00 12.97 192 GLU B CA 1
ATOM 2565 C C . GLU B 1 141 ? 28.176 -30.568 -10.638 1.00 12.81 192 GLU B C 1
ATOM 2566 O O . GLU B 1 141 ? 28.127 -29.651 -11.459 1.00 15.69 192 GLU B O 1
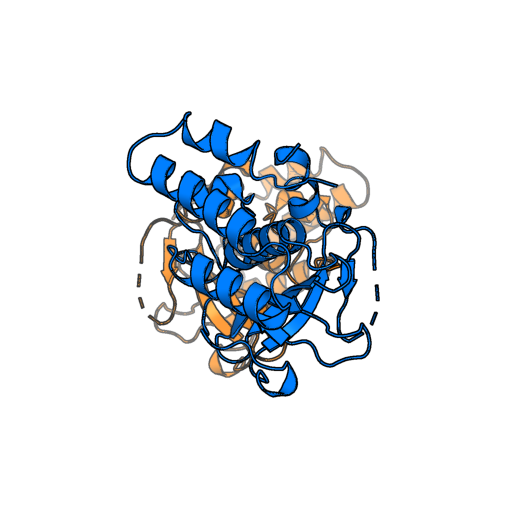ATOM 2572 N N . SER B 1 142 ? 29.321 -31.045 -10.164 1.00 11.88 193 SER B N 1
ATOM 2573 C CA . SER B 1 142 ? 30.595 -30.504 -10.633 1.00 12.25 193 SER B CA 1
ATOM 2574 C C . SER B 1 142 ? 31.004 -31.067 -11.986 1.00 14.41 193 SER B C 1
ATOM 2575 O O . SER B 1 142 ? 31.746 -30.421 -12.724 1.00 17.33 193 SER B O 1
ATOM 2578 N N . LYS B 1 143 ? 30.540 -32.272 -12.299 1.00 15.58 194 LYS B N 1
ATOM 2579 C CA . LYS B 1 143 ? 30.863 -32.894 -13.585 1.00 13.90 194 LYS B CA 1
ATOM 2580 C C . LYS B 1 143 ? 30.055 -32.271 -14.719 1.00 14.91 194 LYS B C 1
ATOM 2581 O O . LYS B 1 143 ? 28.881 -31.941 -14.555 1.00 13.93 194 LYS B O 1
ATOM 2587 N N . ILE B 1 144 ? 30.703 -32.104 -15.865 1.00 11.90 195 ILE B N 1
ATOM 2588 C CA . ILE B 1 144 ? 30.004 -31.772 -17.103 1.00 10.84 195 ILE B CA 1
ATOM 2589 C C . ILE B 1 144 ? 29.619 -33.094 -17.777 1.00 14.82 195 ILE B C 1
ATOM 2590 O O . ILE B 1 144 ? 30.485 -33.854 -18.225 1.00 16.88 195 ILE B O 1
ATOM 2595 N N . LEU B 1 145 ? 28.313 -33.361 -17.839 1.00 13.04 196 LEU B N 1
ATOM 2596 C CA . LEU B 1 145 ? 27.786 -34.655 -18.275 1.00 10.84 196 LEU B CA 1
ATOM 2597 C C . LEU B 1 145 ? 26.862 -34.460 -19.469 1.00 11.75 196 LEU B C 1
ATOM 2598 O O . LEU B 1 145 ? 26.213 -33.423 -19.582 1.00 12.15 196 LEU B O 1
ATOM 2603 N N . LYS B 1 146 ? 26.791 -35.474 -20.333 1.00 12.09 197 LYS B N 1
ATOM 2604 C CA . LYS B 1 146 ? 25.876 -35.449 -21.466 1.00 14.55 197 LYS B CA 1
ATOM 2605 C C . LYS B 1 146 ? 24.435 -35.484 -20.989 1.00 12.61 197 LYS B C 1
ATOM 2606 O O . LYS B 1 146 ? 24.135 -36.014 -19.912 1.00 14.85 197 LYS B O 1
ATOM 2612 N N . ALA B 1 147 ? 23.536 -34.935 -21.802 1.00 11.38 198 ALA B N 1
ATOM 2613 C CA . ALA B 1 147 ? 22.105 -34.960 -21.484 1.00 14.79 198 ALA B CA 1
ATOM 2614 C C . ALA B 1 147 ? 21.570 -36.341 -21.105 1.00 15.78 198 ALA B C 1
ATOM 2615 O O . ALA B 1 147 ? 20.763 -36.462 -20.173 1.00 17.63 198 ALA B O 1
ATOM 2617 N N . SER B 1 148 ? 22.010 -37.382 -21.812 1.00 12.50 199 SER B N 1
ATOM 2618 C CA . SER B 1 148 ? 21.539 -38.742 -21.515 1.00 17.45 199 SER B CA 1
ATOM 2619 C C . SER B 1 148 ? 22.030 -39.250 -20.165 1.00 17.81 199 SER B C 1
ATOM 2620 O O . SER B 1 148 ? 21.465 -40.192 -19.611 1.00 21.73 199 SER B O 1
ATOM 2623 N N . ALA B 1 149 ? 23.081 -38.625 -19.646 1.00 14.41 200 ALA B N 1
ATOM 2624 C CA . ALA B 1 149 ? 23.613 -38.967 -18.327 1.00 16.18 200 ALA B CA 1
ATOM 2625 C C . ALA B 1 149 ? 23.005 -38.060 -17.262 1.00 17.87 200 ALA B C 1
ATOM 2626 O O . ALA B 1 149 ? 23.395 -38.111 -16.092 1.00 17.66 200 ALA B O 1
ATOM 2628 N N . ARG B 1 150 ? 22.052 -37.227 -17.673 1.00 14.54 201 ARG B N 1
ATOM 2629 C CA . ARG B 1 150 ? 21.279 -36.405 -16.737 1.00 17.19 201 ARG B CA 1
ATOM 2630 C C . ARG B 1 150 ? 19.778 -36.658 -16.894 1.00 18.28 201 ARG B C 1
ATOM 2631 O O . ARG B 1 150 ? 19.022 -35.749 -17.254 1.00 17.44 201 ARG B O 1
ATOM 2639 N N . PRO B 1 151 ? 19.333 -37.893 -16.616 1.00 18.63 202 PRO B N 1
ATOM 2640 C CA . PRO B 1 151 ? 17.919 -38.236 -16.781 1.00 20.20 202 PRO B CA 1
ATOM 2641 C C . PRO B 1 151 ? 17.053 -37.499 -15.760 1.00 18.86 202 PRO B C 1
ATOM 2642 O O . PRO B 1 151 ? 15.834 -37.477 -15.905 1.00 23.48 202 PRO B O 1
ATOM 2646 N N . ASP B 1 152 ? 17.688 -36.911 -14.745 1.00 16.79 203 ASP B N 1
ATOM 2647 C CA . ASP B 1 152 ? 16.972 -36.139 -13.727 1.00 16.73 203 ASP B CA 1
ATOM 2648 C C . ASP B 1 152 ? 16.515 -34.775 -14.250 1.00 15.58 203 ASP B C 1
ATOM 2649 O O . ASP B 1 152 ? 15.686 -34.111 -13.624 1.00 17.82 203 ASP B O 1
ATOM 2654 N N . LEU B 1 153 ? 17.046 -34.355 -15.392 1.00 13.77 204 LEU B N 1
ATOM 2655 C CA . LEU B 1 153 ? 16.712 -33.045 -15.948 1.00 12.71 204 LEU B CA 1
ATOM 2656 C C . LEU B 1 153 ? 15.892 -33.169 -17.225 1.00 18.17 204 LEU B C 1
ATOM 2657 O O . LEU B 1 153 ? 16.359 -33.745 -18.214 1.00 19.05 204 LEU B O 1
ATOM 2662 N N . LYS B 1 154 ? 14.684 -32.615 -17.215 1.00 16.14 205 LYS B N 1
ATOM 2663 C CA . LYS B 1 154 ? 13.830 -32.638 -18.404 1.00 15.73 205 LYS B CA 1
ATOM 2664 C C . LYS B 1 154 ? 13.680 -31.218 -18.943 1.00 14.70 205 LYS B C 1
ATOM 2665 O O . LYS B 1 154 ? 12.986 -30.401 -18.350 1.00 16.21 205 LYS B O 1
ATOM 2671 N N . PRO B 1 155 ? 14.347 -30.908 -20.065 1.00 11.88 206 PRO B N 1
ATOM 2672 C CA . PRO B 1 155 ? 14.289 -29.533 -20.579 1.00 12.71 206 PRO B CA 1
ATOM 2673 C C . PRO B 1 155 ? 12.873 -29.063 -20.938 1.00 13.24 206 PRO B C 1
ATOM 2674 O O . PRO B 1 155 ? 12.035 -29.822 -21.461 1.00 15.17 206 PRO B O 1
ATOM 2678 N N . VAL B 1 156 ? 12.617 -27.792 -20.647 1.00 12.76 207 VAL B N 1
ATOM 2679 C CA . VAL B 1 156 ? 11.366 -27.142 -21.006 1.00 12.55 207 VAL B CA 1
ATOM 2680 C C . VAL B 1 156 ? 11.596 -26.112 -22.108 1.00 17.33 207 VAL B C 1
ATOM 2681 O O . VAL B 1 156 ? 10.885 -26.107 -23.113 1.00 17.27 207 VAL B O 1
ATOM 2685 N N . TYR B 1 157 ? 12.583 -25.243 -21.927 1.00 13.81 208 TYR B N 1
ATOM 2686 C CA . TYR B 1 157 ? 12.942 -24.293 -22.977 1.00 13.71 208 TYR B CA 1
ATOM 2687 C C . TYR B 1 157 ? 14.395 -23.893 -22.826 1.00 15.10 208 TYR B C 1
ATOM 2688 O O . TYR B 1 157 ? 14.998 -24.134 -21.793 1.00 12.57 208 TYR B O 1
ATOM 2697 N N . SER B 1 158 ? 14.964 -23.297 -23.865 1.00 13.41 209 SER B N 1
ATOM 2698 C CA . SER B 1 158 ? 16.331 -22.823 -23.767 1.00 13.00 209 SER B CA 1
ATOM 2699 C C . SER B 1 158 ? 16.477 -21.514 -24.541 1.00 12.25 209 SER B C 1
ATOM 2700 O O . SER B 1 158 ? 15.631 -21.162 -25.370 1.00 13.48 209 SER B O 1
ATOM 2703 N N . PHE B 1 159 ? 17.543 -20.781 -24.259 1.00 12.85 210 PHE B N 1
ATOM 2704 C CA . PHE B 1 159 ? 17.710 -19.466 -24.864 1.00 14.29 210 PHE B CA 1
ATOM 2705 C C . PHE B 1 159 ? 19.151 -18.990 -24.803 1.00 13.46 210 PHE B C 1
ATOM 2706 O O . PHE B 1 159 ? 19.964 -19.510 -24.040 1.00 14.30 210 PHE B O 1
ATOM 2714 N N . ASN B 1 160 ? 19.456 -17.997 -25.628 1.00 14.12 211 ASN B N 1
ATOM 2715 C CA . ASN B 1 160 ? 20.705 -17.258 -25.506 1.00 14.96 211 ASN B CA 1
ATOM 2716 C C . ASN B 1 160 ? 20.478 -15.820 -25.961 1.00 13.34 211 ASN B C 1
ATOM 2717 O O . ASN B 1 160 ? 19.332 -15.390 -26.070 1.00 17.49 211 ASN B O 1
ATOM 2722 N N . ALA B 1 161 ? 21.543 -15.070 -26.223 1.00 16.72 212 ALA B N 1
ATOM 2723 C CA . ALA B 1 161 ? 21.369 -13.661 -26.568 1.00 23.31 212 ALA B CA 1
ATOM 2724 C C . ALA B 1 161 ? 20.584 -13.501 -27.861 1.00 24.70 212 ALA B C 1
ATOM 2725 O O . ALA B 1 161 ? 19.965 -12.461 -28.101 1.00 25.76 212 ALA B O 1
ATOM 2727 N N . GLU B 1 162 ? 20.611 -14.536 -28.697 1.00 19.42 213 GLU B N 1
ATOM 2728 C CA . GLU B 1 162 ? 20.045 -14.438 -30.034 1.00 21.80 213 GLU B CA 1
ATOM 2729 C C . GLU B 1 162 ? 18.667 -15.082 -30.210 1.00 25.55 213 GLU B C 1
ATOM 2730 O O . GLU B 1 162 ? 17.854 -14.589 -30.989 1.00 28.52 213 GLU B O 1
ATOM 2736 N N . GLY B 1 163 ? 18.392 -16.174 -29.500 1.00 20.70 214 GLY B N 1
ATOM 2737 C CA . GLY B 1 163 ? 17.164 -16.907 -29.755 1.00 19.58 214 GLY B CA 1
ATOM 2738 C C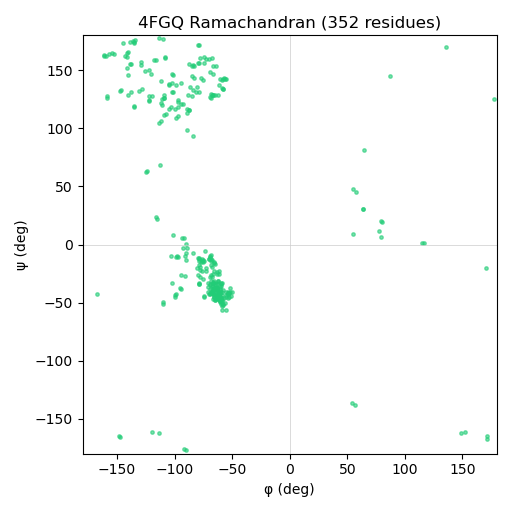 . GLY B 1 163 ? 16.512 -17.537 -28.539 1.00 17.13 214 GLY B C 1
ATOM 2739 O O . GLY B 1 163 ? 17.069 -17.531 -27.444 1.00 16.00 214 GLY B O 1
ATOM 2740 N N . LEU B 1 164 ? 15.319 -18.081 -28.755 1.00 19.81 215 LEU B N 1
ATOM 2741 C CA . LEU B 1 164 ? 14.550 -18.789 -27.733 1.00 21.01 215 LEU B CA 1
ATOM 2742 C C . LEU B 1 164 ? 13.941 -20.030 -28.384 1.00 18.91 215 LEU B C 1
ATOM 2743 O O . LEU B 1 164 ? 13.351 -19.940 -29.467 1.00 21.93 215 LEU B O 1
ATOM 2748 N N . TRP B 1 165 ? 14.089 -21.183 -27.733 1.00 17.94 216 TRP B N 1
ATOM 2749 C CA . TRP B 1 165 ? 13.642 -22.453 -28.304 1.00 17.66 216 TRP B CA 1
ATOM 2750 C C . TRP B 1 165 ? 12.814 -23.223 -27.292 1.00 19.49 216 TRP B C 1
ATOM 2751 O O . TRP B 1 165 ? 13.234 -23.374 -26.154 1.00 20.42 216 TRP B O 1
ATOM 2762 N N . LEU B 1 166 ? 11.652 -23.726 -27.696 1.00 19.86 217 LEU B N 1
ATOM 2763 C CA . LEU B 1 166 ? 10.929 -24.655 -26.826 1.00 17.11 217 LEU B CA 1
ATOM 2764 C C . LEU B 1 166 ? 11.516 -26.050 -27.025 1.00 25.60 217 LEU B C 1
ATOM 2765 O O . LEU B 1 166 ? 11.928 -26.405 -28.133 1.00 29.15 217 LEU B O 1
ATOM 2770 N N . ALA B 1 167 ? 11.604 -26.829 -25.955 1.00 22.55 218 ALA B N 1
ATOM 2771 C CA . ALA B 1 167 ? 12.054 -28.209 -26.085 1.00 26.17 218 ALA B CA 1
ATOM 2772 C C . ALA B 1 167 ? 10.924 -29.028 -26.703 1.00 32.97 218 ALA B C 1
ATOM 2773 O O . ALA B 1 167 ? 9.755 -28.652 -26.602 1.00 42.43 218 ALA B O 1
ATOM 2775 N N . LYS B 1 168 ? 11.264 -30.145 -27.336 1.00 65.54 219 LYS B N 1
ATOM 2776 C CA . LYS B 1 168 ? 10.244 -31.055 -27.849 1.00 72.16 219 LYS B CA 1
ATOM 2777 C C . LYS B 1 168 ? 10.267 -32.368 -27.078 1.00 76.33 219 LYS B C 1
ATOM 2778 O O . LYS B 1 168 ? 11.333 -32.936 -26.845 1.00 79.23 219 LYS B O 1
ATOM 2780 N N . MET B 1 176 ? 9.539 -20.143 -32.545 1.00 87.37 227 MET B N 1
ATOM 2781 C CA . MET B 1 176 ? 10.330 -19.119 -31.872 1.00 80.09 227 MET B CA 1
ATOM 2782 C C . MET B 1 176 ? 11.763 -19.093 -32.409 1.00 78.12 227 MET B C 1
ATOM 2783 O O . MET B 1 176 ? 12.324 -20.135 -32.758 1.00 80.66 227 MET B O 1
ATOM 2788 N N . GLY B 1 177 ? 12.349 -17.901 -32.482 1.00 71.81 228 GLY B N 1
ATOM 2789 C CA . GLY B 1 177 ? 11.702 -16.680 -32.032 1.00 65.19 228 GLY B CA 1
ATOM 2790 C C . GLY B 1 177 ? 12.685 -15.849 -31.233 1.00 58.43 228 GLY B C 1
ATOM 2791 O O . GLY B 1 177 ? 13.770 -16.328 -30.894 1.00 43.96 228 GLY B O 1
ATOM 2792 N N . ASP B 1 178 ? 12.320 -14.609 -30.925 1.00 68.08 229 ASP B N 1
ATOM 2793 C CA . ASP B 1 178 ? 13.260 -13.701 -30.274 1.00 71.50 229 ASP B CA 1
ATOM 2794 C C . ASP B 1 178 ? 13.373 -13.939 -28.768 1.00 61.65 229 ASP B C 1
ATOM 2795 O O . ASP B 1 178 ? 12.372 -14.122 -28.073 1.00 60.00 229 ASP B O 1
ATOM 2800 N N . SER B 1 179 ? 14.608 -13.936 -28.278 1.00 56.70 230 SER B N 1
ATOM 2801 C CA A SER B 1 179 ? 14.895 -14.103 -26.856 0.29 50.69 230 SER B CA 1
ATOM 2802 C CA B SER B 1 179 ? 14.865 -14.121 -26.854 0.71 51.74 230 SER B CA 1
ATOM 2803 C C . SER B 1 179 ? 14.249 -12.990 -26.032 1.00 52.68 230 SER B C 1
ATOM 2804 O O . SER B 1 179 ? 13.994 -13.149 -24.846 1.00 52.05 230 SER B O 1
ATOM 2809 N N . LYS B 1 180 ? 13.994 -11.856 -26.680 1.00 60.96 231 LYS B N 1
ATOM 2810 C CA . LYS B 1 180 ? 13.413 -10.685 -26.024 1.00 67.55 231 LYS B CA 1
ATOM 2811 C C . LYS B 1 180 ? 11.948 -10.854 -25.592 1.00 71.09 231 LYS B C 1
ATOM 2812 O O . LYS B 1 180 ? 11.407 -10.000 -24.887 1.00 70.46 231 LYS B O 1
ATOM 2814 N N . SER B 1 181 ? 11.307 -11.940 -26.025 1.00 71.72 232 SER B N 1
ATOM 2815 C CA . SER B 1 181 ? 9.946 -12.261 -25.586 1.00 69.03 232 SER B CA 1
ATOM 2816 C C . SER B 1 181 ? 10.002 -12.842 -24.178 1.00 57.06 232 SER B C 1
ATOM 2817 O O . SER B 1 181 ? 8.988 -12.964 -23.492 1.00 58.52 232 SER B O 1
ATOM 2820 N N . LEU B 1 182 ? 11.210 -13.223 -23.780 1.00 45.22 233 LEU B N 1
ATOM 2821 C CA . LEU B 1 182 ? 11.534 -13.551 -22.403 1.00 34.41 233 LEU B CA 1
ATOM 2822 C C . LEU B 1 182 ? 11.837 -12.206 -21.733 1.00 34.06 233 LEU B C 1
ATOM 2823 O O . LEU B 1 182 ? 12.963 -11.711 -21.805 1.00 32.79 233 LEU B O 1
ATOM 2828 N N . GLY B 1 183 ? 10.821 -11.607 -21.113 1.00 35.64 234 GLY B N 1
ATOM 2829 C CA . GLY B 1 183 ? 10.909 -10.245 -20.601 1.00 35.00 234 GLY B CA 1
ATOM 2830 C C . GLY B 1 183 ? 12.070 -9.961 -19.662 1.00 32.88 234 GLY B C 1
ATOM 2831 O O . GLY B 1 183 ? 12.727 -8.919 -19.776 1.00 31.43 234 GLY B O 1
ATOM 2832 N N . LYS B 1 184 ? 12.327 -10.886 -18.740 1.00 27.64 235 LYS B N 1
ATOM 2833 C CA . LYS B 1 184 ? 13.398 -10.716 -17.762 1.00 25.67 235 LYS B CA 1
ATOM 2834 C C . LYS B 1 184 ? 14.756 -10.734 -18.434 1.00 23.95 235 LYS B C 1
ATOM 2835 O O . LYS B 1 184 ? 15.691 -10.071 -17.988 1.00 27.24 235 LYS B O 1
ATOM 2841 N N . TRP B 1 185 ? 14.850 -11.517 -19.500 1.00 26.81 236 TRP B N 1
ATOM 2842 C CA . TRP B 1 185 ? 16.093 -11.697 -20.235 1.00 22.40 236 TRP B CA 1
ATOM 2843 C C . TRP B 1 185 ? 16.377 -10.460 -21.068 1.00 24.90 236 TRP B C 1
ATOM 2844 O O . TRP B 1 185 ? 17.503 -9.967 -21.105 1.00 27.63 236 TRP B O 1
ATOM 2855 N N . ASP B 1 186 ? 15.343 -9.957 -21.733 1.00 28.19 237 ASP B N 1
ATOM 2856 C CA . ASP B 1 186 ? 15.446 -8.726 -22.494 1.00 28.34 237 ASP B CA 1
ATOM 2857 C C . ASP B 1 186 ? 15.881 -7.581 -21.573 1.00 26.83 237 ASP B C 1
ATOM 2858 O O . ASP B 1 186 ? 16.787 -6.815 -21.904 1.00 29.89 237 ASP B O 1
ATOM 2863 N N . ALA B 1 187 ? 15.252 -7.493 -20.403 1.00 28.20 238 ALA B N 1
ATOM 2864 C CA . ALA B 1 187 ? 15.585 -6.457 -19.430 1.00 27.72 238 ALA B CA 1
ATOM 2865 C C . ALA B 1 187 ? 16.979 -6.650 -18.835 1.00 29.09 238 ALA B C 1
ATOM 2866 O O . ALA B 1 187 ? 17.682 -5.676 -18.556 1.00 28.26 238 ALA B O 1
ATOM 2868 N N . LEU B 1 188 ? 17.375 -7.906 -18.634 1.00 23.01 239 LEU B N 1
ATOM 2869 C CA . LEU B 1 188 ? 18.707 -8.208 -18.112 1.00 22.84 239 LEU B CA 1
ATOM 2870 C C . LEU B 1 188 ? 19.763 -7.706 -19.085 1.00 22.68 239 LEU B C 1
ATOM 2871 O O . LEU B 1 188 ? 20.749 -7.076 -18.684 1.00 24.11 239 LEU B O 1
ATOM 2876 N N . MET B 1 189 ? 19.562 -7.992 -20.364 1.00 22.51 240 MET B N 1
ATOM 2877 C CA . MET B 1 189 ? 20.539 -7.609 -21.372 1.00 25.61 240 MET B CA 1
ATOM 2878 C C . MET B 1 189 ? 20.632 -6.091 -21.530 1.00 26.30 240 MET B C 1
ATOM 2879 O O . MET B 1 189 ? 21.710 -5.559 -21.810 1.00 25.53 240 MET B O 1
ATOM 2884 N N . LYS B 1 190 ? 19.514 -5.396 -21.330 1.00 25.52 241 LYS B N 1
ATOM 2885 C CA . LYS B 1 190 ? 19.514 -3.935 -21.378 1.00 26.79 241 LYS B CA 1
ATOM 2886 C C . LYS B 1 190 ? 20.315 -3.351 -20.215 1.00 32.81 241 LYS B C 1
ATOM 2887 O O . LYS B 1 190 ? 21.031 -2.366 -20.390 1.00 38.99 241 LYS B O 1
ATOM 2893 N N . ARG B 1 191 ? 20.207 -3.972 -19.039 1.00 26.07 242 ARG B N 1
ATOM 2894 C CA . ARG B 1 191 ? 20.969 -3.551 -17.857 1.00 29.17 242 ARG B CA 1
ATOM 2895 C C . ARG B 1 191 ? 22.469 -3.667 -18.072 1.00 33.02 242 ARG B C 1
ATOM 2896 O O . ARG B 1 191 ? 23.251 -2.975 -17.420 1.00 39.15 242 ARG B O 1
ATOM 2904 N N . MET B 1 192 ? 22.865 -4.559 -18.975 1.00 26.04 243 MET B N 1
ATOM 2905 C CA . MET B 1 192 ? 24.277 -4.822 -19.236 1.00 28.90 243 MET B CA 1
ATOM 2906 C C . MET B 1 192 ? 24.923 -3.766 -20.127 1.00 39.28 243 MET B C 1
ATOM 2907 O O . MET B 1 192 ? 26.150 -3.695 -20.230 1.00 45.58 243 MET B O 1
ATOM 2912 N N . GLU B 1 193 ? 24.097 -2.952 -20.776 1.00 43.77 244 GLU B N 1
ATOM 2913 C CA . GLU B 1 193 ? 24.596 -1.752 -21.437 1.00 57.12 244 GLU B CA 1
ATOM 2914 C C . GLU B 1 193 ? 24.748 -0.667 -20.374 1.00 65.35 244 GLU B C 1
ATOM 2915 O O . GLU B 1 193 ? 23.840 0.141 -20.161 1.00 68.29 244 GLU B O 1
#

Solvent-accessible surface area: 17280 Å² total; per-residue (Å²): 103,22,134,21,32,4,100,123,2,95,152,49,1,114,70,65,126,49,102,27,80,139,59,0,57,38,0,2,85,19,1,70,60,3,86,202,98,88,68,125,55,8,3,69,104,0,3,73,36,0,38,130,22,98,76,71,69,39,115,22,32,34,19,32,72,59,102,12,21,8,1,42,49,0,0,53,77,8,0,0,2,6,11,2,2,3,0,0,1,2,6,0,0,48,23,6,54,3,67,21,103,43,0,49,0,6,40,1,6,5,77,94,90,50,50,36,6,2,2,0,2,12,39,62,63,97,156,37,69,20,37,10,1,1,19,92,59,96,140,40,51,100,34,84,48,24,105,34,19,112,71,42,6,11,0,1,19,101,2,26,82,113,46,155,70,90,4,47,79,17,52,78,0,36,46,0,21,123,100,30,165,122,37,72,64,29,81,21,24,5,102,107,1,99,146,48,4,127,79,63,132,49,100,28,90,140,61,0,64,39,0,3,90,19,1,74,62,2,80,199,97,88,68,136,57,8,3,62,104,0,2,71,37,0,38,129,24,100,76,71,71,38,116,24,33,35,18,31,70,57,103,16,21,7,0,40,48,0,0,53,79,8,0,0,3,7,10,2,3,3,0,0,1,2,6,0,0,52,23,6,52,3,67,8,105,44,0,50,0,6,39,1,7,5,77,96,92,51,50,35,5,2,2,0,2,12,40,61,66,101,154,37,72,22,42,10,1,1,20,92,58,98,139,42,50,100,36,81,48,22,106,33,19,111,70,42,6,11,0,2,16,62,7,5,77,78,50,154,139,48,87,1,40,82,16,51,77,0,35,44,0,20,118,101,29,176

B-factor: mean 25.41, std 14.94, range [7.65, 102.02]

Secondary structure (DSSP, 8-state):
-----HHHHHHHHTTS-HHHHHHHHHHHHHHHHHTTS-HHHHHHHHHHHHHTSEEP--TTTSS--SSPPPHHHHHHHTEE-HHHHHHHHHHHHHHHT--GGGEEEEEEEETTTTEEEEEEEE-SSTTSPPEEE-SS-SS-EEGGG-TTEEEEEEE-SS-EEE----GGGSHHHHHHHHHH-/----S---HHHHHHHHHHS-HHHHHHHHHHHHHHHHHTTS-HHHHHHHHHHHHHTSEEP--TTTSS--SSPPPHHHHHHHTEE-HHHHHHHHHHHHHHHT--GGGEEEEEEEETTTTEEEEEEEE-SSTTSPPEEE-SS-SS-EEGGG-TTEEEEEEE-SS-EEE-----GGGSHHHHHHHHHT-

Organism: Legionella pneumophila subsp. pneumophila (strain Philadelphia 1 / ATCC 33152 / DSM 7513) (NCBI:txid272624)

Sequence (366 aa):
APLISVEEKIQKLAQSSYQGDTRKRFTAWGNLIDSLKKKPVKIQLEKVNSFFNQFNNYETDPITGASDDYWKSPVEFIVDGGGDCEDFAIIKYFTLVAVGVPSSDQLRITYAASLTLNQAHMVLSFYPTPESEPLILDSLESKILKASARPDLKPVYSFNAEGLWLAKGDSKSLGKWDALLMKRMETQAAPLLISVEKIQKLAQQSYQGDTRKRFTAWGNLIDSLKKKPVKIQLEKVNSFFNQFNNYETDPITGASDDYWKSPVEFIVDGGGDCEDFAIIKYFTLVAVGVPSSDQLRITYAASLTLNQAHMVLSFYPTPESEPLILDSLESKILKASARPDLKPVYSFNAEGLWLAKMGDSSKSLGKWDALMKRME

Radius of gyration: 23.81 Å; Cα contacts (8 Å, |Δi|>4): 675; chains: 2; bounding box: 70×40×46 Å

CATH classification: 3.10.620.30

InterPro domains:
  IPR010319 Transglutaminase-like cysteine peptidase, predicted [PF06035] (97-198)
  IPR010319 Transglutaminase-like cysteine peptidase, predicted [PTHR39327] (66-244)

Nearest PDB structures (foldseek):
  4fgq-assembly1_A  TM=1.006E+00  e=3.527E-35  Legionella pneumophila subsp. pneumophila str. Philadelphia 1
  4fgq-assembly2_B  TM=1.003E+00  e=3.090E-33  Legionella pneumophila subsp. pneumophila str. Philadelphia 1
  4fgp-assembly2_B  TM=1.004E+00  e=4.115E-33  Legionella pneumophila subsp. pneumophila str. Philadelphia 1
  4fgp-assembly1_A  TM=1.004E+00  e=5.806E-33  Legionella pneumophila subsp. pneumophila str. Philadelphia 1
  4fgo-assembly1_A  TM=9.687E-01  e=3.187E-30  Legionella pneumophila subsp. pneumophila str. Philadelphia 1